Protein AF-A0A6C0JED0-F1 (afdb_monomer)

Mean predicted aligned error: 13.19 Å

pLDDT: mean 86.36, std 7.41, range [50.91, 97.12]

Structure (mmCIF, N/CA/C/O backbone):
data_AF-A0A6C0JED0-F1
#
_entry.id   AF-A0A6C0JED0-F1
#
loop_
_atom_site.group_PDB
_atom_site.id
_atom_site.type_symbol
_atom_site.label_atom_id
_atom_site.label_alt_id
_atom_site.label_comp_id
_atom_site.label_asym_id
_atom_site.label_entity_id
_atom_site.label_seq_id
_atom_site.pdbx_PDB_ins_code
_atom_site.Cartn_x
_atom_site.Cartn_y
_atom_site.Cartn_z
_atom_site.occupancy
_atom_site.B_iso_or_equiv
_atom_site.auth_seq_id
_atom_site.auth_comp_id
_atom_site.auth_asym_id
_atom_site.auth_atom_id
_atom_site.pdbx_PDB_model_num
ATOM 1 N N . MET A 1 1 ? 23.491 8.840 -71.871 1.00 51.16 1 MET A N 1
ATOM 2 C CA . MET A 1 1 ? 24.386 8.279 -72.908 1.00 51.16 1 MET A CA 1
ATOM 3 C C . MET A 1 1 ? 24.612 9.261 -74.051 1.00 51.16 1 MET A C 1
ATOM 5 O O . MET A 1 1 ? 25.767 9.552 -74.330 1.00 51.16 1 MET A O 1
ATOM 9 N N . GLU A 1 2 ? 23.557 9.851 -74.621 1.00 59.94 2 GLU A N 1
ATOM 10 C CA . GLU A 1 2 ? 23.656 10.811 -75.741 1.00 59.94 2 GLU A CA 1
ATOM 11 C C . GLU A 1 2 ? 24.582 12.010 -75.469 1.00 59.94 2 GLU A C 1
ATOM 13 O O . GLU A 1 2 ? 25.402 12.364 -76.308 1.00 59.94 2 GLU A O 1
ATOM 18 N N . GLN A 1 3 ? 24.538 12.591 -74.264 1.00 67.81 3 GLN A N 1
ATOM 19 C CA . GLN A 1 3 ? 25.403 13.718 -73.877 1.00 67.81 3 GLN A CA 1
ATOM 20 C C . GLN A 1 3 ? 26.906 13.386 -73.960 1.00 67.81 3 GLN A C 1
ATOM 22 O O . GLN A 1 3 ? 27.726 14.227 -74.319 1.00 67.81 3 GLN A O 1
ATOM 27 N N . MET A 1 4 ? 27.275 12.157 -73.595 1.00 68.81 4 MET A N 1
ATOM 28 C CA . MET A 1 4 ? 28.669 11.730 -73.473 1.00 68.81 4 MET A CA 1
ATOM 29 C C . MET A 1 4 ? 29.257 11.403 -74.849 1.00 68.81 4 MET A C 1
ATOM 31 O O . MET A 1 4 ? 30.369 11.825 -75.150 1.00 68.81 4 MET A O 1
ATOM 35 N N . GLN A 1 5 ? 28.470 10.747 -75.707 1.00 73.12 5 GLN A N 1
ATOM 36 C CA . GLN A 1 5 ? 28.817 10.512 -77.112 1.00 73.12 5 GLN A CA 1
ATOM 37 C C . GLN A 1 5 ? 28.963 11.832 -77.875 1.00 73.12 5 GLN A C 1
ATOM 39 O O . GLN A 1 5 ? 29.988 12.058 -78.511 1.00 73.12 5 GLN A O 1
ATOM 44 N N . LYS A 1 6 ? 28.014 12.760 -77.697 1.00 76.75 6 LYS A N 1
ATOM 45 C CA . LYS A 1 6 ? 28.062 14.092 -78.313 1.00 76.75 6 LYS A CA 1
ATOM 46 C C . LYS A 1 6 ? 29.292 14.898 -77.881 1.00 76.75 6 LYS A C 1
ATOM 48 O O . LYS A 1 6 ? 29.875 15.618 -78.682 1.00 76.75 6 LYS A O 1
ATOM 53 N N . ASN A 1 7 ? 29.733 14.762 -76.629 1.00 75.12 7 ASN A N 1
ATOM 54 C CA . ASN A 1 7 ? 30.956 15.410 -76.145 1.00 75.12 7 ASN A CA 1
ATOM 55 C C . ASN A 1 7 ? 32.233 14.803 -76.744 1.00 75.12 7 ASN A C 1
ATOM 57 O O . ASN A 1 7 ? 33.163 15.548 -77.043 1.00 75.12 7 ASN A O 1
ATOM 61 N N . ILE A 1 8 ? 32.278 13.483 -76.946 1.00 77.38 8 ILE A N 1
ATOM 62 C CA . ILE A 1 8 ? 33.402 12.814 -77.618 1.00 77.38 8 ILE A CA 1
ATOM 63 C C . ILE A 1 8 ? 33.461 13.231 -79.094 1.00 77.38 8 ILE A C 1
ATOM 65 O O . ILE A 1 8 ? 34.533 13.588 -79.578 1.00 77.38 8 ILE A O 1
ATOM 69 N N . GLU A 1 9 ? 32.319 13.284 -79.783 1.00 78.44 9 GLU A N 1
ATOM 70 C CA . GLU A 1 9 ? 32.221 13.783 -81.163 1.00 78.44 9 GLU A CA 1
ATOM 71 C C . GLU A 1 9 ? 32.636 15.255 -81.277 1.00 78.44 9 GLU A C 1
ATOM 73 O O . GLU A 1 9 ? 33.379 15.625 -82.183 1.00 78.44 9 GLU A O 1
ATOM 78 N N . ASN A 1 10 ? 32.225 16.100 -80.328 1.00 80.38 10 ASN A N 1
ATOM 79 C CA . ASN A 1 10 ? 32.641 17.501 -80.284 1.00 80.38 10 ASN A CA 1
ATOM 80 C C . ASN A 1 10 ? 34.157 17.653 -80.071 1.00 80.38 10 ASN A C 1
ATOM 82 O O . ASN A 1 10 ? 34.773 18.519 -80.691 1.00 80.38 10 ASN A O 1
ATOM 86 N N . LEU A 1 11 ? 34.771 16.825 -79.218 1.00 77.81 11 LEU A N 1
ATOM 87 C CA . LEU A 1 11 ? 36.223 16.821 -79.001 1.00 77.81 11 LEU A CA 1
ATOM 88 C C . LEU A 1 11 ? 36.979 16.320 -80.237 1.00 77.81 11 LEU A C 1
ATOM 90 O O . LEU A 1 11 ? 37.997 16.903 -80.597 1.00 77.81 11 LEU A O 1
ATOM 94 N N . TYR A 1 12 ? 36.454 15.301 -80.916 1.00 78.94 12 TYR A N 1
ATOM 95 C CA . TYR A 1 12 ? 37.003 14.804 -82.175 1.00 78.94 12 TYR A CA 1
ATOM 96 C C . TYR A 1 12 ? 36.945 15.871 -83.279 1.00 78.94 12 TYR A C 1
ATOM 98 O O . TYR A 1 12 ? 37.951 16.155 -83.923 1.00 78.94 12 TYR A O 1
ATOM 106 N N . ASN A 1 13 ? 35.796 16.535 -83.441 1.00 79.25 13 ASN A N 1
ATOM 107 C CA . ASN A 1 13 ? 35.613 17.594 -84.435 1.00 79.25 13 ASN A CA 1
ATOM 108 C C . ASN A 1 13 ? 36.486 18.830 -84.158 1.00 79.25 13 ASN A C 1
ATOM 110 O O . ASN A 1 13 ? 36.928 19.482 -85.098 1.00 79.25 13 ASN A O 1
ATOM 114 N N . LYS A 1 14 ? 36.759 19.149 -82.885 1.00 80.12 14 LYS A N 1
ATOM 115 C CA . LYS A 1 14 ? 37.563 20.315 -82.479 1.00 80.12 14 LYS A CA 1
ATOM 116 C C . LYS A 1 14 ? 39.058 20.175 -82.786 1.00 80.12 14 LYS A C 1
ATOM 118 O O . LYS A 1 14 ? 39.714 21.185 -83.012 1.00 80.12 14 LYS A O 1
ATOM 123 N N . TYR A 1 15 ? 39.591 18.955 -82.772 1.00 77.25 15 TYR A N 1
ATOM 124 C CA . TYR A 1 15 ? 41.020 18.683 -82.976 1.00 77.25 15 TYR A CA 1
ATOM 125 C C . TYR A 1 15 ? 41.294 17.901 -84.269 1.00 77.25 15 TYR A C 1
ATOM 127 O O . TYR A 1 15 ? 42.343 17.281 -84.400 1.00 77.25 15 TYR A O 1
ATOM 135 N N . LYS A 1 16 ? 40.356 17.935 -85.227 1.00 75.50 16 LYS A N 1
ATOM 136 C CA . LYS A 1 16 ? 40.383 17.128 -86.456 1.00 75.50 16 LYS A CA 1
ATOM 137 C C . LYS A 1 16 ? 41.624 17.358 -87.334 1.00 75.50 16 LYS A C 1
ATOM 139 O O . LYS A 1 16 ? 42.055 16.433 -88.013 1.00 75.50 16 LYS A O 1
ATOM 144 N N . ASP A 1 17 ? 42.190 18.562 -87.283 1.00 76.19 17 ASP A N 1
ATOM 145 C CA . ASP A 1 17 ? 43.333 18.975 -88.106 1.00 76.19 17 ASP A CA 1
ATOM 146 C C . ASP A 1 17 ? 44.691 18.856 -87.373 1.00 76.19 17 ASP A C 1
ATOM 148 O O . ASP A 1 17 ? 45.733 19.127 -87.964 1.00 76.19 17 ASP A O 1
ATOM 152 N N . ASP A 1 18 ? 44.701 18.448 -86.094 1.00 79.88 18 ASP A N 1
ATOM 153 C CA . ASP A 1 18 ? 45.911 18.268 -85.277 1.00 79.88 18 ASP A CA 1
ATOM 154 C C . ASP A 1 18 ? 46.133 16.776 -84.986 1.00 79.88 18 ASP A C 1
ATOM 156 O O . ASP A 1 18 ? 45.597 16.202 -84.031 1.00 79.88 18 ASP A O 1
ATOM 160 N N . GLU A 1 19 ? 46.932 16.136 -85.842 1.00 75.06 19 GLU A N 1
ATOM 161 C CA . GLU A 1 19 ? 47.210 14.696 -85.805 1.00 75.06 19 GLU A CA 1
ATOM 162 C C . GLU A 1 19 ? 47.844 14.251 -84.470 1.00 75.06 19 GLU A C 1
ATOM 164 O O . GLU A 1 19 ? 47.530 13.177 -83.949 1.00 75.06 19 GLU A O 1
ATOM 169 N N . TYR A 1 20 ? 48.660 15.114 -83.849 1.00 78.88 20 TYR A N 1
ATOM 170 C CA . TYR A 1 20 ? 49.289 14.850 -82.553 1.00 78.88 20 TYR A CA 1
ATOM 171 C C . TYR A 1 20 ? 48.258 14.818 -81.416 1.00 78.88 20 TYR A C 1
ATOM 173 O O . TYR A 1 20 ? 48.273 13.920 -80.562 1.00 78.88 20 TYR A O 1
ATOM 181 N N . VAL A 1 21 ? 47.329 15.780 -81.397 1.00 78.38 21 VAL A N 1
ATOM 182 C CA . VAL A 1 21 ? 46.273 15.846 -80.376 1.00 78.38 21 VAL A CA 1
ATOM 183 C C . VAL A 1 21 ? 45.229 14.749 -80.582 1.00 78.38 21 VAL A C 1
ATOM 185 O O . VAL A 1 21 ? 44.789 14.152 -79.598 1.00 78.38 21 VAL A O 1
ATOM 188 N N . LEU A 1 22 ? 44.888 14.411 -81.828 1.00 77.31 22 LEU A N 1
ATOM 189 C CA . LEU A 1 22 ? 44.016 13.281 -82.168 1.00 77.31 22 LEU A CA 1
ATOM 190 C C . LEU A 1 22 ? 44.581 11.943 -81.683 1.00 77.31 22 LEU A C 1
ATOM 192 O O . LEU A 1 22 ? 43.850 11.136 -81.103 1.00 77.31 22 LEU A O 1
ATOM 196 N N . GLN A 1 23 ? 45.885 11.715 -81.859 1.00 76.38 23 GLN A N 1
ATOM 197 C CA . GLN A 1 23 ? 46.540 10.504 -81.371 1.00 76.38 23 GLN A CA 1
ATOM 198 C C . GLN A 1 23 ? 46.496 10.424 -79.839 1.00 76.38 23 GLN A C 1
ATOM 200 O O . GLN A 1 23 ? 46.167 9.373 -79.286 1.00 76.38 23 GLN A O 1
ATOM 205 N N . ARG A 1 24 ? 46.748 11.535 -79.132 1.00 77.62 24 ARG A N 1
ATOM 206 C CA . ARG A 1 24 ? 46.595 11.583 -77.668 1.00 77.62 24 ARG A CA 1
ATOM 207 C C . ARG A 1 24 ? 45.151 11.367 -77.232 1.00 77.62 24 ARG A C 1
ATOM 209 O O . ARG A 1 24 ? 44.932 10.612 -76.291 1.00 77.62 24 ARG A O 1
ATOM 216 N N . LEU A 1 25 ? 44.180 11.985 -77.904 1.00 80.25 25 LEU A N 1
ATOM 217 C CA . LEU A 1 25 ? 42.754 11.801 -77.626 1.00 80.25 25 LEU A CA 1
ATOM 218 C C . LEU A 1 25 ? 42.362 10.326 -77.763 1.00 80.25 25 LEU A C 1
ATOM 220 O O . LEU A 1 25 ? 41.690 9.794 -76.883 1.00 80.25 25 LEU A O 1
ATOM 224 N N . ASN A 1 26 ? 42.849 9.653 -78.809 1.00 78.62 26 ASN A N 1
ATOM 225 C CA . ASN A 1 26 ? 42.647 8.223 -78.987 1.00 78.62 26 ASN A CA 1
ATOM 226 C C . ASN A 1 26 ? 43.243 7.434 -77.812 1.00 78.62 26 ASN A C 1
ATOM 228 O O . ASN A 1 26 ? 42.501 6.715 -77.156 1.00 78.62 26 ASN A O 1
ATOM 232 N N . VAL A 1 27 ? 44.516 7.648 -77.453 1.00 80.06 27 VAL A N 1
ATOM 233 C CA . VAL A 1 27 ? 45.163 6.977 -76.301 1.00 80.06 27 VAL A CA 1
ATOM 234 C C . VAL A 1 27 ? 44.415 7.226 -74.980 1.00 80.06 27 VAL A C 1
ATOM 236 O O . VAL A 1 27 ? 44.263 6.313 -74.164 1.00 80.06 27 VAL A O 1
ATOM 239 N N . TYR A 1 28 ? 43.896 8.437 -74.759 1.00 80.75 28 TYR A N 1
ATOM 240 C CA . TYR A 1 28 ? 43.092 8.747 -73.575 1.00 80.75 28 TYR A CA 1
ATOM 241 C C . TYR A 1 28 ? 41.762 7.984 -73.552 1.00 80.75 28 TYR A C 1
ATOM 243 O O . TYR A 1 28 ? 41.359 7.525 -72.487 1.00 80.75 28 TYR A O 1
ATOM 251 N N . ILE A 1 29 ? 41.096 7.820 -74.698 1.00 80.56 29 ILE A N 1
ATOM 252 C CA . ILE A 1 29 ? 39.799 7.135 -74.802 1.00 80.56 29 ILE A CA 1
ATOM 253 C C . ILE A 1 29 ? 39.954 5.609 -74.803 1.00 80.56 29 ILE A C 1
ATOM 255 O O . ILE A 1 29 ? 39.162 4.930 -74.155 1.00 80.56 29 ILE A O 1
ATOM 259 N N . THR A 1 30 ? 40.947 5.059 -75.506 1.00 76.75 30 THR A N 1
ATOM 260 C CA . THR A 1 30 ? 41.122 3.602 -75.648 1.00 76.75 30 THR A CA 1
ATOM 261 C C . THR A 1 30 ? 41.976 2.972 -74.557 1.00 76.75 30 THR A C 1
ATOM 263 O O . THR A 1 30 ? 41.777 1.798 -74.266 1.00 76.75 30 THR A O 1
ATOM 266 N N . SER A 1 31 ? 42.907 3.700 -73.932 1.00 78.38 31 SER A N 1
ATOM 267 C CA . SER A 1 31 ? 43.817 3.115 -72.931 1.00 78.38 31 SER A CA 1
ATOM 268 C C . SER A 1 31 ? 43.638 3.703 -71.531 1.00 78.38 31 SER A C 1
ATOM 270 O O . SER A 1 31 ? 43.491 2.954 -70.567 1.00 78.38 31 SER A O 1
ATOM 272 N N . TYR A 1 32 ? 43.623 5.032 -71.388 1.00 79.69 32 TYR A N 1
ATOM 273 C CA . TYR A 1 32 ? 43.577 5.658 -70.058 1.00 79.69 32 TYR A CA 1
ATOM 274 C C . TYR A 1 32 ? 42.186 5.596 -69.415 1.00 79.69 32 TYR A C 1
ATOM 276 O O . TYR A 1 32 ? 42.068 5.272 -68.236 1.00 79.69 32 TYR A O 1
ATOM 284 N N . LEU A 1 33 ? 41.129 5.887 -70.179 1.00 83.12 33 LEU A N 1
ATOM 285 C CA . LEU A 1 33 ? 39.757 5.927 -69.677 1.00 83.12 33 LEU A CA 1
ATOM 286 C C . LEU A 1 33 ? 39.260 4.549 -69.198 1.00 83.12 33 LEU A C 1
ATOM 288 O O . LEU A 1 33 ? 38.749 4.500 -68.080 1.00 83.12 33 LEU A O 1
ATOM 292 N N . PRO A 1 34 ? 39.445 3.434 -69.937 1.00 84.50 34 PRO A N 1
ATOM 293 C CA . PRO A 1 34 ? 39.059 2.112 -69.447 1.00 84.50 34 PRO A CA 1
ATOM 294 C C . PRO A 1 34 ? 39.817 1.734 -68.173 1.00 84.50 34 PRO A C 1
ATOM 296 O O . PRO A 1 34 ? 39.187 1.381 -67.184 1.00 84.50 34 PRO A O 1
ATOM 299 N N . SER A 1 35 ? 41.141 1.939 -68.136 1.00 82.62 35 SER A N 1
ATOM 300 C CA . SER A 1 35 ? 41.952 1.647 -66.944 1.00 82.62 35 SER A CA 1
ATOM 301 C C . SER A 1 35 ? 41.563 2.507 -65.731 1.00 82.62 35 SER A C 1
ATOM 303 O O . SER A 1 35 ? 41.566 2.034 -64.595 1.00 82.62 35 SER A O 1
ATOM 305 N N . ALA A 1 36 ? 41.204 3.776 -65.946 1.00 81.88 36 ALA A N 1
ATOM 306 C CA . ALA A 1 36 ? 40.723 4.655 -64.883 1.00 81.88 36 ALA A CA 1
ATOM 307 C C . ALA A 1 36 ? 39.335 4.238 -64.367 1.00 81.88 36 ALA A C 1
ATOM 309 O O . ALA A 1 36 ? 39.089 4.317 -63.164 1.00 81.88 36 ALA A O 1
ATOM 310 N N . LEU A 1 37 ? 38.443 3.785 -65.254 1.00 85.25 37 LEU A N 1
ATOM 311 C CA . LEU A 1 37 ? 37.111 3.297 -64.892 1.00 85.25 37 LEU A CA 1
ATOM 312 C C . LEU A 1 37 ? 37.164 1.935 -64.191 1.00 85.25 37 LEU A C 1
ATOM 314 O O . LEU A 1 37 ? 36.447 1.753 -63.212 1.00 85.25 37 LEU A O 1
ATOM 318 N N . GLU A 1 38 ? 38.039 1.025 -64.621 1.00 86.25 38 GLU A N 1
ATOM 319 C CA . GLU A 1 38 ? 38.304 -0.248 -63.935 1.00 86.25 38 GLU A CA 1
ATOM 320 C C . GLU A 1 38 ? 38.811 -0.000 -62.513 1.00 86.25 38 GLU A C 1
ATOM 322 O O . GLU A 1 38 ? 38.201 -0.470 -61.557 1.00 86.25 38 GLU A O 1
ATOM 327 N N . LYS A 1 39 ? 39.825 0.859 -62.341 1.00 85.62 39 LYS A N 1
ATOM 328 C CA . LYS A 1 39 ? 40.297 1.262 -61.005 1.00 85.62 39 LYS A CA 1
ATOM 329 C C . LYS A 1 39 ? 39.208 1.938 -60.173 1.00 85.62 39 LYS A C 1
ATOM 331 O O . LYS A 1 39 ? 39.146 1.747 -58.962 1.00 85.62 39 LYS A O 1
ATOM 336 N N . ALA A 1 40 ? 38.351 2.755 -60.786 1.00 81.00 40 ALA A N 1
ATOM 337 C CA . ALA A 1 40 ? 37.236 3.383 -60.081 1.00 81.00 40 ALA A CA 1
ATOM 338 C C . ALA A 1 40 ? 36.184 2.353 -59.634 1.00 81.00 40 ALA A C 1
ATOM 340 O O . ALA A 1 40 ? 35.638 2.493 -58.539 1.00 81.00 40 ALA A O 1
ATOM 341 N N . ALA A 1 41 ? 35.926 1.324 -60.447 1.00 84.75 41 ALA A N 1
ATOM 342 C CA . ALA A 1 41 ? 35.034 0.219 -60.118 1.00 84.75 41 ALA A CA 1
ATOM 343 C C . ALA A 1 41 ? 35.611 -0.656 -58.994 1.00 84.75 41 ALA A C 1
ATOM 345 O O . ALA A 1 41 ? 34.907 -0.910 -58.018 1.00 84.75 41 ALA A O 1
ATOM 346 N N . GLU A 1 42 ? 36.896 -1.016 -59.065 1.00 85.62 42 GLU A N 1
ATOM 347 C CA . GLU A 1 42 ? 37.614 -1.733 -58.000 1.00 85.62 42 GLU A CA 1
ATOM 348 C C . GLU A 1 42 ? 37.564 -0.953 -56.680 1.00 85.62 42 GLU A C 1
ATOM 350 O O . GLU A 1 42 ? 37.117 -1.473 -55.659 1.00 85.62 42 GLU A O 1
ATOM 355 N N . LEU A 1 43 ? 37.903 0.342 -56.699 1.00 84.44 43 LEU A N 1
ATOM 356 C CA . LEU A 1 43 ? 37.829 1.201 -55.512 1.00 84.44 43 LEU A CA 1
ATOM 357 C C . LEU A 1 43 ? 36.401 1.333 -54.968 1.00 84.44 43 LEU A C 1
ATOM 359 O O . LEU A 1 43 ? 36.208 1.460 -53.756 1.00 84.44 43 LEU A O 1
ATOM 363 N N . PHE A 1 44 ? 35.389 1.360 -55.836 1.00 84.19 44 PHE A N 1
ATOM 364 C CA . PHE A 1 44 ? 33.992 1.392 -55.413 1.00 84.19 44 PHE A CA 1
ATOM 365 C C . PHE A 1 44 ? 33.582 0.077 -54.739 1.00 84.19 44 PHE A C 1
ATOM 367 O O . PHE A 1 44 ? 32.944 0.108 -53.681 1.00 84.19 44 PHE A O 1
ATOM 374 N N . GLN A 1 45 ? 33.990 -1.061 -55.301 1.00 83.69 45 GLN A N 1
ATOM 375 C CA . GLN A 1 45 ? 33.744 -2.379 -54.730 1.00 83.69 45 GLN A CA 1
ATOM 376 C C . GLN A 1 45 ? 34.444 -2.531 -53.373 1.00 83.69 45 GLN A C 1
ATOM 378 O O . GLN A 1 45 ? 33.779 -2.813 -52.377 1.00 83.69 45 GLN A O 1
ATOM 383 N N . GLU A 1 46 ? 35.735 -2.202 -53.277 1.00 82.62 46 GLU A N 1
ATOM 384 C CA . GLU A 1 46 ? 36.490 -2.227 -52.018 1.00 82.62 46 GLU A CA 1
ATOM 385 C C . GLU A 1 46 ? 35.861 -1.330 -50.941 1.00 82.62 46 GLU A C 1
ATOM 387 O O . GLU A 1 46 ? 35.781 -1.704 -49.765 1.00 82.62 46 GLU A O 1
ATOM 392 N N . ARG A 1 47 ? 35.380 -0.135 -51.318 1.00 79.81 47 ARG A N 1
ATOM 393 C CA . ARG A 1 47 ? 34.668 0.771 -50.399 1.00 79.81 47 ARG A CA 1
ATOM 394 C C . ARG A 1 47 ? 33.355 0.171 -49.914 1.00 79.81 47 ARG A C 1
ATOM 396 O O . ARG A 1 47 ? 33.024 0.340 -48.738 1.00 79.81 47 ARG A O 1
ATOM 403 N N . THR A 1 48 ? 32.622 -0.502 -50.793 1.00 80.00 48 THR A N 1
ATOM 404 C CA . THR A 1 48 ? 31.341 -1.139 -50.467 1.00 80.00 48 THR A CA 1
ATOM 405 C C . THR A 1 48 ? 31.560 -2.318 -49.522 1.00 80.00 48 THR A C 1
ATOM 407 O O . THR A 1 48 ? 31.011 -2.316 -48.421 1.00 80.00 48 THR A O 1
ATOM 410 N N . GLU A 1 49 ? 32.485 -3.221 -49.847 1.00 83.75 49 GLU A N 1
ATOM 411 C CA . GLU A 1 49 ? 32.860 -4.359 -48.998 1.00 83.75 49 GLU A CA 1
ATOM 412 C C . GLU A 1 49 ? 33.433 -3.912 -47.643 1.00 83.75 49 GLU A C 1
ATOM 414 O O . GLU A 1 49 ? 33.188 -4.516 -46.596 1.00 83.75 49 GLU A O 1
ATOM 419 N N . ARG A 1 50 ? 34.217 -2.825 -47.616 1.00 78.81 50 ARG A N 1
ATOM 420 C CA . ARG A 1 50 ? 34.705 -2.232 -46.363 1.00 78.81 50 ARG A CA 1
ATOM 421 C C . ARG A 1 50 ? 33.558 -1.670 -45.526 1.00 78.81 50 ARG A C 1
ATOM 423 O O . ARG A 1 50 ? 33.568 -1.838 -44.308 1.00 78.81 50 ARG A O 1
ATOM 430 N N . LYS A 1 51 ? 32.588 -0.995 -46.146 1.00 81.75 51 LYS A N 1
ATOM 431 C CA . LYS A 1 51 ? 31.419 -0.438 -45.454 1.00 81.75 51 LYS A CA 1
ATOM 432 C C . LYS A 1 51 ? 30.540 -1.544 -44.869 1.00 81.75 51 LYS A C 1
ATOM 434 O O . LYS A 1 51 ? 30.119 -1.408 -43.725 1.00 81.75 51 LYS A O 1
ATOM 439 N N . GLU A 1 52 ? 30.307 -2.620 -45.613 1.00 82.56 52 GLU A N 1
ATOM 440 C CA . GLU A 1 52 ? 29.546 -3.787 -45.152 1.00 82.56 52 GLU A CA 1
ATOM 441 C C . GLU A 1 52 ? 30.233 -4.479 -43.973 1.00 82.56 52 GLU A C 1
ATOM 443 O O . GLU A 1 52 ? 29.613 -4.651 -42.923 1.00 82.56 52 GLU A O 1
ATOM 448 N N . ARG A 1 53 ? 31.541 -4.763 -44.082 1.00 81.50 53 ARG A N 1
ATOM 449 C CA . ARG A 1 53 ? 32.331 -5.332 -42.975 1.00 81.50 53 ARG A CA 1
ATOM 450 C C . ARG A 1 53 ? 32.280 -4.457 -41.725 1.00 81.50 53 ARG A C 1
ATOM 452 O O . ARG A 1 53 ? 32.000 -4.956 -40.640 1.00 81.50 53 ARG A O 1
ATOM 459 N N . LEU A 1 54 ? 32.516 -3.150 -41.863 1.00 80.19 54 LEU A N 1
ATOM 460 C CA . LEU A 1 54 ? 32.466 -2.213 -40.734 1.00 80.19 54 LEU A CA 1
ATOM 461 C C . LEU A 1 54 ? 31.067 -2.111 -40.112 1.00 80.19 54 LEU A C 1
ATOM 463 O O . LEU A 1 54 ? 30.964 -1.935 -38.901 1.00 80.19 54 LEU A O 1
ATOM 467 N N . SER A 1 55 ? 30.003 -2.241 -40.910 1.00 80.94 55 SER A N 1
ATOM 468 C CA . SER A 1 55 ? 28.631 -2.287 -40.394 1.00 80.94 55 SER A CA 1
ATOM 469 C C . SER A 1 55 ? 28.394 -3.542 -39.562 1.00 80.94 55 SER A C 1
ATOM 471 O O . SER A 1 55 ? 27.963 -3.427 -38.418 1.00 80.94 55 SER A O 1
ATOM 473 N N . ALA A 1 56 ? 28.766 -4.714 -40.085 1.00 81.75 56 ALA A N 1
ATOM 474 C CA . ALA A 1 56 ? 28.619 -5.985 -39.381 1.00 81.75 56 ALA A CA 1
ATOM 475 C C . ALA A 1 56 ? 29.420 -6.016 -38.065 1.00 81.75 56 ALA A C 1
ATOM 477 O O . ALA A 1 56 ? 28.876 -6.349 -37.012 1.00 81.75 56 ALA A O 1
ATOM 478 N N . TYR A 1 57 ? 30.691 -5.593 -38.088 1.00 82.50 57 TYR A N 1
ATOM 479 C CA . TYR A 1 57 ? 31.503 -5.483 -36.869 1.00 82.50 57 TYR A CA 1
ATOM 480 C C . TYR A 1 57 ? 30.952 -4.439 -35.893 1.00 82.50 57 TYR A C 1
ATOM 482 O O . TYR A 1 57 ? 31.010 -4.634 -34.678 1.00 82.50 57 TYR A O 1
ATOM 490 N N . GLY A 1 58 ? 30.409 -3.333 -36.405 1.00 80.81 58 GLY A N 1
ATOM 491 C CA . GLY A 1 58 ? 29.802 -2.296 -35.581 1.00 80.81 58 GLY A CA 1
ATOM 492 C C . GLY A 1 58 ? 28.562 -2.792 -34.831 1.00 80.81 58 GLY A C 1
ATOM 493 O O . GLY A 1 58 ? 28.417 -2.521 -33.636 1.00 80.81 58 GLY A O 1
ATOM 494 N N . GLU A 1 59 ? 27.686 -3.533 -35.508 1.00 82.94 59 GLU A N 1
ATOM 495 C CA . GLU A 1 59 ? 26.478 -4.133 -34.925 1.00 82.94 59 GLU A CA 1
ATOM 496 C C . GLU A 1 59 ? 26.809 -5.215 -33.891 1.00 82.94 59 GLU A C 1
ATOM 498 O O . GLU A 1 59 ? 26.264 -5.198 -32.781 1.00 82.94 59 GLU A O 1
ATOM 503 N N . ASP A 1 60 ? 27.756 -6.104 -34.202 1.00 85.69 60 ASP A N 1
ATOM 504 C CA . ASP A 1 60 ? 28.235 -7.128 -33.269 1.00 85.69 60 ASP A CA 1
ATOM 505 C C . ASP A 1 60 ? 28.856 -6.495 -32.012 1.00 85.69 60 ASP A C 1
ATOM 507 O O . ASP A 1 60 ? 28.493 -6.853 -30.887 1.00 85.69 60 ASP A O 1
ATOM 511 N N . PHE A 1 61 ? 29.712 -5.478 -32.170 1.00 86.44 61 PHE A N 1
ATOM 512 C CA . PHE A 1 61 ? 30.256 -4.733 -31.033 1.00 86.44 61 PHE A CA 1
ATOM 513 C C . PHE A 1 61 ? 29.158 -4.071 -30.202 1.00 86.44 61 PHE A C 1
ATOM 515 O O . PHE A 1 61 ? 29.181 -4.159 -28.976 1.00 86.44 61 PHE A O 1
ATOM 522 N N . THR A 1 62 ? 28.191 -3.422 -30.853 1.00 84.06 62 THR A N 1
ATOM 523 C CA . THR A 1 62 ? 27.085 -2.731 -30.176 1.00 84.06 62 THR A CA 1
ATOM 524 C C . THR A 1 62 ? 26.282 -3.713 -29.331 1.00 84.06 62 THR A C 1
ATOM 526 O O . THR A 1 62 ? 26.032 -3.462 -28.152 1.00 84.06 62 THR A O 1
ATOM 529 N N . THR A 1 63 ? 25.966 -4.875 -29.896 1.00 85.00 63 THR A N 1
ATOM 530 C CA . THR A 1 63 ? 25.231 -5.941 -29.214 1.00 85.00 63 THR A CA 1
ATOM 531 C C . THR A 1 63 ? 26.016 -6.479 -28.018 1.00 85.00 63 THR A C 1
ATOM 533 O O . THR A 1 63 ? 25.482 -6.549 -26.911 1.00 85.00 63 THR A O 1
ATOM 536 N N . ARG A 1 64 ? 27.311 -6.775 -28.192 1.00 87.38 64 ARG A N 1
ATOM 537 C CA . ARG A 1 64 ? 28.185 -7.251 -27.104 1.00 87.38 64 ARG A CA 1
ATOM 538 C C . ARG A 1 64 ? 28.397 -6.207 -26.013 1.00 87.38 64 ARG A C 1
ATOM 540 O O . ARG A 1 64 ? 28.485 -6.551 -24.837 1.00 87.38 64 ARG A O 1
ATOM 547 N N . PHE A 1 65 ? 28.515 -4.933 -26.377 1.00 87.94 65 PHE A N 1
ATOM 548 C CA . PHE A 1 65 ? 28.700 -3.853 -25.414 1.00 87.94 65 PHE A CA 1
ATOM 549 C C . PHE A 1 65 ? 27.447 -3.666 -24.554 1.00 87.94 65 PHE A C 1
ATOM 551 O O . PHE A 1 65 ? 27.552 -3.573 -23.330 1.00 87.94 65 PHE A O 1
ATOM 558 N N . LEU A 1 66 ? 26.272 -3.663 -25.190 1.00 86.12 66 LEU A N 1
ATOM 559 C CA . LEU A 1 66 ? 24.975 -3.513 -24.533 1.00 86.12 66 LEU A CA 1
ATOM 560 C C . LEU A 1 66 ? 24.543 -4.750 -23.735 1.00 86.12 66 LEU A C 1
ATOM 562 O O . LEU A 1 66 ? 23.723 -4.609 -22.834 1.00 86.12 66 LEU A O 1
ATOM 566 N N . SER A 1 67 ? 25.052 -5.944 -24.055 1.00 84.19 67 SER A N 1
ATOM 567 C CA . SER A 1 67 ? 24.800 -7.158 -23.265 1.00 84.19 67 SER A CA 1
ATOM 568 C C . SER A 1 67 ? 25.702 -7.260 -22.033 1.00 84.19 67 SER A C 1
ATOM 570 O O . SER A 1 67 ? 25.316 -7.836 -21.020 1.00 84.19 67 SER A O 1
ATOM 572 N N . ARG A 1 68 ? 26.918 -6.705 -22.108 1.00 86.38 68 ARG A N 1
ATOM 573 C CA . ARG A 1 68 ? 27.858 -6.654 -20.978 1.00 86.38 68 ARG A CA 1
ATOM 574 C C . ARG A 1 68 ? 27.516 -5.549 -19.990 1.00 86.38 68 ARG A C 1
ATOM 576 O O . ARG A 1 68 ? 27.774 -5.705 -18.799 1.00 86.38 68 ARG A O 1
ATOM 583 N N . ASN A 1 69 ? 26.976 -4.435 -20.480 1.00 87.62 69 ASN A N 1
ATOM 584 C CA . ASN A 1 69 ? 26.675 -3.272 -19.661 1.00 87.62 69 ASN A CA 1
ATOM 585 C C . ASN A 1 69 ? 25.178 -2.968 -19.663 1.00 87.62 69 ASN A C 1
ATOM 587 O O . ASN A 1 69 ? 24.613 -2.537 -20.667 1.00 87.62 69 ASN A O 1
ATOM 591 N N . ASN A 1 70 ? 24.563 -3.124 -18.496 1.00 90.38 70 ASN A N 1
ATOM 592 C CA . ASN A 1 70 ? 23.144 -2.877 -18.287 1.00 90.38 70 ASN A CA 1
ATOM 593 C C . ASN A 1 70 ? 22.894 -1.392 -17.988 1.00 90.38 70 ASN A C 1
ATOM 595 O O . ASN A 1 70 ? 22.643 -1.016 -16.839 1.00 90.38 70 ASN A O 1
ATOM 599 N N . TY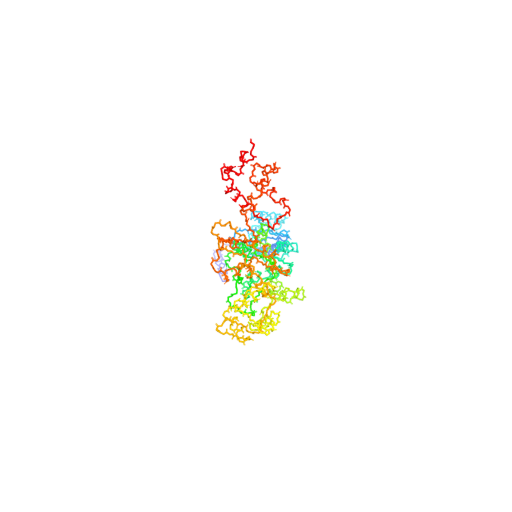R A 1 71 ? 23.028 -0.552 -19.015 1.00 93.50 71 TYR A N 1
ATOM 600 C CA . TYR A 1 71 ? 22.694 0.870 -18.939 1.00 93.50 71 TYR A CA 1
ATOM 601 C C . TYR A 1 71 ? 21.244 1.133 -19.326 1.00 93.50 71 TYR A C 1
ATOM 603 O O . TYR A 1 71 ? 20.734 0.563 -20.293 1.00 93.50 71 TYR A O 1
ATOM 611 N N . TYR A 1 72 ? 20.631 2.056 -18.596 1.00 93.88 72 TYR A N 1
ATOM 612 C CA . TYR A 1 72 ? 19.260 2.511 -18.782 1.00 93.88 72 TYR A CA 1
ATOM 613 C C . TYR A 1 72 ? 19.185 4.025 -18.616 1.00 93.88 72 TYR A C 1
ATOM 615 O O . TYR A 1 72 ? 20.098 4.646 -18.068 1.00 93.88 72 TYR A O 1
ATOM 623 N N . TYR A 1 73 ? 18.084 4.616 -19.063 1.00 93.50 73 TYR A N 1
ATOM 624 C CA . TYR A 1 73 ? 17.892 6.056 -19.050 1.00 93.50 73 TYR A CA 1
ATOM 625 C C . TYR A 1 73 ? 16.469 6.432 -18.636 1.00 93.50 73 TYR A C 1
ATOM 627 O O . TYR A 1 73 ? 15.494 5.850 -19.111 1.00 93.50 73 TYR A O 1
ATOM 635 N N . CYS A 1 74 ? 16.359 7.432 -17.761 1.00 91.44 74 CYS A N 1
ATOM 636 C CA . CYS A 1 74 ? 15.092 8.065 -17.409 1.00 91.44 74 CYS A CA 1
ATOM 637 C C . CYS A 1 74 ? 15.011 9.447 -18.071 1.00 91.44 74 CYS A C 1
ATOM 639 O O . CYS A 1 74 ? 15.716 10.357 -17.630 1.00 91.44 74 CYS A O 1
ATOM 641 N N . PRO A 1 75 ? 14.121 9.644 -19.063 1.00 87.00 75 PRO A N 1
ATOM 642 C CA . PRO A 1 75 ? 14.020 10.910 -19.788 1.00 87.00 75 PRO A CA 1
ATOM 643 C C . PRO A 1 75 ? 13.682 12.114 -18.910 1.00 87.00 75 PRO A C 1
ATOM 645 O O . PRO A 1 75 ? 14.209 13.193 -19.137 1.00 87.00 75 PRO A O 1
ATOM 648 N N . ARG A 1 76 ? 12.825 11.949 -17.893 1.00 87.75 76 ARG A N 1
ATOM 649 C CA . ARG A 1 76 ? 12.326 13.083 -17.099 1.00 87.75 76 ARG A CA 1
ATOM 650 C C . ARG A 1 76 ? 13.398 13.746 -16.238 1.00 87.75 76 ARG A C 1
ATOM 652 O O . ARG A 1 76 ? 13.424 14.965 -16.139 1.00 87.75 76 ARG A O 1
ATOM 659 N N . ILE A 1 77 ? 14.221 12.939 -15.579 1.00 89.44 77 ILE A N 1
ATOM 660 C CA . ILE A 1 77 ? 15.306 13.424 -14.714 1.00 89.44 77 ILE A CA 1
ATOM 661 C C . ILE A 1 77 ? 16.637 13.519 -15.461 1.00 89.44 77 ILE A C 1
ATOM 663 O O . ILE A 1 77 ? 17.655 13.791 -14.839 1.00 89.44 77 ILE A O 1
ATOM 667 N N . GLU A 1 78 ? 16.631 13.229 -16.766 1.00 90.31 78 GLU A N 1
ATOM 668 C CA . GLU A 1 78 ? 17.811 13.200 -17.634 1.00 90.31 78 GLU A CA 1
ATOM 669 C C . GLU A 1 78 ? 18.983 12.388 -17.048 1.00 90.31 78 GLU A C 1
ATOM 671 O O . GLU A 1 78 ? 20.153 12.685 -17.268 1.00 90.31 78 GLU A O 1
ATOM 676 N N . GLN A 1 79 ? 18.665 11.319 -16.312 1.00 92.31 79 GLN A N 1
ATOM 677 C CA . GLN A 1 79 ? 19.632 10.538 -15.540 1.00 92.31 79 GLN A CA 1
ATOM 678 C C . GLN A 1 79 ? 19.834 9.154 -16.158 1.00 92.31 79 GLN A C 1
ATOM 680 O O . GLN A 1 79 ? 18.872 8.446 -16.481 1.00 92.31 79 GLN A O 1
ATOM 685 N N . PHE A 1 80 ? 21.095 8.733 -16.248 1.00 93.38 80 PHE A N 1
ATOM 686 C CA . PHE A 1 80 ? 21.453 7.358 -16.583 1.00 93.38 80 PHE A CA 1
ATOM 687 C C . PHE A 1 80 ? 21.525 6.483 -15.334 1.00 93.38 80 PHE A C 1
ATOM 689 O O . PHE A 1 80 ? 21.963 6.917 -14.266 1.00 93.38 80 PHE A O 1
ATOM 696 N N . PHE A 1 81 ? 21.143 5.221 -15.496 1.00 93.38 81 PHE A N 1
ATOM 697 C CA . PHE A 1 81 ? 21.239 4.194 -14.470 1.00 93.38 81 PHE A CA 1
ATOM 698 C C . PHE A 1 81 ? 22.080 3.024 -14.963 1.00 93.38 81 PHE A C 1
ATOM 700 O O . PHE A 1 81 ? 21.984 2.613 -16.121 1.00 93.38 81 PHE A O 1
ATOM 707 N N . LYS A 1 82 ? 22.872 2.451 -14.060 1.00 93.50 82 LYS A N 1
ATOM 708 C CA . LYS A 1 82 ? 23.566 1.182 -14.262 1.00 93.50 82 LYS A CA 1
ATOM 709 C C . LYS A 1 82 ? 22.970 0.147 -13.322 1.00 93.50 82 LYS A C 1
ATOM 711 O O . LYS A 1 82 ? 22.918 0.366 -12.113 1.00 93.50 82 LYS A O 1
ATOM 716 N N . TYR A 1 83 ? 22.541 -0.977 -13.883 1.00 93.69 83 TYR A N 1
ATOM 717 C CA . TYR A 1 83 ? 22.087 -2.119 -13.101 1.00 93.69 83 TYR A CA 1
ATOM 718 C C . TYR A 1 83 ? 23.263 -3.054 -12.826 1.00 93.69 83 TYR A C 1
ATOM 720 O O . TYR A 1 83 ? 23.821 -3.652 -13.749 1.00 93.69 83 TYR A O 1
ATOM 728 N N . ASP A 1 84 ? 23.649 -3.178 -11.558 1.00 90.06 84 ASP A N 1
ATOM 729 C CA . ASP A 1 84 ? 24.764 -4.029 -11.122 1.00 90.06 84 ASP A CA 1
ATOM 730 C C . ASP A 1 84 ? 24.351 -5.482 -10.841 1.00 90.06 84 ASP A C 1
ATOM 732 O O . ASP A 1 84 ? 25.136 -6.229 -10.262 1.00 90.06 84 ASP A O 1
ATOM 736 N N . LYS A 1 85 ? 23.149 -5.879 -11.289 1.00 88.75 85 LYS A N 1
ATOM 737 C CA . LYS A 1 85 ? 22.478 -7.160 -10.999 1.00 88.75 85 LYS A CA 1
ATOM 738 C C . LYS A 1 85 ? 21.906 -7.285 -9.587 1.00 88.75 85 LYS A C 1
ATOM 740 O O . LYS A 1 85 ? 21.289 -8.296 -9.279 1.00 88.75 85 LYS A O 1
ATOM 745 N N . ILE A 1 86 ? 22.053 -6.260 -8.750 1.00 90.19 86 ILE A N 1
ATOM 746 C CA . ILE A 1 86 ? 21.488 -6.226 -7.398 1.00 90.19 86 ILE A CA 1
ATOM 747 C C . ILE A 1 86 ? 20.540 -5.033 -7.253 1.00 90.19 86 ILE A C 1
ATOM 749 O O . ILE A 1 86 ? 19.429 -5.209 -6.751 1.00 90.19 86 ILE A O 1
ATOM 753 N N . THR A 1 87 ? 20.934 -3.848 -7.720 1.00 92.94 87 THR A N 1
ATOM 754 C CA . THR A 1 87 ? 20.172 -2.597 -7.606 1.00 92.94 87 THR A CA 1
ATOM 755 C C . THR A 1 87 ? 20.510 -1.609 -8.732 1.00 92.94 87 THR A C 1
ATOM 757 O O . THR A 1 87 ? 21.584 -1.662 -9.344 1.00 92.94 87 THR A O 1
ATOM 760 N N . PHE A 1 88 ? 19.596 -0.689 -9.034 1.00 93.31 88 PHE A N 1
ATOM 761 C CA . PHE A 1 88 ? 19.851 0.420 -9.955 1.00 93.31 88 PHE A CA 1
ATOM 762 C C . PHE A 1 88 ? 20.601 1.559 -9.262 1.00 93.31 88 PHE A C 1
ATOM 764 O O . PHE A 1 88 ? 20.138 2.131 -8.277 1.00 93.31 88 PHE A O 1
ATOM 771 N N . LYS A 1 89 ? 21.744 1.955 -9.832 1.00 92.44 89 LYS A N 1
ATOM 772 C CA . LYS A 1 89 ? 22.535 3.101 -9.360 1.00 92.44 89 LYS A CA 1
ATOM 773 C C . LYS A 1 89 ? 22.580 4.192 -10.414 1.00 92.44 89 LYS A C 1
ATOM 775 O O . LYS A 1 89 ? 22.760 3.897 -11.595 1.00 92.44 89 LYS A O 1
ATOM 780 N N . ALA A 1 90 ? 22.447 5.443 -9.978 1.00 91.62 90 ALA A N 1
ATOM 781 C CA . ALA A 1 90 ? 22.690 6.598 -10.832 1.00 91.62 90 ALA A CA 1
ATOM 782 C C . ALA A 1 90 ? 24.128 6.547 -11.375 1.00 91.62 90 ALA A C 1
ATOM 784 O O . ALA A 1 90 ? 25.061 6.183 -10.655 1.00 91.62 90 ALA A O 1
ATOM 785 N N . TYR A 1 91 ? 24.293 6.870 -12.653 1.00 92.06 91 TYR A N 1
ATOM 786 C CA . TYR A 1 91 ? 25.565 6.779 -13.358 1.00 92.06 91 TYR A CA 1
ATOM 787 C C . TYR A 1 91 ? 25.765 8.007 -14.253 1.00 92.06 91 TYR A C 1
ATOM 789 O O . TYR A 1 91 ? 24.791 8.557 -14.769 1.00 92.06 91 TYR A O 1
ATOM 797 N N . SER A 1 92 ? 27.012 8.460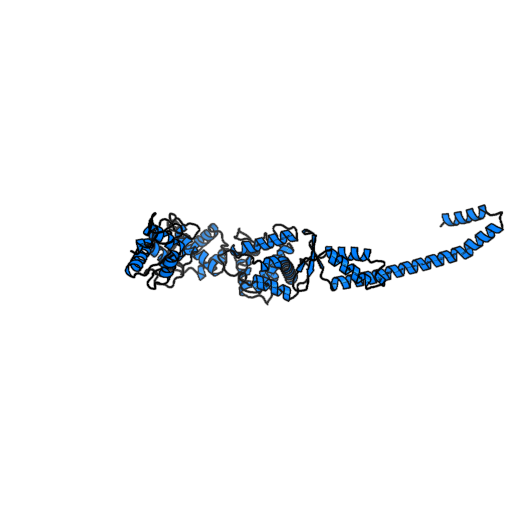 -14.401 1.00 92.38 92 SER A N 1
ATOM 798 C CA . SER A 1 92 ? 27.341 9.662 -15.176 1.00 92.38 92 SER A CA 1
ATOM 799 C C . SER A 1 92 ? 27.318 9.382 -16.679 1.00 92.38 92 SER A C 1
ATOM 801 O O . SER A 1 92 ? 27.795 8.337 -17.126 1.00 92.38 92 SER A O 1
ATOM 803 N N . GLU A 1 93 ? 26.807 10.327 -17.473 1.00 90.94 93 GLU A N 1
ATOM 804 C CA . GLU A 1 93 ? 26.865 10.245 -18.936 1.00 90.94 93 GLU A CA 1
ATOM 805 C C . GLU A 1 93 ? 28.316 10.229 -19.443 1.00 90.94 93 GLU A C 1
ATOM 807 O O . GLU A 1 93 ? 28.644 9.455 -20.346 1.00 90.94 93 GLU A O 1
ATOM 812 N N . ASP A 1 94 ? 29.199 11.024 -18.833 1.00 89.75 94 ASP A N 1
ATOM 813 C CA . ASP A 1 94 ? 30.606 11.123 -19.232 1.00 89.75 94 ASP A CA 1
ATOM 814 C C . ASP A 1 94 ? 31.347 9.797 -19.039 1.00 89.75 94 ASP A C 1
ATOM 816 O O . ASP A 1 94 ? 32.103 9.375 -19.917 1.00 89.75 94 ASP A O 1
ATOM 820 N N . ASP A 1 95 ? 31.060 9.084 -17.947 1.00 90.50 95 ASP A N 1
ATOM 821 C CA . ASP A 1 95 ? 31.643 7.769 -17.674 1.00 90.50 95 ASP A CA 1
ATOM 822 C C . ASP A 1 95 ? 31.196 6.733 -18.714 1.00 90.50 95 ASP A C 1
ATOM 824 O O . ASP A 1 95 ? 32.005 5.930 -19.189 1.00 90.50 95 ASP A O 1
ATOM 828 N N . ILE A 1 96 ? 29.922 6.775 -19.130 1.00 89.75 96 ILE A N 1
ATOM 829 C CA . ILE A 1 96 ? 29.398 5.908 -20.198 1.00 89.75 96 ILE A CA 1
ATOM 830 C C . ILE A 1 96 ? 30.119 6.218 -21.508 1.00 89.75 96 ILE A C 1
ATOM 832 O O . ILE A 1 96 ? 30.602 5.304 -22.183 1.00 89.75 96 ILE A O 1
ATOM 836 N N . GLN A 1 97 ? 30.230 7.498 -21.868 1.00 88.81 97 GLN A N 1
ATOM 837 C CA . GLN A 1 97 ? 30.917 7.908 -23.089 1.00 88.81 97 GLN A CA 1
ATOM 838 C C . GLN A 1 97 ? 32.394 7.496 -23.066 1.00 88.81 97 GLN A C 1
ATOM 840 O O . GLN A 1 97 ? 32.887 6.947 -24.055 1.00 88.81 97 GLN A O 1
ATOM 845 N N . HIS A 1 98 ? 33.089 7.693 -21.944 1.00 90.00 98 HIS A N 1
ATOM 846 C CA . HIS A 1 98 ? 34.476 7.277 -21.768 1.00 90.00 98 HIS A CA 1
ATOM 847 C C . HIS A 1 98 ? 34.632 5.757 -21.905 1.00 90.00 98 HIS A C 1
ATOM 849 O O . HIS A 1 98 ? 35.532 5.286 -22.609 1.00 90.00 98 HIS A O 1
ATOM 855 N N . GLN A 1 99 ? 33.727 4.973 -21.310 1.00 88.25 99 GLN A N 1
ATOM 856 C CA . GLN A 1 99 ? 33.757 3.515 -21.395 1.00 88.25 99 GLN A CA 1
ATOM 857 C C . GLN A 1 99 ? 33.481 3.010 -22.820 1.00 88.25 99 GLN A C 1
ATOM 859 O O . GLN A 1 99 ? 34.168 2.093 -23.282 1.00 88.25 99 GLN A O 1
ATOM 864 N N . ILE A 1 100 ? 32.541 3.626 -23.549 1.00 86.94 100 ILE A N 1
ATOM 865 C CA . ILE A 1 100 ? 32.287 3.326 -24.968 1.00 86.94 100 ILE A CA 1
ATOM 866 C C . ILE A 1 100 ? 33.543 3.619 -25.796 1.00 86.94 100 ILE A C 1
ATOM 868 O O . ILE A 1 100 ? 34.023 2.757 -26.533 1.00 86.94 100 ILE A O 1
ATOM 872 N N . LEU A 1 101 ? 34.109 4.822 -25.662 1.00 86.38 101 LEU A N 1
ATOM 873 C CA . LEU A 1 101 ? 35.256 5.259 -26.460 1.00 86.38 101 LEU A CA 1
ATOM 874 C C . LEU A 1 101 ? 36.512 4.433 -26.171 1.00 86.38 101 LEU A C 1
ATOM 876 O O . LEU A 1 101 ? 37.239 4.100 -27.111 1.00 86.38 101 LEU A O 1
ATOM 880 N N . SER A 1 102 ? 36.751 4.080 -24.909 1.00 85.50 102 SER A N 1
ATOM 881 C CA . SER A 1 102 ? 37.856 3.206 -24.504 1.00 85.50 102 SER A CA 1
ATOM 882 C C . SER A 1 102 ? 37.688 1.806 -25.094 1.00 85.50 102 SER A C 1
ATOM 884 O O . SER A 1 102 ? 38.607 1.296 -25.730 1.00 85.50 102 SER A O 1
ATOM 886 N N . SER A 1 103 ? 36.481 1.236 -25.001 1.00 82.94 103 SER A N 1
ATOM 887 C CA . SER A 1 103 ? 36.173 -0.098 -25.540 1.00 82.94 103 SER A CA 1
ATOM 888 C C . SER A 1 103 ? 36.330 -0.170 -27.064 1.00 82.94 103 SER A C 1
ATOM 890 O O . SER A 1 103 ? 36.862 -1.154 -27.572 1.00 82.94 103 SER A O 1
ATOM 892 N N . ILE A 1 104 ? 35.929 0.882 -27.793 1.00 82.06 104 ILE A N 1
ATOM 893 C CA . ILE A 1 104 ? 36.135 0.974 -29.250 1.00 82.06 104 ILE A CA 1
ATOM 894 C C . ILE A 1 104 ? 37.626 1.101 -29.581 1.00 82.06 104 ILE A C 1
ATOM 896 O O . ILE A 1 104 ? 38.098 0.496 -30.534 1.00 82.06 104 ILE A O 1
ATOM 900 N N . THR A 1 105 ? 38.391 1.863 -28.795 1.00 81.44 105 THR A N 1
ATOM 901 C CA . THR A 1 105 ? 39.829 2.075 -29.054 1.00 81.44 105 THR A CA 1
ATOM 902 C C . THR A 1 105 ? 40.638 0.784 -28.874 1.00 81.44 105 THR A C 1
ATOM 904 O O . THR A 1 105 ? 41.639 0.588 -29.560 1.00 81.44 105 THR A O 1
ATOM 907 N N . CYS A 1 106 ? 40.176 -0.138 -28.023 1.00 74.81 106 CYS A N 1
ATOM 908 C CA . CYS A 1 106 ? 40.753 -1.478 -27.902 1.00 74.81 106 CYS A CA 1
ATOM 909 C C . CYS A 1 106 ? 40.540 -2.355 -29.154 1.00 74.81 106 CYS A C 1
ATOM 911 O O . CYS A 1 106 ? 41.289 -3.310 -29.350 1.00 74.81 106 CYS A O 1
ATOM 913 N N . GLN A 1 107 ? 39.566 -2.040 -30.015 1.00 75.62 107 GLN A N 1
ATOM 914 C CA . GLN A 1 107 ? 39.320 -2.730 -31.284 1.00 75.62 107 GLN A CA 1
ATOM 915 C C . GLN A 1 107 ? 39.763 -1.854 -32.461 1.00 75.62 107 GLN A C 1
ATOM 917 O O . GLN A 1 107 ? 39.018 -1.002 -32.948 1.00 75.62 107 GLN A O 1
ATOM 922 N N . LYS A 1 108 ? 40.997 -2.077 -32.934 1.00 70.50 108 LYS A N 1
ATOM 923 C CA . LYS A 1 108 ? 41.651 -1.264 -33.980 1.00 70.50 108 LYS A CA 1
ATOM 924 C C . LYS A 1 108 ? 40.799 -1.090 -35.249 1.00 70.50 108 LYS A C 1
ATOM 926 O O . LYS A 1 108 ? 40.854 -0.028 -35.866 1.00 70.50 108 LYS A O 1
ATOM 931 N N . ASP A 1 109 ? 39.971 -2.075 -35.586 1.00 71.94 109 ASP A N 1
ATOM 932 C CA . ASP A 1 109 ? 39.163 -2.095 -36.812 1.00 71.94 109 ASP A CA 1
ATOM 933 C C . ASP A 1 109 ? 37.984 -1.100 -36.802 1.00 71.94 109 ASP A C 1
ATOM 935 O O . ASP A 1 109 ? 37.567 -0.623 -37.857 1.00 71.94 109 ASP A O 1
ATOM 939 N N . LEU A 1 110 ? 37.471 -0.725 -35.622 1.00 74.25 110 LEU A N 1
ATOM 940 C CA . LEU A 1 110 ? 36.286 0.139 -35.469 1.00 74.25 110 LEU A CA 1
ATOM 941 C C . LEU A 1 110 ? 36.615 1.613 -35.191 1.00 74.25 110 LEU A C 1
ATOM 943 O O . LEU A 1 110 ? 35.721 2.465 -35.179 1.00 74.25 110 LEU A O 1
ATOM 947 N N . VAL A 1 111 ? 37.898 1.950 -35.024 1.00 74.88 111 VAL A N 1
ATOM 948 C CA . VAL A 1 111 ? 38.375 3.321 -34.768 1.00 74.88 111 VAL A CA 1
ATOM 949 C C . VAL A 1 111 ? 37.851 4.350 -35.788 1.00 74.88 111 VAL A C 1
ATOM 951 O O . VAL A 1 111 ? 37.422 5.423 -35.352 1.00 74.88 111 VAL A O 1
ATOM 954 N N . PRO A 1 112 ? 37.772 4.066 -37.109 1.00 76.25 112 PRO A N 1
ATOM 955 C CA . PRO A 1 112 ? 37.246 5.024 -38.086 1.00 76.25 112 PRO A CA 1
ATOM 956 C C . PRO A 1 112 ? 35.779 5.419 -37.856 1.00 76.25 112 PRO A C 1
ATOM 958 O O . PRO A 1 112 ? 35.358 6.493 -38.279 1.00 76.25 112 PRO A O 1
ATOM 961 N N . TRP A 1 113 ? 34.982 4.566 -37.201 1.00 79.81 113 TRP A N 1
ATOM 962 C CA . TRP A 1 113 ? 33.562 4.808 -36.909 1.00 79.81 113 TRP A CA 1
ATOM 963 C C . TRP A 1 113 ? 33.301 5.164 -35.439 1.00 79.81 113 TRP A C 1
ATOM 965 O O . TRP A 1 113 ? 32.144 5.280 -35.033 1.00 79.81 113 TRP A O 1
ATOM 975 N N . LYS A 1 114 ? 34.351 5.431 -34.653 1.00 79.94 114 LYS A N 1
ATOM 976 C CA . LYS A 1 114 ? 34.287 5.686 -33.204 1.00 79.94 114 LYS A CA 1
ATOM 977 C C . LYS A 1 114 ? 33.215 6.700 -32.792 1.00 79.94 114 LYS A C 1
ATOM 979 O O . LYS A 1 114 ? 32.410 6.418 -31.908 1.00 79.94 114 LYS A O 1
ATOM 984 N N . HIS A 1 115 ? 33.151 7.856 -33.454 1.00 81.38 115 HIS A N 1
ATOM 985 C CA . HIS A 1 115 ? 32.156 8.890 -33.135 1.00 81.38 115 HIS A CA 1
ATOM 986 C C . HIS A 1 115 ? 30.731 8.493 -33.538 1.00 81.38 115 HIS A C 1
ATOM 988 O O . HIS A 1 115 ? 29.796 8.699 -32.765 1.00 81.38 115 HIS A O 1
ATOM 994 N N . LYS A 1 116 ? 30.567 7.878 -34.715 1.00 82.00 116 LYS A N 1
ATOM 995 C CA . LYS A 1 116 ? 29.269 7.397 -35.208 1.00 82.00 116 LYS A CA 1
ATOM 996 C C . LYS A 1 116 ? 28.699 6.317 -34.284 1.00 82.00 116 LYS A C 1
ATOM 998 O O . LYS A 1 116 ? 27.531 6.379 -33.913 1.00 82.00 116 LYS A O 1
ATOM 1003 N N . MET A 1 117 ? 29.540 5.373 -33.864 1.00 81.81 117 MET A N 1
ATOM 1004 C CA . MET A 1 117 ? 29.168 4.310 -32.932 1.00 81.81 117 MET A CA 1
ATOM 1005 C C . MET A 1 117 ? 28.830 4.853 -31.548 1.00 81.81 117 MET A C 1
ATOM 1007 O O . MET A 1 117 ? 27.817 4.447 -30.992 1.00 81.81 117 MET A O 1
ATOM 1011 N N . LYS A 1 118 ? 29.602 5.818 -31.022 1.00 87.50 118 LYS A N 1
ATOM 1012 C CA . LYS A 1 118 ? 29.267 6.494 -29.757 1.00 87.50 118 LYS A CA 1
ATOM 1013 C C . LYS A 1 118 ? 27.845 7.054 -29.793 1.00 87.50 118 LYS A C 1
ATOM 1015 O O . LYS A 1 118 ? 27.055 6.758 -28.906 1.00 87.50 118 LYS A O 1
ATOM 1020 N N . ILE A 1 119 ? 27.520 7.836 -30.824 1.00 86.75 119 ILE A N 1
ATOM 1021 C CA . ILE A 1 119 ? 26.194 8.454 -30.973 1.00 86.75 119 ILE A CA 1
ATOM 1022 C C . ILE A 1 119 ? 25.111 7.375 -31.068 1.00 86.75 119 ILE A C 1
ATOM 1024 O O . ILE A 1 119 ? 24.089 7.476 -30.395 1.00 86.75 119 ILE A O 1
ATOM 1028 N N . SER A 1 120 ? 25.352 6.323 -31.855 1.00 87.62 120 SER A N 1
ATOM 1029 C CA . SER A 1 120 ? 24.383 5.238 -32.019 1.00 87.62 120 SER A CA 1
ATOM 1030 C C . SER A 1 120 ? 24.140 4.458 -30.725 1.00 87.62 120 SER A C 1
ATOM 1032 O O . SER A 1 120 ? 22.990 4.212 -30.375 1.00 87.62 120 SER A O 1
ATOM 1034 N N . ILE A 1 121 ? 25.196 4.090 -29.992 1.00 87.88 121 ILE A N 1
ATOM 1035 C CA . ILE A 1 121 ? 25.085 3.364 -28.719 1.00 87.88 121 ILE A CA 1
ATOM 1036 C C . ILE A 1 121 ? 24.383 4.240 -27.679 1.00 87.88 121 ILE A C 1
ATOM 1038 O O . ILE A 1 121 ? 23.478 3.766 -27.002 1.00 87.88 121 ILE A O 1
ATOM 1042 N N . MET A 1 122 ? 24.739 5.525 -27.585 1.00 89.69 122 MET A N 1
ATOM 1043 C CA . MET A 1 122 ? 24.075 6.454 -26.666 1.00 89.69 122 MET A CA 1
ATOM 1044 C C . MET A 1 122 ? 22.586 6.608 -26.981 1.00 89.69 122 MET A C 1
ATOM 1046 O O . MET A 1 122 ? 21.774 6.627 -26.060 1.00 89.69 122 MET A O 1
ATOM 1050 N N . LYS A 1 123 ? 22.210 6.659 -28.266 1.00 90.62 123 LYS A N 1
ATOM 1051 C CA . LYS A 1 123 ? 20.802 6.674 -28.676 1.00 90.62 123 LYS A CA 1
ATOM 1052 C C . LYS A 1 123 ? 20.072 5.407 -28.213 1.00 90.62 123 LYS A C 1
ATOM 1054 O O . LYS A 1 123 ? 19.027 5.519 -27.586 1.00 90.62 123 LYS A O 1
ATOM 1059 N N . LEU A 1 124 ? 20.664 4.229 -28.429 1.00 89.25 124 LEU A N 1
ATOM 1060 C CA . LEU A 1 124 ? 20.090 2.952 -27.985 1.00 89.25 124 LEU A CA 1
ATOM 1061 C C . LEU A 1 124 ? 19.962 2.855 -26.457 1.00 89.25 124 LEU A C 1
ATOM 1063 O O . LEU A 1 124 ? 18.997 2.283 -25.964 1.00 89.25 124 LEU A O 1
ATOM 1067 N N . ILE A 1 125 ? 20.909 3.412 -25.693 1.00 90.75 125 ILE A N 1
ATOM 1068 C CA . ILE A 1 125 ? 20.813 3.462 -24.224 1.00 90.75 125 ILE A CA 1
ATOM 1069 C C . ILE A 1 125 ? 19.669 4.386 -23.790 1.00 90.75 125 ILE A C 1
ATOM 1071 O O . ILE A 1 125 ? 18.916 4.030 -22.889 1.00 90.75 125 ILE A O 1
ATOM 1075 N N . ARG A 1 126 ? 19.503 5.546 -24.442 1.00 90.56 126 ARG A N 1
ATOM 1076 C CA . ARG A 1 126 ? 18.421 6.499 -24.134 1.00 90.56 126 ARG A CA 1
ATOM 1077 C C . ARG A 1 126 ? 17.022 5.942 -24.419 1.00 90.56 126 ARG A C 1
ATOM 1079 O O . ARG A 1 126 ? 16.063 6.373 -23.791 1.00 90.56 126 ARG A O 1
ATOM 1086 N N . GLU A 1 127 ? 16.904 4.976 -25.325 1.00 89.88 127 GLU A N 1
ATOM 1087 C CA . GLU A 1 127 ? 15.643 4.279 -25.619 1.00 89.88 127 GLU A CA 1
ATOM 1088 C C . GLU A 1 127 ? 15.292 3.198 -24.572 1.00 89.88 127 GLU A C 1
ATOM 1090 O O . GLU A 1 127 ? 14.144 2.760 -24.496 1.00 89.88 127 GLU A O 1
ATOM 1095 N N . ARG A 1 128 ? 16.247 2.770 -23.730 1.00 90.75 128 ARG A N 1
ATOM 1096 C CA . ARG A 1 128 ? 16.042 1.719 -22.719 1.00 90.75 128 ARG A CA 1
ATOM 1097 C C . ARG A 1 128 ? 15.614 2.301 -21.377 1.00 90.75 128 ARG A C 1
ATOM 1099 O O . ARG A 1 128 ? 16.416 2.899 -20.661 1.00 90.75 128 ARG A O 1
ATOM 1106 N N . SER A 1 129 ? 14.374 2.029 -20.984 1.00 91.31 129 SER A N 1
ATOM 1107 C CA . SER A 1 129 ? 13.857 2.428 -19.672 1.00 91.31 129 SER A CA 1
ATOM 1108 C C . SER A 1 129 ? 14.229 1.419 -18.572 1.00 91.31 129 SER A C 1
ATOM 1110 O O . SER A 1 129 ? 14.130 0.212 -18.817 1.00 91.31 129 SER A O 1
ATOM 1112 N N . PRO A 1 130 ? 14.584 1.851 -17.343 1.00 91.88 130 PRO A N 1
ATOM 1113 C CA . PRO A 1 130 ? 14.933 0.937 -16.250 1.00 91.88 130 PRO A CA 1
ATOM 1114 C C . PRO A 1 130 ? 13.833 -0.072 -15.894 1.00 91.88 130 PRO A C 1
ATOM 1116 O O . PRO A 1 130 ? 14.136 -1.204 -15.533 1.00 91.88 130 PRO A O 1
ATOM 1119 N N . ILE A 1 131 ? 12.556 0.300 -16.047 1.00 91.50 131 ILE A N 1
ATOM 1120 C CA . ILE A 1 131 ? 11.414 -0.583 -15.735 1.00 91.50 131 ILE A CA 1
ATOM 1121 C C . ILE A 1 131 ? 11.269 -1.753 -16.714 1.00 91.50 131 ILE A C 1
ATOM 1123 O O . ILE A 1 131 ? 10.551 -2.700 -16.426 1.00 91.50 131 ILE A O 1
ATOM 1127 N N . THR A 1 132 ? 11.914 -1.677 -17.883 1.00 90.62 132 THR A N 1
ATOM 1128 C CA . THR A 1 132 ? 11.897 -2.749 -18.897 1.00 90.62 132 THR A CA 1
ATOM 1129 C C . THR A 1 132 ? 13.000 -3.784 -18.685 1.00 90.62 132 THR A C 1
ATOM 1131 O O . THR A 1 132 ? 13.085 -4.760 -19.427 1.00 90.62 132 THR A O 1
ATOM 1134 N N . ALA A 1 133 ? 13.859 -3.572 -17.687 1.00 92.00 133 ALA A N 1
ATOM 1135 C CA . ALA A 1 133 ? 14.888 -4.526 -17.321 1.00 92.00 133 ALA A CA 1
ATOM 1136 C C . ALA A 1 133 ? 14.275 -5.813 -16.750 1.00 92.00 133 ALA A C 1
ATOM 1138 O O . ALA A 1 133 ? 13.201 -5.802 -16.152 1.00 92.00 133 ALA A O 1
ATOM 1139 N N . ILE A 1 134 ? 15.003 -6.921 -16.884 1.00 92.38 134 ILE A N 1
ATOM 1140 C CA . ILE A 1 134 ? 14.674 -8.168 -16.193 1.00 92.38 134 ILE A CA 1
ATOM 1141 C C . ILE A 1 134 ? 15.454 -8.173 -14.871 1.00 92.38 134 ILE A C 1
ATOM 1143 O O . ILE A 1 134 ? 16.688 -8.207 -14.912 1.00 92.38 134 ILE A O 1
ATOM 1147 N N . PRO A 1 135 ? 14.778 -8.103 -13.711 1.00 93.81 135 PRO A N 1
ATOM 1148 C CA . PRO A 1 135 ? 15.445 -8.121 -12.420 1.00 93.81 135 PRO A CA 1
ATOM 1149 C C . PRO A 1 135 ? 15.940 -9.530 -12.074 1.00 93.81 135 PRO A C 1
ATOM 1151 O O . PRO A 1 135 ? 15.264 -10.532 -12.312 1.00 93.81 135 PRO A O 1
ATOM 1154 N N . GLU A 1 136 ? 17.113 -9.592 -11.458 1.00 94.19 136 GLU A N 1
ATOM 1155 C CA . GLU A 1 136 ? 17.700 -10.809 -10.904 1.00 94.19 136 GLU A CA 1
ATOM 1156 C C . GLU A 1 136 ? 17.018 -11.213 -9.592 1.00 94.19 136 GLU A C 1
ATOM 1158 O O . GLU A 1 136 ? 16.340 -10.421 -8.925 1.00 94.19 136 GLU A O 1
ATOM 1163 N N . SER A 1 137 ? 17.235 -12.465 -9.186 1.00 93.75 137 SER A N 1
ATOM 1164 C CA . SER A 1 137 ? 16.616 -13.025 -7.977 1.00 93.75 137 SER A CA 1
ATOM 1165 C C . SER A 1 137 ? 16.953 -12.224 -6.716 1.00 93.75 137 SER A C 1
ATOM 1167 O O . SER A 1 137 ? 16.072 -12.026 -5.878 1.00 93.75 137 SER A O 1
ATOM 1169 N N . ASP A 1 138 ? 18.180 -11.710 -6.604 1.00 94.12 138 ASP A N 1
ATOM 1170 C CA . ASP A 1 138 ? 18.614 -10.894 -5.465 1.00 94.12 138 ASP A CA 1
ATOM 1171 C C . ASP A 1 138 ? 17.859 -9.563 -5.396 1.00 94.12 138 ASP A C 1
ATOM 1173 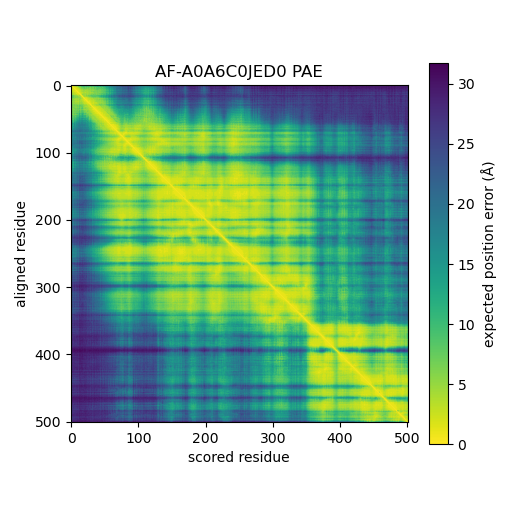O O . ASP A 1 138 ? 17.386 -9.173 -4.329 1.00 94.12 138 ASP A O 1
ATOM 1177 N N . THR A 1 139 ? 17.660 -8.891 -6.536 1.00 94.12 139 THR A N 1
ATOM 1178 C CA . THR A 1 139 ? 16.853 -7.662 -6.614 1.00 94.12 139 THR A CA 1
ATOM 1179 C C . THR A 1 139 ? 15.416 -7.925 -6.177 1.00 94.12 139 THR A C 1
ATOM 1181 O O . THR A 1 139 ? 14.866 -7.181 -5.365 1.00 94.12 139 THR A O 1
ATOM 1184 N N . ILE A 1 140 ? 14.824 -9.025 -6.651 1.00 95.12 140 ILE A N 1
ATOM 1185 C CA . ILE A 1 140 ? 13.469 -9.430 -6.271 1.00 95.12 140 ILE A CA 1
ATOM 1186 C C . ILE A 1 140 ? 13.378 -9.674 -4.759 1.00 95.12 140 ILE A C 1
ATOM 1188 O O . ILE A 1 140 ? 12.477 -9.143 -4.109 1.00 95.12 140 ILE A O 1
ATOM 1192 N N . GLN A 1 141 ? 14.296 -10.454 -4.176 1.00 94.19 141 GLN A N 1
ATOM 1193 C CA . GLN A 1 141 ? 14.273 -10.722 -2.733 1.00 94.19 141 GLN A CA 1
ATOM 1194 C C . GLN A 1 141 ? 14.504 -9.449 -1.913 1.00 94.19 141 GLN A C 1
ATOM 1196 O O . GLN A 1 141 ? 13.826 -9.256 -0.908 1.00 94.19 141 GLN A O 1
ATOM 1201 N N . ASN A 1 142 ? 15.392 -8.555 -2.355 1.00 92.81 142 ASN A N 1
ATOM 1202 C CA . ASN A 1 142 ? 15.637 -7.280 -1.686 1.00 92.81 142 ASN A CA 1
ATOM 1203 C C . ASN A 1 142 ? 14.374 -6.418 -1.607 1.00 92.81 142 ASN A C 1
ATOM 1205 O O . ASN A 1 142 ? 14.098 -5.865 -0.548 1.00 92.81 142 ASN A O 1
ATOM 1209 N N . VAL A 1 143 ? 13.596 -6.324 -2.690 1.00 94.25 143 VAL A N 1
ATOM 1210 C CA . VAL A 1 143 ? 12.321 -5.586 -2.691 1.00 94.25 143 VAL A CA 1
ATOM 1211 C C . VAL A 1 143 ? 11.281 -6.288 -1.812 1.00 94.25 143 VAL A C 1
ATOM 1213 O O . VAL A 1 143 ? 10.611 -5.637 -1.012 1.00 94.25 143 VAL A O 1
ATOM 1216 N N . LEU A 1 144 ? 11.160 -7.616 -1.911 1.00 93.88 144 LEU A N 1
ATOM 1217 C CA . LEU A 1 144 ? 10.188 -8.378 -1.120 1.00 93.88 144 LEU A CA 1
ATOM 1218 C C . LEU A 1 144 ? 10.454 -8.292 0.385 1.00 93.88 144 LEU A C 1
ATOM 1220 O O . LEU A 1 144 ? 9.505 -8.161 1.150 1.00 93.88 144 LEU A O 1
ATOM 1224 N N . ASN A 1 145 ? 11.717 -8.339 0.812 1.00 92.00 145 ASN A N 1
ATOM 1225 C CA . ASN A 1 145 ? 12.077 -8.265 2.228 1.00 92.00 145 ASN A CA 1
ATOM 1226 C C . ASN A 1 145 ? 11.714 -6.898 2.833 1.00 92.00 145 ASN A C 1
ATOM 1228 O O . ASN A 1 145 ? 11.184 -6.846 3.938 1.00 92.00 145 ASN A O 1
ATOM 1232 N N . GLU A 1 146 ? 11.926 -5.804 2.094 1.00 90.38 146 GLU A N 1
ATOM 1233 C CA . GLU A 1 146 ? 11.543 -4.450 2.535 1.00 90.38 146 GLU A CA 1
ATOM 1234 C C . GLU A 1 146 ? 10.019 -4.292 2.645 1.00 90.38 146 GLU A C 1
ATOM 1236 O O . GLU A 1 146 ? 9.529 -3.598 3.531 1.00 90.38 146 GLU A O 1
ATOM 1241 N N . LEU A 1 147 ? 9.262 -4.946 1.757 1.00 89.44 147 LEU A N 1
ATOM 1242 C CA . LEU A 1 147 ? 7.797 -4.939 1.786 1.00 89.44 147 LEU A CA 1
ATOM 1243 C C . LEU A 1 147 ? 7.213 -5.903 2.827 1.00 89.44 147 LEU A C 1
ATOM 1245 O O . LEU A 1 147 ? 6.104 -5.695 3.305 1.00 89.44 147 LEU A O 1
ATOM 1249 N N . GLN A 1 148 ? 7.918 -6.966 3.197 1.00 88.00 148 GLN A N 1
ATOM 1250 C CA . GLN A 1 148 ? 7.440 -7.891 4.224 1.00 88.00 148 GLN A CA 1
ATOM 1251 C C . GLN A 1 148 ? 7.605 -7.312 5.636 1.00 88.00 148 GLN A C 1
ATOM 1253 O O . GLN A 1 148 ? 6.818 -7.618 6.529 1.00 88.00 148 GLN A O 1
ATOM 1258 N N . ASP A 1 149 ? 8.608 -6.463 5.844 1.00 82.19 149 ASP A N 1
ATOM 1259 C CA . ASP A 1 149 ? 8.960 -5.902 7.147 1.00 82.19 149 ASP A CA 1
ATOM 1260 C C . ASP A 1 149 ? 7.897 -4.907 7.666 1.00 82.19 149 ASP A C 1
ATOM 1262 O O . ASP A 1 149 ? 7.994 -3.686 7.514 1.00 82.19 149 ASP A O 1
ATOM 1266 N N . GLY A 1 150 ? 6.843 -5.465 8.268 1.00 76.12 150 GLY A N 1
ATOM 1267 C CA . GLY A 1 150 ? 5.751 -4.752 8.931 1.00 76.12 150 GLY A CA 1
ATOM 1268 C C . GLY A 1 150 ? 4.568 -4.361 8.037 1.00 76.12 150 GLY A C 1
ATOM 1269 O O . GLY A 1 150 ? 3.577 -3.864 8.567 1.00 76.12 150 GLY A O 1
ATOM 1270 N N . ILE A 1 151 ? 4.628 -4.587 6.716 1.00 87.50 151 ILE A N 1
ATOM 1271 C CA . ILE A 1 151 ? 3.571 -4.159 5.774 1.00 87.50 151 ILE A CA 1
ATOM 1272 C C . ILE A 1 151 ? 2.734 -5.347 5.285 1.00 87.50 151 ILE A C 1
ATOM 1274 O O . ILE A 1 151 ? 1.507 -5.320 5.402 1.00 87.50 151 ILE A O 1
ATOM 1278 N N . PHE A 1 152 ? 3.375 -6.392 4.755 1.00 90.94 152 PHE A N 1
ATOM 1279 C CA . PHE A 1 152 ? 2.691 -7.576 4.226 1.00 90.94 152 PHE A CA 1
ATOM 1280 C C . PHE A 1 152 ? 3.043 -8.846 5.014 1.00 90.94 152 PHE A C 1
ATOM 1282 O O . PHE A 1 152 ? 4.213 -9.061 5.327 1.00 90.94 152 PHE A O 1
ATOM 1289 N N . PRO A 1 153 ? 2.064 -9.728 5.287 1.00 88.81 153 PRO A N 1
ATOM 1290 C CA . PRO A 1 153 ? 2.271 -10.906 6.127 1.00 88.81 153 PRO A CA 1
ATOM 1291 C C . PRO A 1 153 ? 3.064 -12.013 5.419 1.00 88.81 153 PRO A C 1
ATOM 1293 O O . PRO A 1 153 ? 3.793 -12.760 6.068 1.00 88.81 153 PRO A O 1
ATOM 1296 N N . SER A 1 154 ? 2.960 -12.118 4.088 1.00 90.75 154 SER A N 1
ATOM 1297 C CA . SER A 1 154 ? 3.660 -13.134 3.296 1.00 90.75 154 SER A CA 1
ATOM 1298 C C . SER A 1 154 ? 4.322 -12.550 2.048 1.00 90.75 154 SER A C 1
ATOM 1300 O O . SER A 1 154 ? 3.940 -11.493 1.532 1.00 90.75 154 SER A O 1
ATOM 1302 N N . LYS A 1 155 ? 5.312 -13.277 1.510 1.00 92.00 155 LYS A N 1
ATOM 1303 C CA . LYS A 1 155 ? 5.952 -12.928 0.230 1.00 92.00 155 LYS A CA 1
ATOM 1304 C C . LYS A 1 155 ? 4.942 -12.906 -0.916 1.00 92.00 155 LYS A C 1
ATOM 1306 O O . LYS A 1 155 ? 5.108 -12.129 -1.849 1.00 92.00 155 LYS A O 1
ATOM 1311 N N . ASN A 1 156 ? 3.917 -13.756 -0.870 1.00 93.31 156 ASN A N 1
ATOM 1312 C CA . ASN A 1 156 ? 2.894 -13.809 -1.908 1.00 93.31 156 ASN A CA 1
ATOM 1313 C C . ASN A 1 156 ? 1.952 -12.600 -1.837 1.00 93.31 156 ASN A C 1
ATOM 1315 O O . ASN A 1 156 ? 1.641 -12.043 -2.886 1.00 93.31 156 ASN A O 1
ATOM 1319 N N . SER A 1 157 ? 1.614 -12.102 -0.642 1.00 92.94 157 SER A N 1
ATOM 1320 C CA . SER A 1 157 ? 0.913 -10.817 -0.498 1.00 92.94 157 SER A CA 1
ATOM 1321 C C . SER A 1 157 ? 1.708 -9.652 -1.090 1.00 92.94 157 SER A C 1
ATOM 1323 O O . SER A 1 157 ? 1.156 -8.838 -1.829 1.00 92.94 157 SER A O 1
ATOM 1325 N N . ALA A 1 158 ? 3.016 -9.596 -0.817 1.00 94.69 158 ALA A N 1
ATOM 1326 C CA . ALA A 1 158 ? 3.888 -8.566 -1.379 1.00 94.69 158 ALA A CA 1
ATOM 1327 C C . ALA A 1 158 ? 3.993 -8.672 -2.913 1.00 94.69 158 ALA A C 1
ATOM 1329 O O . ALA A 1 158 ? 3.946 -7.658 -3.604 1.00 94.69 158 ALA A O 1
ATOM 1330 N N . LYS A 1 159 ? 4.074 -9.890 -3.471 1.00 95.25 159 LYS A N 1
ATOM 1331 C CA . LYS A 1 159 ? 4.032 -10.109 -4.928 1.00 95.25 159 LYS A CA 1
ATOM 1332 C C . LYS A 1 159 ? 2.705 -9.682 -5.541 1.00 95.25 159 LYS A C 1
ATOM 1334 O O . LYS A 1 159 ? 2.730 -9.046 -6.587 1.00 95.25 159 LYS A O 1
ATOM 1339 N N . HIS A 1 160 ? 1.575 -10.002 -4.909 1.00 95.44 160 HIS A N 1
ATOM 1340 C CA . HIS A 1 160 ? 0.261 -9.561 -5.377 1.00 95.44 160 HIS A CA 1
ATOM 1341 C C . HIS A 1 160 ? 0.217 -8.032 -5.459 1.00 95.44 160 HIS A C 1
ATOM 1343 O O . HIS A 1 160 ? -0.055 -7.493 -6.526 1.00 95.44 160 HIS A O 1
ATOM 1349 N N . PHE A 1 161 ? 0.631 -7.339 -4.393 1.00 95.88 161 PHE A N 1
ATOM 1350 C CA . PHE A 1 161 ? 0.736 -5.878 -4.379 1.00 95.88 161 PHE A CA 1
ATOM 1351 C C . PHE A 1 161 ? 1.654 -5.320 -5.480 1.00 95.88 161 PHE A C 1
ATOM 1353 O O . PHE A 1 161 ? 1.272 -4.392 -6.192 1.00 95.88 161 PHE A O 1
ATOM 1360 N N . LEU A 1 162 ? 2.846 -5.898 -5.658 1.00 96.44 162 LEU A N 1
ATOM 1361 C CA . LEU A 1 162 ? 3.776 -5.508 -6.723 1.00 96.44 162 LEU A CA 1
ATOM 1362 C C . LEU A 1 162 ? 3.183 -5.737 -8.117 1.00 96.44 162 LEU A C 1
ATOM 1364 O O . LEU A 1 162 ? 3.365 -4.902 -8.998 1.00 96.44 162 LEU A O 1
ATOM 1368 N N . THR A 1 163 ? 2.453 -6.835 -8.312 1.00 96.12 163 THR A N 1
ATOM 1369 C CA . THR A 1 163 ? 1.781 -7.143 -9.581 1.00 96.12 163 THR A CA 1
ATOM 1370 C C . THR A 1 163 ? 0.685 -6.116 -9.861 1.00 96.12 163 THR A C 1
ATOM 1372 O O . THR A 1 163 ? 0.635 -5.580 -10.962 1.00 96.12 163 THR A O 1
ATOM 1375 N N . SER A 1 164 ? -0.109 -5.736 -8.852 1.00 96.06 164 SER A N 1
ATOM 1376 C CA . SER A 1 164 ? -1.116 -4.672 -8.966 1.00 96.06 164 SER A CA 1
ATOM 1377 C C . SER A 1 164 ? -0.507 -3.310 -9.318 1.00 96.06 164 SER A C 1
ATOM 1379 O O . SER A 1 164 ? -1.080 -2.569 -10.111 1.00 96.06 164 SER A O 1
ATOM 1381 N N . ILE A 1 165 ? 0.666 -2.967 -8.769 1.00 96.25 165 ILE A N 1
ATOM 1382 C CA . ILE A 1 165 ? 1.407 -1.759 -9.176 1.00 96.25 165 ILE A CA 1
ATOM 1383 C C . ILE A 1 165 ? 1.886 -1.888 -10.626 1.00 96.25 165 ILE A C 1
ATOM 1385 O O . ILE A 1 165 ? 1.784 -0.932 -11.393 1.00 96.25 165 ILE A O 1
ATOM 1389 N N . GLY A 1 166 ? 2.407 -3.055 -11.008 1.00 95.56 166 GLY A N 1
ATOM 1390 C CA . GLY A 1 166 ? 2.856 -3.334 -12.369 1.00 95.56 166 GLY A CA 1
ATOM 1391 C C . GLY A 1 166 ? 1.738 -3.186 -13.400 1.00 95.56 166 GLY A C 1
ATOM 1392 O O . GLY A 1 166 ? 1.955 -2.565 -14.438 1.00 95.56 166 GLY A O 1
ATOM 1393 N N . ASP A 1 167 ? 0.529 -3.651 -13.080 1.00 95.00 167 ASP A N 1
ATOM 1394 C CA . ASP A 1 167 ? -0.658 -3.465 -13.919 1.00 95.00 167 ASP A CA 1
ATOM 1395 C C . ASP A 1 167 ? -0.938 -1.973 -14.143 1.00 95.00 167 ASP A C 1
ATOM 1397 O O . ASP A 1 167 ? -1.149 -1.537 -15.277 1.00 95.00 167 ASP A O 1
ATOM 1401 N N . CYS A 1 168 ? -0.821 -1.154 -13.093 1.00 94.75 168 CYS A N 1
ATOM 1402 C CA . CYS A 1 168 ? -0.958 0.296 -13.204 1.00 94.75 168 CYS A CA 1
ATOM 1403 C C . CYS A 1 168 ? 0.139 0.942 -14.062 1.00 94.75 168 CYS A C 1
ATOM 1405 O O . CYS A 1 168 ? -0.159 1.868 -14.820 1.00 94.75 168 CYS A O 1
ATOM 1407 N N . ILE A 1 169 ? 1.386 0.461 -13.972 1.00 94.12 169 ILE A N 1
ATOM 1408 C CA . ILE A 1 169 ? 2.502 0.908 -14.829 1.00 94.12 169 ILE A CA 1
ATOM 1409 C C . ILE A 1 169 ? 2.211 0.567 -16.296 1.00 94.12 169 ILE A C 1
ATOM 1411 O O . ILE A 1 169 ? 2.449 1.388 -17.181 1.00 94.12 169 ILE A O 1
ATOM 1415 N N . ASN A 1 170 ? 1.623 -0.604 -16.546 1.00 91.38 170 ASN A N 1
ATOM 1416 C CA . ASN A 1 170 ? 1.165 -1.059 -17.857 1.00 91.38 170 ASN A CA 1
ATOM 1417 C C . ASN A 1 170 ? -0.155 -0.401 -18.315 1.00 91.38 170 ASN A C 1
ATOM 1419 O O . ASN A 1 170 ? -0.689 -0.768 -19.358 1.00 91.38 170 ASN A O 1
ATOM 1423 N N . GLN A 1 171 ? -0.673 0.582 -17.567 1.00 88.81 171 GLN A N 1
ATOM 1424 C CA . GLN A 1 171 ? -1.937 1.286 -17.825 1.00 88.81 171 GLN A CA 1
ATOM 1425 C C . GLN A 1 171 ? -3.192 0.395 -17.786 1.00 88.81 171 GLN A C 1
ATOM 1427 O O . GLN A 1 171 ? -4.269 0.828 -18.194 1.00 88.81 171 GLN A O 1
ATOM 1432 N N . ASN A 1 172 ? -3.094 -0.812 -17.227 1.00 87.50 172 ASN A N 1
ATOM 1433 C CA . ASN A 1 172 ? -4.239 -1.671 -16.962 1.00 87.50 172 ASN A CA 1
ATOM 1434 C C . ASN A 1 172 ? -4.875 -1.292 -15.614 1.00 87.50 172 ASN A C 1
ATOM 1436 O O . ASN A 1 172 ? -4.411 -1.696 -14.548 1.00 87.50 172 ASN A O 1
ATOM 1440 N N . LYS A 1 173 ? -5.928 -0.470 -15.661 1.00 86.69 173 LYS A N 1
ATOM 1441 C CA . LYS A 1 173 ? -6.612 0.081 -14.474 1.00 86.69 173 LYS A CA 1
ATOM 1442 C C . LYS A 1 173 ? -8.079 -0.339 -14.364 1.00 86.69 173 LYS A C 1
ATOM 1444 O O . LYS A 1 173 ? -8.880 0.378 -13.769 1.00 86.69 173 LYS A O 1
ATOM 1449 N N . GLU A 1 174 ? -8.447 -1.477 -14.945 1.00 88.88 174 GLU A N 1
ATOM 1450 C CA . GLU A 1 174 ? -9.832 -1.968 -14.896 1.00 88.88 174 GLU A CA 1
ATOM 1451 C C . GLU A 1 174 ? -10.267 -2.376 -13.480 1.00 88.88 174 GLU A C 1
ATOM 1453 O O . GLU A 1 174 ? -11.438 -2.232 -13.124 1.00 88.88 174 GLU A O 1
ATOM 1458 N N . LEU A 1 175 ? -9.317 -2.860 -12.673 1.00 92.88 175 LEU A N 1
ATOM 1459 C CA . LEU A 1 175 ? -9.543 -3.323 -11.307 1.00 92.88 175 LEU A CA 1
ATOM 1460 C C . LEU A 1 175 ? -9.378 -2.194 -10.288 1.00 92.88 175 LEU A C 1
ATOM 1462 O O . LEU A 1 175 ? -8.444 -1.390 -10.372 1.00 92.88 175 LEU A O 1
ATOM 1466 N N . VAL A 1 176 ? -10.254 -2.192 -9.282 1.00 94.38 176 VAL A N 1
ATOM 1467 C CA . VAL A 1 176 ? -10.213 -1.268 -8.144 1.00 94.38 176 VAL A CA 1
ATOM 1468 C C . VAL A 1 176 ? -9.709 -2.005 -6.910 1.00 94.38 176 VAL A C 1
ATOM 1470 O O . VAL A 1 176 ? -10.309 -2.985 -6.475 1.00 94.38 176 VAL A O 1
ATOM 1473 N N . TYR A 1 177 ? -8.633 -1.503 -6.308 1.00 94.56 177 TYR A N 1
ATOM 1474 C CA . TYR A 1 177 ? -8.064 -2.075 -5.091 1.00 94.56 177 TYR A CA 1
ATOM 1475 C C . TYR A 1 177 ? -8.530 -1.281 -3.884 1.00 94.56 177 TYR A C 1
ATOM 1477 O O . TYR A 1 177 ? -8.188 -0.108 -3.733 1.00 94.56 177 TYR A O 1
ATOM 1485 N N . ILE A 1 178 ? -9.303 -1.915 -3.012 1.00 92.56 178 ILE A N 1
ATOM 1486 C CA . ILE A 1 178 ? -9.729 -1.313 -1.755 1.00 92.56 178 ILE A CA 1
ATOM 1487 C C . ILE A 1 178 ? -8.672 -1.646 -0.705 1.00 92.56 178 ILE A C 1
ATOM 1489 O O . ILE A 1 178 ? -8.418 -2.814 -0.405 1.00 92.56 178 ILE A O 1
ATOM 1493 N N . ILE A 1 179 ? -8.038 -0.609 -0.167 1.00 91.00 179 ILE A N 1
ATOM 1494 C CA . ILE A 1 179 ? -6.891 -0.726 0.733 1.00 91.00 179 ILE A CA 1
ATOM 1495 C C . ILE A 1 179 ? -7.138 0.005 2.055 1.00 91.00 179 ILE A C 1
ATOM 1497 O O . ILE A 1 179 ? -7.836 1.024 2.080 1.00 91.00 179 ILE A O 1
ATOM 1501 N N . PRO A 1 180 ? -6.556 -0.460 3.171 1.00 87.81 180 PRO A N 1
ATOM 1502 C CA . PRO A 1 180 ? -6.670 0.250 4.435 1.00 87.81 180 PRO A CA 1
ATOM 1503 C C . PRO A 1 180 ? -5.902 1.573 4.409 1.00 87.81 180 PRO A C 1
ATOM 1505 O O . PRO A 1 180 ? -4.897 1.743 3.712 1.00 87.81 180 PRO A O 1
ATOM 1508 N N . ARG A 1 181 ? -6.348 2.524 5.238 1.00 86.25 181 ARG A N 1
ATOM 1509 C CA . ARG A 1 181 ? -5.701 3.842 5.377 1.00 86.25 181 ARG A CA 1
ATOM 1510 C C . ARG A 1 181 ? -4.264 3.758 5.887 1.00 86.25 181 ARG A C 1
ATOM 1512 O O . ARG A 1 181 ? -3.494 4.684 5.650 1.00 86.25 181 ARG A O 1
ATOM 1519 N N . SER A 1 182 ? -3.896 2.666 6.551 1.00 86.25 182 SER A N 1
ATOM 1520 C CA . SER A 1 182 ? -2.537 2.434 7.035 1.00 86.25 182 SER A CA 1
ATOM 1521 C C . SER A 1 182 ? -1.497 2.427 5.911 1.00 86.25 182 SER A C 1
ATOM 1523 O O . SER A 1 182 ? -0.372 2.853 6.146 1.00 86.25 182 SER A O 1
ATOM 1525 N N . LEU A 1 183 ? -1.871 2.046 4.683 1.00 90.00 183 LEU A N 1
ATOM 1526 C CA . LEU A 1 183 ? -0.979 2.032 3.516 1.00 90.00 183 LEU A CA 1
ATOM 1527 C C . LEU A 1 183 ? -0.851 3.389 2.806 1.00 90.00 183 LEU A C 1
ATOM 1529 O O . LEU A 1 183 ? -0.090 3.505 1.846 1.00 90.00 183 LEU A O 1
ATOM 1533 N N . LYS A 1 184 ? -1.574 4.425 3.250 1.00 90.06 184 LYS A N 1
ATOM 1534 C CA . LYS A 1 184 ? -1.674 5.708 2.536 1.00 90.06 184 LYS A CA 1
ATOM 1535 C C . LYS A 1 184 ? -0.322 6.376 2.279 1.00 90.06 184 LYS A C 1
ATOM 1537 O O . LYS A 1 184 ? -0.081 6.850 1.171 1.00 90.06 184 LYS A O 1
ATOM 1542 N N . GLU A 1 185 ? 0.557 6.399 3.278 1.00 90.06 185 GLU A N 1
ATOM 1543 C CA . GLU A 1 185 ? 1.879 7.025 3.144 1.00 90.06 185 GLU A CA 1
ATOM 1544 C C . GLU A 1 185 ? 2.790 6.241 2.187 1.00 90.06 185 GLU A C 1
ATOM 1546 O O . GLU A 1 185 ? 3.510 6.845 1.399 1.00 90.06 185 GLU A O 1
ATOM 1551 N N . ILE A 1 186 ? 2.701 4.906 2.176 1.00 91.25 186 ILE A N 1
ATOM 1552 C CA . ILE A 1 186 ? 3.454 4.054 1.240 1.00 91.25 186 ILE A CA 1
ATOM 1553 C C . ILE A 1 186 ? 3.000 4.305 -0.200 1.00 91.25 186 ILE A C 1
ATOM 1555 O O . ILE A 1 186 ? 3.830 4.515 -1.079 1.00 91.25 186 ILE A O 1
ATOM 1559 N N . ILE A 1 187 ? 1.686 4.324 -0.446 1.00 93.38 187 ILE A N 1
ATOM 1560 C CA . ILE A 1 187 ? 1.133 4.606 -1.779 1.00 93.38 187 ILE A CA 1
ATOM 1561 C C . ILE A 1 187 ? 1.567 5.992 -2.258 1.00 93.38 187 ILE A C 1
ATOM 1563 O O . ILE A 1 187 ? 2.008 6.135 -3.396 1.00 93.38 187 ILE A O 1
ATOM 1567 N N . ARG A 1 188 ? 1.507 7.001 -1.380 1.00 92.00 188 ARG A N 1
ATOM 1568 C CA . ARG A 1 188 ? 1.940 8.366 -1.694 1.00 92.00 188 ARG A CA 1
ATOM 1569 C C . ARG A 1 188 ? 3.421 8.431 -2.061 1.00 92.00 188 ARG A C 1
ATOM 1571 O O . ARG A 1 188 ? 3.768 9.114 -3.019 1.00 92.00 188 ARG A O 1
ATOM 1578 N N . GLU A 1 189 ? 4.278 7.729 -1.326 1.00 92.44 189 GLU A N 1
ATOM 1579 C CA . GLU A 1 189 ? 5.715 7.675 -1.602 1.00 92.44 189 GLU A CA 1
ATOM 1580 C C . GLU A 1 189 ? 6.013 7.013 -2.958 1.00 92.44 189 GLU A C 1
ATOM 1582 O O . GLU A 1 189 ? 6.837 7.508 -3.733 1.00 92.44 189 GLU A O 1
ATOM 1587 N N . ILE A 1 190 ? 5.306 5.924 -3.280 1.00 93.75 190 ILE A N 1
ATOM 1588 C CA . ILE A 1 190 ? 5.424 5.231 -4.569 1.00 93.75 190 ILE A CA 1
ATOM 1589 C C . ILE A 1 190 ? 4.962 6.148 -5.709 1.00 93.75 190 ILE A C 1
ATOM 1591 O O . ILE A 1 190 ? 5.673 6.290 -6.703 1.00 93.75 190 ILE A O 1
ATOM 1595 N N . GLU A 1 191 ? 3.812 6.816 -5.574 1.00 93.12 191 GLU A N 1
ATOM 1596 C CA . GLU A 1 191 ? 3.328 7.768 -6.582 1.00 93.12 191 GLU A CA 1
ATOM 1597 C C . GLU A 1 191 ? 4.271 8.962 -6.751 1.00 93.12 191 GLU A C 1
ATOM 1599 O O . GLU A 1 191 ? 4.541 9.375 -7.879 1.00 93.12 191 GLU A O 1
ATOM 1604 N N . HIS A 1 192 ? 4.803 9.501 -5.651 1.00 92.69 192 HIS A N 1
ATOM 1605 C CA . HIS A 1 192 ? 5.755 10.607 -5.681 1.00 92.69 192 HIS A CA 1
ATOM 1606 C C . HIS A 1 192 ? 7.046 10.216 -6.406 1.00 92.69 192 HIS A C 1
ATOM 1608 O O . HIS A 1 192 ? 7.487 10.923 -7.314 1.00 92.69 192 HIS A O 1
ATOM 1614 N N . SER A 1 193 ? 7.605 9.055 -6.065 1.00 92.00 193 SER A N 1
ATOM 1615 C CA . SER A 1 193 ? 8.808 8.520 -6.703 1.00 92.00 193 SER A CA 1
ATOM 1616 C C . SER A 1 193 ? 8.574 8.241 -8.187 1.00 92.00 193 SER A C 1
ATOM 1618 O O . SER A 1 193 ? 9.380 8.632 -9.030 1.00 92.00 193 SER A O 1
ATOM 1620 N N . TYR A 1 194 ? 7.439 7.630 -8.537 1.00 93.00 194 TYR A N 1
ATOM 1621 C CA . TYR A 1 194 ? 7.100 7.363 -9.934 1.00 93.00 194 TYR A CA 1
ATOM 1622 C C . TYR A 1 194 ? 6.936 8.654 -10.733 1.00 93.00 194 TYR A C 1
ATOM 1624 O O . TYR A 1 194 ? 7.435 8.763 -11.854 1.00 93.00 194 TYR A O 1
ATOM 1632 N N . TYR A 1 195 ? 6.278 9.656 -10.145 1.00 92.88 195 TYR A N 1
ATOM 1633 C CA . TYR A 1 195 ? 6.158 10.974 -10.745 1.00 92.88 195 TYR A CA 1
ATOM 1634 C C . TYR A 1 195 ? 7.547 11.553 -11.018 1.00 92.88 195 TYR A C 1
ATOM 1636 O O . TYR A 1 195 ? 7.815 11.894 -12.169 1.00 92.88 195 TYR A O 1
ATOM 1644 N N . ILE A 1 196 ? 8.448 11.590 -10.028 1.00 91.56 196 ILE A N 1
ATOM 1645 C CA . ILE A 1 196 ? 9.824 12.089 -10.199 1.00 91.56 196 ILE A CA 1
ATOM 1646 C C . ILE A 1 196 ? 10.509 11.419 -11.396 1.00 91.56 196 ILE A C 1
ATOM 1648 O O . ILE A 1 196 ? 11.018 12.122 -12.264 1.00 91.56 196 ILE A O 1
ATOM 1652 N N . TYR A 1 197 ? 10.471 10.088 -11.493 1.00 90.44 197 TYR A N 1
ATOM 1653 C CA . TYR A 1 197 ? 11.189 9.365 -12.546 1.00 90.44 197 TYR A CA 1
ATOM 1654 C C . TYR A 1 197 ? 10.525 9.418 -13.932 1.00 90.44 197 TYR A C 1
ATOM 1656 O O . TYR A 1 197 ? 11.243 9.458 -14.933 1.00 90.44 197 TYR A O 1
ATOM 1664 N N . PHE A 1 198 ? 9.187 9.403 -14.019 1.00 89.69 198 PHE A N 1
ATOM 1665 C CA . PHE A 1 198 ? 8.480 9.077 -15.271 1.00 89.69 198 PHE A CA 1
ATOM 1666 C C . PHE A 1 198 ? 7.413 10.068 -15.736 1.00 89.69 198 PHE A C 1
ATOM 1668 O O . PHE A 1 198 ? 6.889 9.894 -16.831 1.00 89.69 198 PHE A O 1
ATOM 1675 N N . GLY A 1 199 ? 7.059 11.110 -14.980 1.00 85.75 199 GLY A N 1
ATOM 1676 C CA . GLY A 1 199 ? 6.124 12.125 -15.510 1.00 85.75 199 GLY A CA 1
ATOM 1677 C C . GLY A 1 199 ? 4.669 11.955 -15.102 1.00 85.75 199 GLY A C 1
ATOM 1678 O O . GLY A 1 199 ? 3.941 12.939 -15.020 1.00 85.75 199 GLY A O 1
ATOM 1679 N N . SER A 1 200 ? 4.235 10.722 -14.852 1.00 83.50 200 SER A N 1
ATOM 1680 C CA . SER A 1 200 ? 2.814 10.419 -14.687 1.00 83.50 200 SER A CA 1
ATOM 1681 C C . SER A 1 200 ? 2.339 10.733 -13.274 1.00 83.50 200 SER A C 1
ATOM 1683 O O . SER A 1 200 ? 2.811 10.144 -12.300 1.00 83.50 200 SER A O 1
ATOM 1685 N N . SER A 1 201 ? 1.394 11.663 -13.159 1.00 76.38 201 SER A N 1
ATOM 1686 C CA . SER A 1 201 ? 0.610 11.842 -11.943 1.00 76.38 201 SER A CA 1
ATOM 1687 C C . SER A 1 201 ? -0.497 10.784 -11.889 1.00 76.38 201 SER A C 1
ATOM 1689 O O . SER A 1 201 ? -1.021 10.367 -12.922 1.00 76.38 201 SER A O 1
ATOM 1691 N N . SER A 1 202 ? -0.882 10.354 -10.683 1.00 83.81 202 SER A N 1
ATOM 1692 C CA . SER A 1 202 ? -1.994 9.416 -10.438 1.00 83.81 202 SER A CA 1
ATOM 1693 C C . SER A 1 202 ? -1.793 7.977 -10.950 1.00 83.81 202 SER A C 1
ATOM 1695 O O . SER A 1 202 ? -2.736 7.326 -11.414 1.00 83.81 202 SER A O 1
ATOM 1697 N N . LEU A 1 203 ? -0.567 7.446 -10.862 1.00 91.00 203 LEU A N 1
ATOM 1698 C CA . LEU A 1 203 ? -0.274 6.050 -11.215 1.00 91.00 203 LEU A CA 1
ATOM 1699 C C . LEU A 1 203 ? -1.245 5.082 -10.522 1.00 91.00 203 LEU A C 1
ATOM 1701 O O . LEU A 1 203 ? -1.815 4.225 -11.190 1.00 91.00 203 LEU A O 1
ATOM 1705 N N . LEU A 1 204 ? -1.484 5.260 -9.223 1.00 93.00 204 LEU A N 1
ATOM 1706 C CA . LEU A 1 204 ? -2.244 4.335 -8.382 1.00 93.00 204 LEU A CA 1
ATOM 1707 C C . LEU A 1 204 ? -3.665 4.851 -8.114 1.00 93.00 204 LEU A C 1
ATOM 1709 O O . LEU A 1 204 ? -4.258 4.590 -7.072 1.00 93.00 204 LEU A O 1
ATOM 1713 N N . SER A 1 205 ? -4.250 5.564 -9.080 1.00 91.00 205 SER A N 1
ATOM 1714 C CA . SER A 1 205 ? -5.590 6.158 -8.971 1.00 91.00 205 SER A CA 1
ATOM 1715 C C . SER A 1 205 ? -6.721 5.156 -8.697 1.00 91.00 205 SER A C 1
ATOM 1717 O O . SER A 1 205 ? -7.774 5.546 -8.182 1.00 91.00 205 SER A O 1
ATOM 1719 N N . ASN A 1 206 ? -6.523 3.884 -9.036 1.00 92.81 206 ASN A N 1
ATOM 1720 C CA . ASN A 1 206 ? -7.434 2.767 -8.786 1.00 92.81 206 ASN A CA 1
ATOM 1721 C C . ASN A 1 206 ? -7.301 2.156 -7.377 1.00 92.81 206 ASN A C 1
ATOM 1723 O O . ASN A 1 206 ? -8.104 1.299 -7.017 1.00 92.81 206 ASN A O 1
ATOM 1727 N N . PHE A 1 207 ? -6.347 2.613 -6.562 1.00 94.19 207 PHE A N 1
ATOM 1728 C CA . PHE A 1 207 ? -6.241 2.255 -5.150 1.00 94.19 207 PHE A CA 1
ATOM 1729 C C . PHE A 1 207 ? -7.114 3.214 -4.332 1.00 94.19 207 PHE A C 1
ATOM 1731 O O . PHE A 1 207 ? -6.905 4.429 -4.324 1.00 94.19 207 PHE A O 1
ATOM 1738 N N . LYS A 1 208 ? -8.137 2.681 -3.662 1.00 92.75 208 LYS A N 1
ATOM 1739 C CA . LYS A 1 208 ? -9.143 3.447 -2.918 1.00 92.75 208 LYS A CA 1
ATOM 1740 C C . LYS A 1 208 ? -9.115 3.079 -1.440 1.00 92.75 208 LYS A C 1
ATOM 1742 O O . LYS A 1 208 ? -9.073 1.912 -1.079 1.00 92.75 208 LYS A O 1
ATOM 1747 N N . TYR A 1 209 ? -9.209 4.087 -0.575 1.00 89.00 209 TYR A N 1
ATOM 1748 C CA . TYR A 1 209 ? -9.208 3.903 0.887 1.00 89.00 209 TYR A CA 1
ATOM 1749 C C . TYR A 1 209 ? -10.595 3.658 1.492 1.00 89.00 209 TYR A C 1
ATOM 1751 O O . TYR A 1 209 ? -10.736 3.475 2.701 1.00 89.00 209 TYR A O 1
ATOM 1759 N N . LYS A 1 210 ? -11.632 3.764 0.662 1.00 85.19 210 LYS A N 1
ATOM 1760 C CA . LYS A 1 210 ? -13.034 3.554 1.007 1.00 85.19 210 LYS A CA 1
ATOM 1761 C C . LYS A 1 210 ? -13.734 2.941 -0.193 1.00 85.19 210 LYS A C 1
ATOM 1763 O O . LYS A 1 210 ? -13.327 3.168 -1.334 1.00 85.19 210 LYS A O 1
ATOM 1768 N N . TYR A 1 211 ? -14.796 2.203 0.080 1.00 86.06 211 TYR A N 1
ATOM 1769 C CA . TYR A 1 211 ? -15.696 1.731 -0.952 1.00 86.06 211 TYR A CA 1
ATOM 1770 C C . TYR A 1 211 ? -16.625 2.865 -1.413 1.00 86.06 211 TYR A C 1
ATOM 1772 O O . TYR A 1 211 ? -17.181 3.588 -0.587 1.00 86.06 211 TYR A O 1
ATOM 1780 N N . TYR A 1 212 ? -16.782 3.017 -2.730 1.00 85.75 212 TYR A N 1
ATOM 1781 C CA . TYR A 1 212 ? -17.604 4.059 -3.362 1.00 85.75 212 TYR A CA 1
ATOM 1782 C C . TYR A 1 212 ? -18.633 3.471 -4.340 1.00 85.75 212 TYR A C 1
ATOM 1784 O O . TYR A 1 212 ? -18.890 4.052 -5.389 1.00 85.75 212 TYR A O 1
ATOM 1792 N N . GLY A 1 213 ? -19.200 2.297 -4.040 1.00 82.69 213 GLY A N 1
ATOM 1793 C CA . GLY A 1 213 ? -20.192 1.675 -4.929 1.00 82.69 213 GLY A CA 1
ATOM 1794 C C . GLY A 1 213 ? -19.588 1.059 -6.195 1.00 82.69 213 GLY A C 1
ATOM 1795 O O . GLY A 1 213 ? -20.265 0.947 -7.210 1.00 82.69 213 GLY A O 1
ATOM 1796 N N . HIS A 1 214 ? -18.300 0.706 -6.168 1.00 87.25 214 HIS A N 1
ATOM 1797 C CA . HIS A 1 214 ? -17.647 0.029 -7.288 1.00 87.25 214 HIS A CA 1
ATOM 1798 C C . HIS A 1 214 ? -18.206 -1.385 -7.478 1.00 87.25 214 HIS A C 1
ATOM 1800 O O . HIS A 1 214 ? -18.566 -2.050 -6.507 1.00 87.25 214 HIS A O 1
ATOM 1806 N N . ASP A 1 215 ? -18.235 -1.863 -8.719 1.00 89.38 215 ASP A N 1
ATOM 1807 C CA . ASP A 1 215 ? -18.672 -3.225 -9.023 1.00 89.38 215 ASP A CA 1
ATOM 1808 C C . ASP A 1 215 ? -17.829 -4.249 -8.241 1.00 89.38 215 ASP A C 1
ATOM 1810 O O . ASP A 1 215 ? -16.592 -4.195 -8.239 1.00 89.38 215 ASP A O 1
ATOM 1814 N N . TYR A 1 216 ? -18.507 -5.168 -7.558 1.00 91.31 216 TYR A N 1
ATOM 1815 C CA . TYR A 1 216 ? -17.892 -6.234 -6.775 1.00 91.31 216 TYR A CA 1
ATOM 1816 C C . TYR A 1 216 ? -17.015 -7.132 -7.655 1.00 91.31 216 TYR A C 1
ATOM 1818 O O . TYR A 1 216 ? -15.901 -7.474 -7.254 1.00 91.31 216 TYR A O 1
ATOM 1826 N N . SER A 1 217 ? -17.430 -7.388 -8.902 1.00 90.50 217 SER A N 1
ATOM 1827 C CA . SER A 1 217 ? -16.672 -8.213 -9.853 1.00 90.50 217 SER A CA 1
ATOM 1828 C C . SER A 1 217 ? -15.288 -7.630 -10.184 1.00 90.50 217 SER A C 1
ATOM 1830 O O . SER A 1 217 ? -14.334 -8.375 -10.439 1.00 90.50 217 SER A O 1
ATOM 1832 N N . LYS A 1 218 ? -15.141 -6.300 -10.095 1.00 92.50 218 LYS A N 1
ATOM 1833 C CA . LYS A 1 218 ? -13.909 -5.541 -10.394 1.00 92.50 218 LYS A CA 1
ATOM 1834 C C . LYS A 1 218 ? -13.152 -5.066 -9.156 1.00 92.50 218 LYS A C 1
ATOM 1836 O O . LYS A 1 218 ? -12.085 -4.469 -9.285 1.00 92.50 218 LYS A O 1
ATOM 1841 N N . SER A 1 219 ? -13.694 -5.301 -7.966 1.00 93.62 219 SER A N 1
ATOM 1842 C CA . SER A 1 219 ? -13.107 -4.834 -6.712 1.00 93.62 219 SER A CA 1
ATOM 1843 C C . SER A 1 219 ? -12.260 -5.932 -6.066 1.00 93.62 219 SER A C 1
ATOM 1845 O O . SER A 1 219 ? -12.656 -7.097 -6.028 1.00 93.62 219 SER A O 1
ATOM 1847 N N . ARG A 1 220 ? -11.074 -5.573 -5.571 1.00 94.19 220 ARG A N 1
ATOM 1848 C CA . ARG A 1 220 ? -10.118 -6.487 -4.927 1.00 94.19 220 ARG A CA 1
ATOM 1849 C C . ARG A 1 220 ? -9.649 -5.930 -3.596 1.00 94.19 220 ARG A C 1
ATOM 1851 O O . ARG A 1 220 ? -9.553 -4.713 -3.431 1.00 94.19 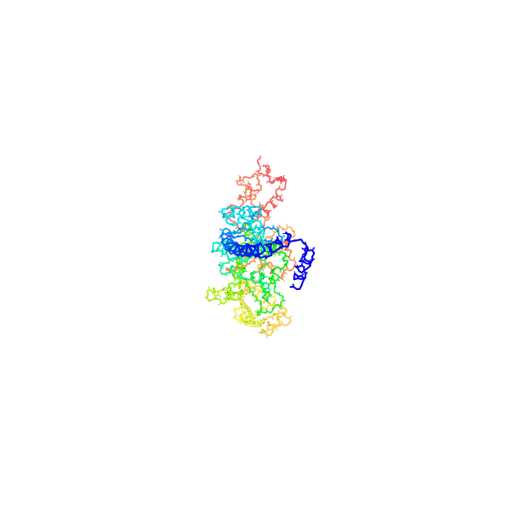220 ARG A O 1
ATOM 1858 N N . PHE A 1 221 ? -9.287 -6.821 -2.683 1.00 93.12 221 PHE A N 1
ATOM 1859 C CA . PHE A 1 221 ? -8.604 -6.452 -1.445 1.00 93.12 221 PHE A CA 1
ATOM 1860 C C . PHE A 1 221 ? -7.125 -6.819 -1.500 1.00 93.12 221 PHE A C 1
ATOM 1862 O O . PHE A 1 221 ? -6.714 -7.753 -2.190 1.00 93.12 221 PHE A O 1
ATOM 1869 N N . LEU A 1 222 ? -6.317 -6.073 -0.753 1.00 91.19 222 LEU A N 1
ATOM 1870 C CA . LEU A 1 222 ? -4.932 -6.441 -0.494 1.00 91.19 222 LEU A CA 1
ATOM 1871 C C . LEU A 1 222 ? -4.821 -7.085 0.880 1.00 91.19 222 LEU A C 1
ATOM 1873 O O . LEU A 1 222 ? -5.290 -6.529 1.869 1.00 91.19 222 LEU A O 1
ATOM 1877 N N . HIS A 1 223 ? -4.131 -8.218 0.946 1.00 88.06 223 HIS A N 1
ATOM 1878 C CA . HIS A 1 223 ? -3.866 -8.894 2.206 1.00 88.06 223 HIS A CA 1
ATOM 1879 C C . HIS A 1 223 ? -2.626 -8.299 2.885 1.00 88.06 223 HIS A C 1
ATOM 1881 O O . HIS A 1 223 ? -1.503 -8.758 2.661 1.00 88.06 223 HIS A O 1
ATOM 1887 N N . ASN A 1 224 ? -2.820 -7.245 3.677 1.00 85.00 224 ASN A N 1
ATOM 1888 C CA . ASN A 1 224 ? -1.772 -6.572 4.446 1.00 85.00 224 ASN A CA 1
ATOM 1889 C C . ASN A 1 224 ? -1.834 -6.925 5.938 1.00 85.00 224 ASN A C 1
ATOM 1891 O O . ASN A 1 224 ? -2.870 -7.351 6.451 1.00 85.00 224 ASN A O 1
ATOM 1895 N N . THR A 1 225 ? -0.732 -6.678 6.645 1.00 83.94 225 THR A N 1
ATOM 1896 C CA . THR A 1 225 ? -0.677 -6.818 8.100 1.00 83.94 225 THR A CA 1
ATOM 1897 C C . THR A 1 225 ? -1.636 -5.802 8.732 1.00 83.94 225 THR A C 1
ATOM 1899 O O . THR A 1 225 ? -1.548 -4.610 8.400 1.00 83.94 225 THR A O 1
ATOM 1902 N N . PRO A 1 226 ? -2.559 -6.228 9.615 1.00 76.56 226 PRO A N 1
ATOM 1903 C CA . PRO A 1 226 ? -3.464 -5.317 10.300 1.00 76.56 226 PRO A CA 1
ATOM 1904 C C . PRO A 1 226 ? -2.658 -4.300 11.110 1.00 76.56 226 PRO A C 1
ATOM 1906 O O . PRO A 1 226 ? -1.873 -4.658 11.985 1.00 76.56 226 PRO A O 1
ATOM 1909 N N . SER A 1 227 ? -2.833 -3.020 10.803 1.00 74.94 227 SER A N 1
ATOM 1910 C CA . SER A 1 227 ? -2.220 -1.926 11.551 1.00 74.94 227 SER A CA 1
ATOM 1911 C C . SER A 1 227 ? -3.172 -0.745 11.558 1.00 74.94 227 SER A C 1
ATOM 1913 O O . SER A 1 227 ? -3.626 -0.306 10.500 1.00 74.94 227 SER A O 1
ATOM 1915 N N . LYS A 1 228 ? -3.449 -0.219 12.753 1.00 63.69 228 LYS A N 1
ATOM 1916 C CA . LYS A 1 228 ? -4.256 0.994 12.940 1.00 63.69 228 LYS A CA 1
ATOM 1917 C C . LYS A 1 228 ? -3.433 2.269 12.727 1.00 63.69 228 LYS A C 1
ATOM 1919 O O . LYS A 1 228 ? -3.976 3.310 12.369 1.00 63.69 228 LYS A O 1
ATOM 1924 N N . LYS A 1 229 ? -2.106 2.188 12.889 1.00 73.38 229 LYS A N 1
ATOM 1925 C CA . LYS A 1 229 ? -1.184 3.307 12.656 1.00 73.38 229 LYS A CA 1
ATOM 1926 C C . LYS A 1 229 ? -0.789 3.374 11.183 1.00 73.38 229 LYS A C 1
ATOM 1928 O O . LYS A 1 229 ? -0.625 2.345 10.522 1.00 73.38 229 LYS A O 1
ATOM 1933 N N . ALA A 1 230 ? -0.603 4.596 10.682 1.00 75.62 230 ALA A N 1
ATOM 1934 C CA . ALA A 1 230 ? -0.054 4.822 9.351 1.00 75.62 230 ALA A CA 1
ATOM 1935 C C . ALA A 1 230 ? 1.330 4.166 9.241 1.00 75.62 230 ALA A C 1
ATOM 1937 O O . ALA A 1 230 ? 2.239 4.475 10.016 1.00 75.62 230 ALA A O 1
ATOM 1938 N N . LEU A 1 231 ? 1.478 3.254 8.283 1.00 80.81 231 LEU A N 1
ATOM 1939 C CA . LEU A 1 231 ? 2.744 2.605 7.986 1.00 80.81 231 LEU A CA 1
ATOM 1940 C C . LEU A 1 231 ? 3.587 3.595 7.186 1.00 80.81 231 LEU A C 1
ATOM 1942 O O . LEU A 1 231 ? 3.229 3.978 6.073 1.00 80.81 231 LEU A O 1
ATOM 1946 N N . LYS A 1 232 ? 4.691 4.049 7.778 1.00 77.44 232 LYS A N 1
ATOM 1947 C CA . LYS A 1 232 ? 5.628 4.948 7.102 1.00 77.44 232 LYS A CA 1
ATOM 1948 C C . LYS A 1 232 ? 6.533 4.143 6.179 1.00 77.44 232 LYS A C 1
ATOM 1950 O O . LYS A 1 232 ? 7.032 3.087 6.570 1.00 77.44 232 LYS A O 1
ATOM 1955 N N . ALA A 1 233 ? 6.786 4.669 4.983 1.00 74.06 233 ALA A N 1
ATOM 1956 C CA . ALA A 1 233 ? 7.828 4.132 4.122 1.00 74.06 233 ALA A CA 1
ATOM 1957 C C . ALA A 1 233 ? 9.183 4.277 4.832 1.00 74.06 233 ALA A C 1
ATOM 1959 O O . ALA A 1 233 ? 9.554 5.366 5.275 1.00 74.06 233 ALA A O 1
ATOM 1960 N N . LYS A 1 234 ? 9.914 3.170 4.984 1.00 80.62 234 LYS A N 1
ATOM 1961 C CA . LYS A 1 234 ? 11.276 3.213 5.521 1.00 80.62 234 LYS A CA 1
ATOM 1962 C C . LYS A 1 234 ? 12.186 3.898 4.502 1.00 80.62 234 LYS A C 1
ATOM 1964 O O . LYS A 1 234 ? 12.051 3.675 3.301 1.00 80.62 234 LYS A O 1
ATOM 1969 N N . ASN A 1 235 ? 13.186 4.642 4.975 1.00 80.94 235 ASN A N 1
ATOM 1970 C CA . ASN A 1 235 ? 14.186 5.274 4.102 1.00 80.94 235 ASN A CA 1
ATOM 1971 C C . ASN A 1 235 ? 14.909 4.260 3.190 1.00 80.94 235 ASN A C 1
ATOM 1973 O O . ASN A 1 235 ? 15.402 4.625 2.124 1.00 80.94 235 ASN A O 1
ATOM 1977 N N . SER A 1 236 ? 15.000 2.995 3.609 1.00 83.25 236 SER A N 1
ATOM 1978 C CA . SER A 1 236 ? 15.539 1.894 2.806 1.00 83.25 236 SER A CA 1
ATOM 1979 C C . SER A 1 236 ? 14.686 1.595 1.570 1.00 83.25 236 SER A C 1
ATOM 1981 O O . SER A 1 236 ? 15.241 1.425 0.485 1.00 83.25 236 SER A O 1
ATOM 1983 N N . LEU A 1 237 ? 13.356 1.608 1.710 1.00 83.38 237 LEU A N 1
ATOM 1984 C CA . LEU A 1 237 ? 12.408 1.411 0.615 1.00 83.38 237 LEU A CA 1
ATOM 1985 C C . LEU A 1 237 ? 12.468 2.582 -0.376 1.00 83.38 237 LEU A C 1
ATOM 1987 O O . LEU A 1 237 ? 12.591 2.349 -1.576 1.00 83.38 237 LEU A O 1
ATOM 1991 N N . SER A 1 238 ? 12.480 3.829 0.114 1.00 84.88 238 SER A N 1
ATOM 1992 C CA . SER A 1 238 ? 12.576 5.034 -0.731 1.00 84.88 238 SER A CA 1
ATOM 1993 C C . SER A 1 238 ? 13.819 5.042 -1.626 1.00 84.88 238 SER A C 1
ATOM 1995 O O . SER A 1 238 ? 13.762 5.463 -2.778 1.00 84.88 238 SER A O 1
ATOM 1997 N N . LYS A 1 239 ? 14.947 4.502 -1.147 1.00 87.44 239 LYS A N 1
ATOM 1998 C CA . LYS A 1 239 ? 16.179 4.379 -1.947 1.00 87.44 239 LYS A CA 1
ATOM 1999 C C . LYS A 1 239 ? 16.100 3.311 -3.044 1.00 87.44 239 LYS A C 1
ATOM 2001 O O . LYS A 1 239 ? 16.866 3.381 -3.998 1.00 87.44 239 LYS A O 1
ATOM 2006 N N . LYS A 1 240 ? 15.198 2.336 -2.913 1.00 89.69 240 LYS A N 1
ATOM 2007 C CA . LYS A 1 240 ? 15.048 1.179 -3.814 1.00 89.69 240 LYS A CA 1
ATOM 2008 C C . LYS A 1 240 ? 13.822 1.294 -4.728 1.00 89.69 240 LYS A C 1
ATOM 2010 O O . LYS A 1 240 ? 13.378 0.299 -5.292 1.00 89.69 240 LYS A O 1
ATOM 2015 N N . MET A 1 241 ? 13.266 2.493 -4.911 1.00 93.38 241 MET A N 1
ATOM 2016 C CA . MET A 1 241 ? 12.043 2.687 -5.705 1.00 93.38 241 MET A CA 1
ATOM 2017 C C . MET A 1 241 ? 12.201 2.263 -7.167 1.00 93.38 241 MET A C 1
ATOM 2019 O O . MET A 1 241 ? 11.283 1.681 -7.737 1.00 93.38 241 MET A O 1
ATOM 2023 N N . MET A 1 242 ? 13.376 2.477 -7.766 1.00 93.81 242 MET A N 1
ATOM 2024 C CA . MET A 1 242 ? 13.636 2.009 -9.130 1.00 93.81 242 MET A CA 1
ATOM 2025 C C . MET A 1 242 ? 13.627 0.476 -9.226 1.00 93.81 242 MET A C 1
ATOM 2027 O O . MET A 1 242 ? 13.028 -0.079 -10.148 1.00 93.81 242 MET A O 1
ATOM 2031 N N . ASP A 1 243 ? 14.229 -0.204 -8.243 1.00 95.06 243 ASP A N 1
ATOM 2032 C CA . ASP A 1 243 ? 14.179 -1.666 -8.133 1.00 95.06 243 ASP A CA 1
ATOM 2033 C C . ASP A 1 243 ? 12.721 -2.130 -7.989 1.00 95.06 243 ASP A C 1
ATOM 2035 O O . ASP A 1 243 ? 12.295 -3.054 -8.678 1.00 95.06 243 ASP A O 1
ATOM 2039 N N . LEU A 1 244 ? 11.932 -1.443 -7.153 1.00 96.00 244 LEU A N 1
ATOM 2040 C CA . LEU A 1 244 ? 10.514 -1.733 -6.943 1.00 96.00 244 LEU A CA 1
ATOM 2041 C C . LEU A 1 244 ? 9.706 -1.616 -8.240 1.00 96.00 244 LEU A C 1
ATOM 2043 O O . LEU A 1 244 ? 8.947 -2.531 -8.548 1.00 96.00 244 LEU A O 1
ATOM 2047 N N . PHE A 1 245 ? 9.876 -0.544 -9.020 1.00 95.81 245 PHE A N 1
ATOM 2048 C CA . PHE A 1 245 ? 9.153 -0.371 -10.286 1.00 95.81 245 PHE A CA 1
ATOM 2049 C C . PHE A 1 245 ? 9.529 -1.426 -11.328 1.00 95.81 245 PHE A C 1
ATOM 2051 O O . PHE A 1 245 ? 8.650 -1.948 -12.014 1.00 95.81 245 PHE A O 1
ATOM 2058 N N . CYS A 1 246 ? 10.815 -1.771 -11.418 1.00 96.00 246 CYS A N 1
ATOM 2059 C CA . CYS A 1 246 ? 11.301 -2.842 -12.284 1.00 96.00 246 CYS A CA 1
ATOM 2060 C C . CYS A 1 246 ? 10.688 -4.197 -11.896 1.00 96.00 246 CYS A C 1
ATOM 2062 O O . CYS A 1 246 ? 10.124 -4.894 -12.738 1.00 96.00 246 CYS A O 1
ATOM 2064 N N . VAL A 1 247 ? 10.710 -4.543 -10.605 1.00 97.12 247 VAL A N 1
ATOM 2065 C CA . VAL A 1 247 ? 10.132 -5.797 -10.099 1.00 97.12 247 VAL A CA 1
ATOM 2066 C C . VAL A 1 247 ? 8.609 -5.831 -10.269 1.00 97.12 247 VAL A C 1
ATOM 2068 O O . VAL A 1 247 ? 8.066 -6.861 -10.667 1.00 97.12 247 VAL A O 1
ATOM 2071 N N . ALA A 1 248 ? 7.916 -4.720 -10.014 1.00 97.06 248 ALA A N 1
ATOM 2072 C CA . ALA A 1 248 ? 6.472 -4.601 -10.202 1.00 97.06 248 ALA A CA 1
ATOM 2073 C C . ALA A 1 248 ? 6.074 -4.853 -11.662 1.00 97.06 248 ALA A C 1
ATOM 2075 O O . ALA A 1 248 ? 5.230 -5.709 -11.938 1.00 97.06 248 ALA A O 1
ATOM 2076 N N . LYS A 1 249 ? 6.737 -4.170 -12.606 1.00 95.44 249 LYS A N 1
ATOM 2077 C CA . LYS A 1 249 ? 6.507 -4.373 -14.039 1.00 95.44 249 LYS A CA 1
ATOM 2078 C C . LYS A 1 249 ? 6.835 -5.804 -14.471 1.00 95.44 249 LYS A C 1
ATOM 2080 O O . LYS A 1 249 ? 6.023 -6.424 -15.149 1.00 95.44 249 LYS A O 1
ATOM 2085 N N . TYR A 1 250 ? 7.962 -6.357 -14.019 1.00 96.31 250 TYR A N 1
ATOM 2086 C CA . TYR A 1 250 ? 8.333 -7.745 -14.299 1.00 96.31 250 TYR A CA 1
ATOM 2087 C C . TYR A 1 250 ? 7.255 -8.743 -13.849 1.00 96.31 250 TYR A C 1
ATOM 2089 O O . TYR A 1 250 ? 6.944 -9.683 -14.581 1.00 96.31 250 TYR A O 1
ATOM 2097 N N . TYR A 1 251 ? 6.660 -8.552 -12.666 1.00 95.56 251 TYR A N 1
ATOM 2098 C CA . TYR A 1 251 ? 5.595 -9.435 -12.195 1.00 95.56 251 TYR A CA 1
ATOM 2099 C C . TYR A 1 251 ? 4.297 -9.291 -12.989 1.00 95.56 251 TYR A C 1
ATOM 2101 O O . TYR A 1 251 ? 3.717 -10.315 -13.351 1.00 95.56 251 TYR A O 1
ATOM 2109 N N . SER A 1 252 ? 3.876 -8.065 -13.309 1.00 95.50 252 SER A N 1
ATOM 2110 C CA . SER A 1 252 ? 2.712 -7.842 -14.180 1.00 95.50 252 SER A CA 1
ATOM 2111 C C . SER A 1 252 ? 2.922 -8.476 -15.556 1.00 95.50 252 SER A C 1
ATOM 2113 O O . SER A 1 252 ? 2.077 -9.239 -16.006 1.00 95.50 252 SER A O 1
ATOM 2115 N N . ASP A 1 253 ? 4.091 -8.301 -16.175 1.00 94.62 253 ASP A N 1
ATOM 2116 C CA . ASP A 1 253 ? 4.390 -8.900 -17.480 1.00 94.62 253 ASP A CA 1
ATOM 2117 C C . ASP A 1 253 ? 4.435 -10.445 -17.406 1.00 94.62 253 ASP A C 1
ATOM 2119 O O . ASP A 1 253 ? 3.967 -11.136 -18.314 1.00 94.62 253 ASP A O 1
ATOM 2123 N N . ARG A 1 254 ? 4.947 -11.012 -16.303 1.00 93.81 254 ARG A N 1
ATOM 2124 C CA . ARG A 1 254 ? 5.036 -12.467 -16.083 1.00 93.81 254 ARG A CA 1
ATOM 2125 C C . ARG A 1 254 ? 3.674 -13.133 -15.883 1.00 93.81 254 ARG A C 1
ATOM 2127 O O . ARG A 1 254 ? 3.459 -14.221 -16.417 1.00 93.81 254 ARG A O 1
ATOM 2134 N N . TYR A 1 255 ? 2.793 -12.527 -15.089 1.00 93.12 255 TYR A N 1
ATOM 2135 C CA . TYR A 1 255 ? 1.474 -13.085 -14.755 1.00 93.12 255 TYR A CA 1
ATOM 2136 C C . TYR A 1 255 ? 0.335 -12.490 -15.594 1.00 93.12 255 TYR A C 1
ATOM 2138 O O . TYR A 1 255 ? -0.815 -12.900 -15.451 1.00 93.12 255 TYR A O 1
ATOM 2146 N N . LYS A 1 256 ? 0.653 -11.554 -16.496 1.00 92.62 256 LYS A N 1
ATOM 2147 C CA . LYS A 1 256 ? -0.246 -10.714 -17.310 1.00 92.62 256 LYS A CA 1
ATOM 2148 C C . LYS A 1 256 ? -1.106 -9.731 -16.512 1.00 92.62 256 LYS A C 1
ATOM 2150 O O . LYS A 1 256 ? -1.329 -8.623 -16.987 1.00 92.62 256 LYS A O 1
ATOM 2155 N N . THR A 1 257 ? -1.626 -10.151 -15.360 1.00 93.19 257 THR A N 1
ATOM 2156 C CA . THR A 1 257 ? -2.447 -9.345 -14.445 1.00 93.19 257 THR A CA 1
ATOM 2157 C C . THR A 1 257 ? -2.260 -9.810 -13.000 1.00 93.19 257 THR A C 1
ATOM 2159 O O . THR A 1 257 ? -1.827 -10.939 -12.751 1.00 93.19 257 THR A O 1
ATOM 2162 N N . ALA A 1 258 ? -2.643 -8.976 -12.034 1.00 93.12 258 ALA A N 1
ATOM 2163 C CA . ALA A 1 258 ? -2.706 -9.348 -10.623 1.00 93.12 258 ALA A CA 1
ATOM 2164 C C . ALA A 1 258 ? -3.707 -10.483 -10.350 1.00 93.12 258 ALA A C 1
ATOM 2166 O O . ALA A 1 258 ? -3.393 -11.386 -9.575 1.00 93.12 258 ALA A O 1
ATOM 2167 N N . ASP A 1 259 ? -4.860 -10.499 -11.030 1.00 93.19 259 ASP A N 1
ATOM 2168 C CA . ASP A 1 259 ? -5.803 -11.628 -10.981 1.00 93.19 259 ASP A CA 1
ATOM 2169 C C . ASP A 1 259 ? -5.130 -12.914 -11.503 1.00 93.19 259 ASP A C 1
ATOM 2171 O O . ASP A 1 259 ? -5.225 -13.963 -10.869 1.00 93.19 259 ASP A O 1
ATOM 2175 N N . GLY A 1 260 ? -4.359 -12.821 -12.592 1.00 93.19 260 GLY A N 1
AT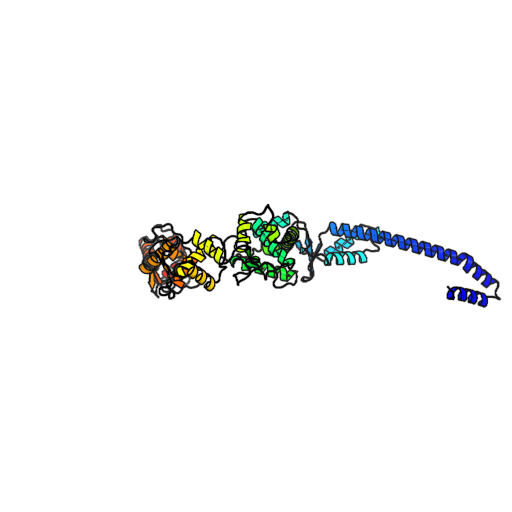OM 2176 C CA . GLY A 1 260 ? -3.588 -13.940 -13.142 1.00 93.19 260 GLY A CA 1
ATOM 2177 C C . GLY A 1 260 ? -2.509 -14.475 -12.194 1.00 93.19 260 GLY A C 1
ATOM 2178 O O . GLY A 1 260 ? -2.223 -15.670 -12.204 1.00 93.19 260 GLY A O 1
ATOM 2179 N N . PHE A 1 261 ? -1.938 -13.624 -11.333 1.00 94.56 261 PHE A N 1
ATOM 2180 C CA . PHE A 1 261 ? -1.070 -14.076 -10.242 1.00 94.56 261 PHE A CA 1
ATOM 2181 C C . PHE A 1 261 ? -1.861 -14.863 -9.190 1.00 94.56 261 PHE A C 1
ATOM 2183 O O . PHE A 1 261 ? -1.410 -15.916 -8.740 1.00 94.56 261 PHE A O 1
ATOM 2190 N N . LEU A 1 262 ? -3.046 -14.382 -8.805 1.00 93.00 262 LEU A N 1
ATOM 2191 C CA . LEU A 1 262 ? -3.881 -15.056 -7.809 1.00 93.00 262 LEU A CA 1
ATOM 2192 C C . LEU A 1 262 ? -4.373 -16.427 -8.289 1.00 93.00 262 LEU A C 1
ATOM 2194 O O . LEU A 1 262 ? -4.453 -17.353 -7.489 1.00 93.00 262 LEU A O 1
ATOM 2198 N N . GLU A 1 263 ? -4.662 -16.565 -9.581 1.00 91.81 263 GLU A N 1
ATOM 2199 C CA . GLU A 1 263 ? -5.110 -17.815 -10.209 1.00 91.81 263 GLU A CA 1
ATOM 2200 C C . GLU A 1 263 ? -3.978 -18.841 -10.429 1.00 91.81 263 GLU A C 1
ATOM 2202 O O . GLU A 1 263 ? -4.244 -19.992 -10.790 1.00 91.81 263 GLU A O 1
ATOM 2207 N N . ASP A 1 264 ? -2.712 -18.476 -10.183 1.00 90.12 264 ASP A N 1
ATOM 2208 C CA . ASP A 1 264 ? -1.606 -19.436 -10.183 1.00 90.12 264 ASP A CA 1
ATOM 2209 C C . ASP A 1 264 ? -1.811 -20.472 -9.062 1.00 90.12 264 ASP A C 1
ATOM 2211 O O . ASP A 1 264 ? -2.030 -20.141 -7.898 1.00 90.12 264 ASP A O 1
ATOM 2215 N N . LYS A 1 265 ? -1.659 -21.758 -9.397 1.00 75.31 265 LYS A N 1
ATOM 2216 C CA . LYS A 1 265 ? -1.781 -22.895 -8.465 1.00 75.31 265 LYS A CA 1
ATOM 2217 C C . LYS A 1 265 ? -0.842 -22.809 -7.259 1.00 75.31 265 LYS A C 1
ATOM 2219 O O . LYS A 1 265 ? -1.022 -23.545 -6.294 1.00 75.31 265 LYS A O 1
ATOM 2224 N N . LYS A 1 266 ? 0.202 -21.981 -7.335 1.00 79.62 266 LYS A N 1
ATOM 2225 C CA . LYS A 1 266 ? 1.163 -21.752 -6.247 1.00 79.62 266 LYS A CA 1
ATOM 2226 C C . LYS A 1 266 ? 0.707 -20.695 -5.239 1.00 79.62 266 LYS A C 1
ATOM 2228 O O . LYS A 1 266 ? 1.404 -20.492 -4.244 1.00 79.62 266 LYS A O 1
ATOM 2233 N N . THR A 1 267 ? -0.403 -20.012 -5.495 1.00 84.56 267 THR A N 1
ATOM 2234 C CA . THR A 1 267 ? -0.921 -18.966 -4.616 1.00 84.56 267 THR A CA 1
ATOM 2235 C C . THR A 1 267 ? -1.593 -19.568 -3.384 1.00 84.56 267 THR A C 1
ATOM 2237 O O . THR A 1 267 ? -2.320 -20.556 -3.450 1.00 84.56 267 THR A O 1
ATOM 2240 N N . GLU A 1 268 ? -1.326 -18.969 -2.224 1.00 88.00 268 GLU A N 1
ATOM 2241 C CA . GLU A 1 268 ? -1.923 -19.362 -0.948 1.00 88.00 268 GLU A CA 1
ATOM 2242 C C . GLU A 1 268 ? -3.444 -19.153 -0.964 1.00 88.00 268 GLU A C 1
ATOM 2244 O O . GLU A 1 268 ? -3.926 -18.064 -1.281 1.00 88.00 268 GLU A O 1
ATOM 2249 N N . GLN A 1 269 ? -4.206 -20.163 -0.529 1.00 88.12 269 GLN A N 1
ATOM 2250 C CA . GLN A 1 269 ? -5.672 -20.097 -0.516 1.00 88.12 269 GLN A CA 1
ATOM 2251 C C . GLN A 1 269 ? -6.208 -18.941 0.344 1.00 88.12 269 GLN A C 1
ATOM 2253 O O . GLN A 1 269 ? -7.232 -18.349 0.020 1.00 88.12 269 GLN A O 1
ATOM 2258 N N . GLN A 1 270 ? -5.512 -18.595 1.431 1.00 88.50 270 GLN A N 1
ATOM 2259 C CA . GLN A 1 270 ? -5.882 -17.464 2.286 1.00 88.50 270 GLN A CA 1
ATOM 2260 C C . GLN A 1 270 ? -5.817 -16.132 1.526 1.00 88.50 270 GLN A C 1
ATOM 2262 O O . GLN A 1 270 ? -6.765 -15.352 1.584 1.00 88.50 270 GLN A O 1
ATOM 2267 N N . LEU A 1 271 ? -4.738 -15.903 0.767 1.00 91.50 271 LEU A N 1
ATOM 2268 C CA . LEU A 1 271 ? -4.578 -14.715 -0.071 1.00 91.50 271 LEU A CA 1
ATOM 2269 C C . LEU A 1 271 ? -5.627 -14.681 -1.185 1.00 91.50 271 LEU A C 1
ATOM 2271 O O . LEU A 1 271 ? -6.247 -13.642 -1.395 1.00 91.50 271 LEU A O 1
ATOM 2275 N N . TYR A 1 272 ? -5.856 -15.815 -1.853 1.00 92.88 272 TYR A N 1
ATOM 2276 C CA . TYR A 1 272 ? -6.881 -15.949 -2.890 1.00 92.88 272 TYR A CA 1
ATOM 2277 C C . TYR A 1 272 ? -8.270 -15.568 -2.356 1.00 92.88 272 TYR A C 1
ATOM 2279 O O . TYR A 1 272 ? -8.941 -14.698 -2.909 1.00 92.88 272 TYR A O 1
ATOM 2287 N N . ASN A 1 273 ? -8.670 -16.166 -1.230 1.00 91.06 273 ASN A N 1
ATOM 2288 C CA . ASN A 1 273 ? -9.975 -15.937 -0.614 1.00 91.06 273 ASN A CA 1
ATOM 2289 C C . ASN A 1 273 ? -10.144 -14.494 -0.119 1.00 91.06 273 ASN A C 1
ATOM 2291 O O . ASN A 1 273 ? -11.247 -13.957 -0.187 1.00 91.06 273 ASN A O 1
ATOM 2295 N N . HIS A 1 274 ? -9.076 -13.871 0.393 1.00 91.94 274 HIS A N 1
ATOM 2296 C CA . HIS A 1 274 ? -9.112 -12.479 0.849 1.00 91.94 274 HIS A CA 1
ATOM 2297 C C . HIS A 1 274 ? -9.214 -11.512 -0.333 1.00 91.94 274 HIS A C 1
ATOM 2299 O O . HIS A 1 274 ? -10.116 -10.678 -0.365 1.00 91.94 274 HIS A O 1
ATOM 2305 N N . ALA A 1 275 ? -8.362 -11.666 -1.349 1.00 92.69 275 ALA A N 1
ATOM 2306 C CA . ALA A 1 275 ? -8.338 -10.771 -2.503 1.00 92.69 275 ALA A CA 1
ATOM 2307 C C . ALA A 1 275 ? -9.628 -10.842 -3.340 1.00 92.69 275 ALA A C 1
ATOM 2309 O O . ALA A 1 275 ? -10.131 -9.800 -3.770 1.00 92.69 275 ALA A O 1
ATOM 2310 N N . PHE A 1 276 ? -10.195 -12.043 -3.517 1.00 93.56 276 PHE A N 1
ATOM 2311 C CA . PHE A 1 276 ? -11.448 -12.277 -4.244 1.00 93.56 276 PHE A CA 1
ATOM 2312 C C . PHE A 1 276 ? -12.699 -12.298 -3.362 1.00 93.56 276 PHE A C 1
ATOM 2314 O O . PHE A 1 276 ? -13.768 -12.677 -3.835 1.00 93.56 276 PHE A O 1
ATOM 2321 N N . PHE A 1 277 ? -12.617 -11.847 -2.107 1.00 91.69 277 PHE A N 1
ATOM 2322 C CA . PHE A 1 277 ? -13.703 -12.015 -1.138 1.00 91.69 277 PHE A CA 1
ATOM 2323 C C . PHE A 1 277 ? -15.082 -11.540 -1.625 1.00 91.69 277 PHE A C 1
ATOM 2325 O O . PHE A 1 277 ? -16.087 -12.156 -1.264 1.00 91.69 277 PHE A O 1
ATOM 2332 N N . ILE A 1 278 ? -15.136 -10.457 -2.412 1.00 90.88 278 ILE A N 1
ATOM 2333 C CA . ILE A 1 278 ? -16.377 -9.911 -2.986 1.00 90.88 278 ILE A CA 1
ATOM 2334 C C . ILE A 1 278 ? -16.609 -10.245 -4.459 1.00 90.88 278 ILE A C 1
ATOM 2336 O O . ILE A 1 278 ? -17.716 -10.007 -4.922 1.00 90.88 278 ILE A O 1
ATOM 2340 N N . LYS A 1 279 ? -15.626 -10.795 -5.187 1.00 90.69 279 LYS A N 1
ATOM 2341 C CA . LYS A 1 279 ? -15.673 -10.933 -6.659 1.00 90.69 279 LYS A CA 1
ATOM 2342 C C . LYS A 1 279 ? -16.957 -11.609 -7.149 1.00 90.69 279 LYS A C 1
ATOM 2344 O O . LYS A 1 279 ? -17.556 -11.133 -8.107 1.00 90.69 279 LYS A O 1
ATOM 2349 N N . ASP A 1 280 ? -17.391 -12.644 -6.432 1.00 88.00 280 ASP A N 1
ATOM 2350 C CA . ASP A 1 280 ? -18.544 -13.480 -6.785 1.00 88.00 280 ASP A CA 1
ATOM 2351 C C . ASP A 1 280 ? -19.701 -13.367 -5.773 1.00 88.00 280 ASP A C 1
ATOM 2353 O O . ASP A 1 280 ? -20.512 -14.284 -5.637 1.00 88.00 280 ASP A O 1
ATOM 2357 N N . LYS A 1 281 ? -19.773 -12.268 -5.008 1.00 88.88 281 LYS A N 1
ATOM 2358 C CA . LYS A 1 281 ? -20.832 -12.043 -4.006 1.00 88.88 281 LYS A CA 1
ATOM 2359 C C . LYS A 1 281 ? -21.798 -10.942 -4.429 1.00 88.88 281 LYS A C 1
ATOM 2361 O O . LYS A 1 281 ? -21.474 -10.097 -5.255 1.00 88.88 281 LYS A O 1
ATOM 2366 N N . SER A 1 282 ? -22.966 -10.922 -3.792 1.00 90.06 282 SER A N 1
ATOM 2367 C CA . SER A 1 282 ? -23.874 -9.772 -3.781 1.00 90.06 282 SER A CA 1
ATOM 2368 C C . SER A 1 282 ? -23.963 -9.185 -2.366 1.00 90.06 282 SER A C 1
ATOM 2370 O O . SER A 1 282 ? -23.622 -9.881 -1.399 1.00 90.06 282 SER A O 1
ATOM 2372 N N . PRO A 1 283 ? -24.416 -7.928 -2.207 1.00 89.44 283 PRO A N 1
ATOM 2373 C CA . PRO A 1 283 ? -24.702 -7.356 -0.893 1.00 89.44 283 PRO A CA 1
ATOM 2374 C C . PRO A 1 283 ? -25.632 -8.246 -0.057 1.00 89.44 283 PRO A C 1
ATOM 2376 O O . PRO A 1 283 ? -25.361 -8.495 1.114 1.00 89.44 283 PRO A O 1
ATOM 2379 N N . GLU A 1 284 ? -26.678 -8.803 -0.668 1.00 90.88 284 GLU A N 1
ATOM 2380 C CA . GLU A 1 284 ? -27.660 -9.666 -0.008 1.00 90.88 284 GLU A CA 1
ATOM 2381 C C . GLU A 1 284 ? -27.030 -10.972 0.470 1.00 90.88 284 GLU A C 1
ATOM 2383 O O . GLU A 1 284 ? -27.231 -11.345 1.626 1.00 90.88 284 GLU A O 1
ATOM 2388 N N . GLY A 1 285 ? -26.245 -11.635 -0.386 1.00 90.62 285 GLY A N 1
ATOM 2389 C CA . GLY A 1 285 ? -25.567 -12.886 -0.041 1.00 90.62 285 GLY A CA 1
ATOM 2390 C C . GLY A 1 285 ? -24.461 -12.695 1.001 1.00 90.62 285 GLY A C 1
ATOM 2391 O O . GLY A 1 285 ? -24.193 -13.586 1.807 1.00 90.62 285 GLY A O 1
ATOM 2392 N N . LEU A 1 286 ? -23.829 -11.518 1.037 1.00 91.31 286 LEU A N 1
ATOM 2393 C CA . LEU A 1 286 ? -22.892 -11.175 2.104 1.00 91.31 286 LEU A CA 1
ATOM 2394 C C . LEU A 1 286 ? -23.619 -10.978 3.438 1.00 91.31 286 LEU A C 1
ATOM 2396 O O . LEU A 1 286 ? -23.139 -11.459 4.465 1.00 91.31 286 LEU A O 1
ATOM 2400 N N . VAL A 1 287 ? -24.775 -10.310 3.416 1.00 92.56 287 VAL A N 1
ATOM 2401 C CA . VAL A 1 287 ? -25.626 -10.171 4.600 1.00 92.56 287 VAL A CA 1
ATOM 2402 C C . VAL A 1 287 ? -26.130 -11.534 5.075 1.00 92.56 287 VAL A C 1
ATOM 2404 O O . VAL A 1 287 ? -26.109 -11.769 6.275 1.00 92.56 287 VAL A O 1
ATOM 2407 N N . ASP A 1 288 ? -26.485 -12.464 4.184 1.00 92.19 288 ASP A N 1
ATOM 2408 C CA . ASP A 1 288 ? -26.854 -13.835 4.584 1.00 92.19 288 ASP A CA 1
ATOM 2409 C C . ASP A 1 288 ? -25.732 -14.530 5.355 1.00 92.19 288 ASP A C 1
ATOM 2411 O O . ASP A 1 288 ? -25.958 -15.055 6.442 1.00 92.19 288 ASP A O 1
ATOM 2415 N N . ASN A 1 289 ? -24.504 -14.467 4.832 1.00 91.25 289 ASN A N 1
ATOM 2416 C CA . ASN A 1 289 ? -23.331 -15.053 5.486 1.00 91.25 289 ASN A CA 1
ATOM 2417 C C . ASN A 1 289 ? -23.091 -14.446 6.876 1.00 91.25 289 ASN A C 1
ATOM 2419 O O . ASN A 1 289 ? -22.748 -15.151 7.824 1.00 91.25 289 ASN A O 1
ATOM 2423 N N . PHE A 1 290 ? -23.280 -13.132 6.995 1.00 92.75 290 PHE A N 1
ATOM 2424 C CA . PHE A 1 290 ? -23.202 -12.432 8.269 1.00 92.75 290 PHE A CA 1
ATOM 2425 C C . PHE A 1 290 ? -24.287 -12.901 9.244 1.00 92.75 290 PHE A C 1
ATOM 2427 O O . PHE A 1 290 ? -23.968 -13.237 10.384 1.00 92.75 290 PHE A O 1
ATOM 2434 N N . LEU A 1 291 ? -25.549 -12.947 8.814 1.00 91.81 291 LEU A N 1
ATOM 2435 C CA . LEU A 1 291 ? -26.659 -13.362 9.669 1.00 91.81 291 LEU A CA 1
ATOM 2436 C C . LEU A 1 291 ? -26.457 -14.795 10.172 1.00 91.81 291 LEU A C 1
ATOM 2438 O O . LEU A 1 291 ? -26.600 -15.035 11.365 1.00 91.81 291 LEU A O 1
ATOM 2442 N N . GLU A 1 292 ? -26.041 -15.712 9.298 1.00 90.94 292 GLU A N 1
ATOM 2443 C CA . GLU A 1 292 ? -25.783 -17.113 9.644 1.00 90.94 292 GLU A CA 1
ATOM 2444 C C . GLU A 1 292 ? -24.667 -17.273 10.689 1.00 90.94 292 GLU A C 1
ATOM 2446 O O . GLU A 1 292 ? -24.793 -18.061 11.626 1.00 90.94 292 GLU A O 1
ATOM 2451 N N . LYS A 1 293 ? -23.567 -16.524 10.548 1.00 88.06 293 LYS A N 1
ATOM 2452 C CA . LYS A 1 293 ? -22.394 -16.675 11.423 1.00 88.06 293 LYS A CA 1
ATOM 2453 C C . LYS A 1 293 ? -22.491 -15.923 12.741 1.00 88.06 293 LYS A C 1
ATOM 2455 O O . LYS A 1 293 ? -21.845 -16.322 13.707 1.00 88.06 293 LYS A O 1
ATOM 2460 N N . THR A 1 294 ? -23.228 -14.818 12.761 1.00 86.38 294 THR A N 1
ATOM 2461 C CA . THR A 1 294 ? -23.046 -13.775 13.782 1.00 86.38 294 THR A CA 1
ATOM 2462 C C . THR A 1 294 ? -24.311 -13.477 14.575 1.00 86.38 294 THR A C 1
ATOM 2464 O O . THR A 1 294 ? -24.226 -12.942 15.686 1.00 86.38 294 THR A O 1
ATOM 2467 N N . ILE A 1 295 ? -25.477 -13.796 14.009 1.00 91.44 295 ILE A N 1
ATOM 2468 C CA . ILE A 1 295 ? -26.783 -13.549 14.612 1.00 91.44 295 ILE A CA 1
ATOM 2469 C C . ILE A 1 295 ? -27.416 -14.882 15.004 1.00 91.44 295 ILE A C 1
ATOM 2471 O O . ILE A 1 295 ? -27.435 -15.848 14.246 1.00 91.44 295 ILE A O 1
ATOM 2475 N N . HIS A 1 296 ? -27.963 -14.935 16.213 1.00 88.94 296 HIS A N 1
ATOM 2476 C CA . HIS A 1 296 ? -28.631 -16.112 16.753 1.00 88.94 296 HIS A CA 1
ATOM 2477 C C . HIS A 1 296 ? -30.078 -15.780 17.093 1.00 88.94 296 HIS A C 1
ATOM 2479 O O . HIS A 1 296 ? -30.378 -14.698 17.597 1.00 88.94 296 HIS A O 1
ATOM 2485 N N . SER A 1 297 ? -30.984 -16.722 16.838 1.00 87.00 297 SER A N 1
ATOM 2486 C CA . SER A 1 297 ? -32.385 -16.580 17.238 1.00 87.00 297 SER A CA 1
ATOM 2487 C C . SER A 1 297 ? -32.516 -16.761 18.750 1.00 87.00 297 SER A C 1
ATOM 2489 O O . SER A 1 297 ? -32.088 -17.777 19.292 1.00 87.00 297 SER A O 1
ATOM 2491 N N . CYS A 1 298 ? -33.114 -15.788 19.433 1.00 85.81 298 CYS A N 1
ATOM 2492 C CA . CYS A 1 298 ? -33.353 -15.830 20.874 1.00 85.81 298 CYS A CA 1
ATOM 2493 C C . CYS A 1 298 ? -34.685 -15.143 21.181 1.00 85.81 298 CYS A C 1
ATOM 2495 O O . CYS A 1 298 ? -34.823 -13.940 20.970 1.00 85.81 298 CYS A O 1
ATOM 2497 N N . GLN A 1 299 ? -35.683 -15.904 21.635 1.00 82.81 299 GLN A N 1
ATOM 2498 C CA . GLN A 1 299 ? -37.027 -15.374 21.877 1.00 82.81 299 GLN A CA 1
ATOM 2499 C C . GLN A 1 299 ? -37.017 -14.309 22.978 1.00 82.81 299 GLN A C 1
ATOM 2501 O O . GLN A 1 299 ? -36.437 -14.512 24.041 1.00 82.81 299 GLN A O 1
ATOM 2506 N N . GLY A 1 300 ? -37.670 -13.175 22.717 1.00 78.94 300 GLY A N 1
ATOM 2507 C CA . GLY A 1 300 ? -37.745 -12.048 23.653 1.00 78.94 300 GLY A CA 1
ATOM 2508 C C . GLY A 1 300 ? -36.503 -11.150 23.687 1.00 78.94 300 GLY A C 1
ATOM 2509 O O . GLY A 1 300 ? -36.563 -10.078 24.282 1.00 78.94 300 GLY A O 1
ATOM 2510 N N . ALA A 1 301 ? -35.405 -11.532 23.026 1.00 84.19 301 ALA A N 1
ATOM 2511 C CA . ALA A 1 301 ? -34.258 -10.652 22.836 1.00 84.19 301 ALA A CA 1
ATOM 2512 C C . ALA A 1 301 ? -34.503 -9.677 21.677 1.00 84.19 301 ALA A C 1
ATOM 2514 O O . ALA A 1 301 ? -35.120 -10.035 20.668 1.00 84.19 301 ALA A O 1
ATOM 2515 N N . THR A 1 302 ? -33.989 -8.456 21.807 1.00 84.94 302 THR A N 1
ATOM 2516 C CA . THR A 1 302 ? -34.041 -7.438 20.757 1.00 84.94 302 THR A CA 1
ATOM 2517 C C . THR A 1 302 ? -32.663 -6.827 20.518 1.00 84.94 302 THR A C 1
ATOM 2519 O O . THR A 1 302 ? -31.827 -6.740 21.419 1.00 84.94 302 THR A O 1
ATOM 2522 N N . ILE A 1 303 ? -32.410 -6.398 19.280 1.00 83.56 303 ILE A N 1
ATOM 2523 C CA . ILE A 1 303 ? -31.198 -5.663 18.900 1.00 83.56 303 ILE A CA 1
ATOM 2524 C C . ILE A 1 303 ? -31.617 -4.349 18.253 1.00 83.56 303 ILE A C 1
ATOM 2526 O O . ILE A 1 303 ? -32.238 -4.358 17.195 1.00 83.56 303 ILE A O 1
ATOM 2530 N N . LYS A 1 304 ? -31.226 -3.211 18.831 1.00 84.12 304 LYS A N 1
ATOM 2531 C CA . LYS A 1 304 ? -31.415 -1.897 18.194 1.00 84.12 304 LYS A CA 1
ATOM 2532 C C . LYS A 1 304 ? -30.655 -1.809 16.869 1.00 84.12 304 LYS A C 1
ATOM 2534 O O . LYS A 1 304 ? -29.541 -2.329 16.775 1.00 84.12 304 LYS A O 1
ATOM 2539 N N . SER A 1 305 ? -31.179 -1.084 15.878 1.00 82.25 305 SER A N 1
ATOM 2540 C CA . SER A 1 305 ? -30.549 -0.969 14.547 1.00 82.25 305 SER A CA 1
ATOM 2541 C C . SER A 1 305 ? -29.074 -0.585 14.593 1.00 82.25 305 SER A C 1
ATOM 2543 O O . SER A 1 305 ? -28.235 -1.145 13.890 1.00 82.25 305 SER A O 1
ATOM 2545 N N . LYS A 1 306 ? -28.735 0.334 15.489 1.00 74.81 306 LYS A N 1
ATOM 2546 C CA . LYS A 1 306 ? -27.366 0.801 15.688 1.00 74.81 306 LYS A CA 1
ATOM 2547 C C . LYS A 1 306 ? -26.434 -0.272 16.280 1.00 74.81 306 LYS A C 1
ATOM 2549 O O . LYS A 1 306 ? -25.300 -0.400 15.824 1.00 74.81 306 LYS A O 1
ATOM 2554 N N . ASN A 1 307 ? -26.924 -1.117 17.189 1.00 78.50 307 ASN A N 1
ATOM 2555 C CA . ASN A 1 307 ? -26.162 -2.264 17.703 1.00 78.50 307 ASN A CA 1
ATOM 2556 C C . ASN A 1 307 ? -25.964 -3.337 16.620 1.00 78.50 307 ASN A C 1
ATOM 2558 O O . ASN A 1 307 ? -24.926 -3.990 16.584 1.00 78.50 307 ASN A O 1
ATOM 2562 N N . MET A 1 308 ? -26.918 -3.488 15.697 1.00 85.81 308 MET A N 1
ATOM 2563 C CA . MET A 1 308 ? -26.755 -4.374 14.539 1.00 85.81 308 MET A CA 1
ATOM 2564 C C . MET A 1 308 ? -25.634 -3.890 13.607 1.00 85.81 308 MET A C 1
ATOM 2566 O O . MET A 1 308 ? -24.813 -4.689 13.161 1.00 85.81 308 MET A O 1
ATOM 2570 N N . ILE A 1 309 ? -25.545 -2.577 13.358 1.00 84.06 309 ILE A N 1
ATOM 2571 C CA . ILE A 1 309 ? -24.441 -1.982 12.586 1.00 84.06 309 ILE A CA 1
ATOM 2572 C C . ILE A 1 309 ? -23.093 -2.221 13.282 1.00 84.06 309 ILE A C 1
ATOM 2574 O O . ILE A 1 309 ? -22.106 -2.525 12.612 1.00 84.06 309 ILE A O 1
ATOM 2578 N N . PHE A 1 310 ? -23.043 -2.120 14.612 1.00 79.25 310 PHE A N 1
ATOM 2579 C CA . PHE A 1 310 ? -21.842 -2.449 15.381 1.00 79.25 310 PHE A CA 1
ATOM 2580 C C . PHE A 1 310 ? -21.418 -3.910 15.175 1.00 79.25 310 PHE A C 1
ATOM 2582 O O . PHE A 1 310 ? -20.274 -4.172 14.808 1.00 79.25 310 PHE A O 1
ATOM 2589 N N . VAL A 1 311 ? -22.351 -4.856 15.327 1.00 84.44 311 VAL A N 1
ATOM 2590 C CA . VAL A 1 311 ? -22.104 -6.292 15.108 1.00 84.44 311 VAL A CA 1
ATOM 2591 C C . VAL A 1 311 ? -21.605 -6.558 13.681 1.00 84.44 311 VAL A C 1
ATOM 2593 O O . VAL A 1 311 ? -20.657 -7.318 13.489 1.00 84.44 311 VAL A O 1
ATOM 2596 N N . TRP A 1 312 ? -22.177 -5.874 12.685 1.00 88.38 312 TRP A N 1
ATOM 2597 C CA . TRP A 1 312 ? -21.722 -5.924 11.294 1.00 88.38 312 TRP A CA 1
ATOM 2598 C C . TRP A 1 312 ? -20.276 -5.448 11.112 1.00 88.38 312 TRP A C 1
ATOM 2600 O O . TRP A 1 312 ? -19.479 -6.136 10.476 1.00 88.38 312 TRP A O 1
ATOM 2610 N N . LYS A 1 313 ? -19.905 -4.294 11.682 1.00 82.75 313 LYS A N 1
ATOM 2611 C CA . LYS A 1 313 ? -18.519 -3.801 11.619 1.00 82.75 313 LYS A CA 1
ATOM 2612 C C . LYS A 1 313 ? -17.548 -4.797 12.246 1.00 82.75 313 LYS A C 1
ATOM 2614 O O . LYS A 1 313 ? -16.543 -5.132 11.632 1.00 82.75 313 LYS A O 1
ATOM 2619 N N . LYS A 1 314 ? -17.902 -5.329 13.419 1.00 79.44 314 LYS A N 1
ATOM 2620 C CA . LYS A 1 314 ? -17.107 -6.315 14.160 1.00 79.44 314 LYS A CA 1
ATOM 2621 C C . LYS A 1 314 ? -16.833 -7.570 13.323 1.00 79.44 314 LYS A C 1
ATOM 2623 O O . LYS A 1 314 ? -15.702 -8.046 13.277 1.00 79.44 314 LYS A O 1
ATOM 2628 N N . PHE A 1 315 ? -17.851 -8.054 12.612 1.00 87.12 315 PHE A N 1
ATOM 2629 C CA . PHE A 1 315 ? -17.726 -9.160 11.662 1.00 87.12 315 PHE A CA 1
ATOM 2630 C C . PHE A 1 315 ? -16.753 -8.846 10.513 1.00 87.12 315 PHE A C 1
ATOM 2632 O O . PHE A 1 315 ? -15.924 -9.682 10.158 1.00 87.12 315 PHE A O 1
ATOM 2639 N N . LEU A 1 316 ? -16.819 -7.643 9.933 1.00 87.06 316 LEU A N 1
ATOM 2640 C CA . LEU A 1 316 ? -15.911 -7.238 8.855 1.00 87.06 316 LEU A CA 1
ATOM 2641 C C . LEU A 1 316 ? -14.463 -7.041 9.333 1.00 87.06 316 LEU A C 1
ATOM 2643 O O . LEU A 1 316 ? -13.530 -7.423 8.623 1.00 87.06 316 LEU A O 1
ATOM 2647 N N . ASP A 1 317 ? -14.273 -6.506 10.539 1.00 81.44 317 ASP A N 1
ATOM 2648 C CA . ASP A 1 317 ? -12.953 -6.306 11.144 1.00 81.44 317 ASP A CA 1
ATOM 2649 C C . ASP A 1 317 ? -12.237 -7.639 11.396 1.00 81.44 317 ASP A C 1
ATOM 2651 O O . ASP A 1 317 ? -11.044 -7.762 11.116 1.00 81.44 317 ASP A O 1
ATOM 2655 N N . GLU A 1 318 ? -12.963 -8.671 11.842 1.00 82.00 318 GLU A N 1
ATOM 2656 C CA . GLU A 1 318 ? -12.418 -10.027 12.010 1.00 82.00 318 GLU A CA 1
ATOM 2657 C C . GLU A 1 318 ? -11.979 -10.661 10.681 1.00 82.00 318 GLU A C 1
ATOM 2659 O O . GLU A 1 318 ? -11.062 -11.484 10.651 1.00 82.00 318 GLU A O 1
ATOM 2664 N N . LEU A 1 319 ? -12.579 -10.238 9.567 1.00 83.19 319 LEU A N 1
ATOM 2665 C CA . LEU A 1 319 ? -12.175 -10.636 8.219 1.00 83.19 319 LEU A CA 1
ATOM 2666 C C . LEU A 1 319 ? -11.076 -9.733 7.631 1.00 83.19 319 LEU A C 1
ATOM 2668 O O . LEU A 1 319 ? -10.548 -10.042 6.559 1.00 83.19 319 LEU A O 1
ATOM 2672 N N . ASN A 1 320 ? -10.712 -8.643 8.319 1.00 81.06 320 ASN A N 1
ATOM 2673 C CA . ASN A 1 320 ? -9.829 -7.581 7.834 1.00 81.06 320 ASN A CA 1
ATOM 2674 C C . ASN A 1 320 ? -10.328 -6.987 6.501 1.00 81.06 320 ASN A C 1
ATOM 2676 O O . ASN A 1 320 ? -9.592 -6.919 5.508 1.00 81.06 320 ASN A O 1
ATOM 2680 N N . ILE A 1 321 ? -11.614 -6.620 6.468 1.00 86.25 321 ILE A N 1
ATOM 2681 C CA . ILE A 1 321 ? -12.308 -6.074 5.297 1.00 86.25 321 ILE A CA 1
ATOM 2682 C C . ILE A 1 321 ? -12.960 -4.741 5.681 1.00 86.25 321 ILE A C 1
ATOM 2684 O O . ILE A 1 321 ? -13.619 -4.653 6.710 1.00 86.25 321 ILE A O 1
ATOM 2688 N N . PRO A 1 322 ? -12.812 -3.676 4.876 1.00 84.69 322 PRO A N 1
ATOM 2689 C CA . PRO A 1 322 ? -13.490 -2.414 5.145 1.00 84.69 322 PRO A CA 1
ATOM 2690 C C . PRO A 1 322 ? -14.994 -2.515 4.872 1.00 84.69 322 PRO A C 1
ATOM 2692 O O . PRO A 1 322 ? -15.454 -3.378 4.128 1.00 84.69 322 PRO A O 1
ATOM 2695 N N . ASN A 1 323 ? -15.771 -1.561 5.388 1.00 86.00 323 ASN A N 1
ATOM 2696 C CA . ASN A 1 323 ? -17.193 -1.501 5.062 1.00 86.00 323 ASN A CA 1
ATOM 2697 C C . ASN A 1 323 ? -17.424 -1.344 3.543 1.00 86.00 323 ASN A C 1
ATOM 2699 O O . ASN A 1 323 ? -16.953 -0.385 2.926 1.00 86.00 323 ASN A O 1
ATOM 2703 N N . ILE A 1 324 ? -18.165 -2.295 2.970 1.00 89.25 324 ILE A N 1
ATOM 2704 C CA . ILE A 1 324 ? -18.379 -2.479 1.521 1.00 89.25 324 ILE A CA 1
ATOM 2705 C C . ILE A 1 324 ? -19.856 -2.416 1.108 1.00 89.25 324 ILE A C 1
ATOM 2707 O O . ILE A 1 324 ? -20.184 -2.621 -0.060 1.00 89.25 324 ILE A O 1
ATOM 2711 N N . ILE A 1 325 ? -20.749 -2.117 2.053 1.00 89.12 325 ILE A N 1
ATOM 2712 C CA . ILE A 1 325 ? -22.172 -1.863 1.807 1.00 89.12 325 ILE A CA 1
ATOM 2713 C C . ILE A 1 325 ? -22.515 -0.508 2.431 1.00 89.12 325 ILE A C 1
ATOM 2715 O O . ILE A 1 325 ? -22.111 -0.207 3.556 1.00 89.12 325 ILE A O 1
ATOM 2719 N N . PHE A 1 326 ? -23.244 0.338 1.704 1.00 87.38 326 PHE A N 1
ATOM 2720 C CA . PHE A 1 326 ? -23.751 1.589 2.265 1.00 87.38 326 PHE A CA 1
ATOM 2721 C C . PHE A 1 326 ? -24.773 1.301 3.367 1.00 87.38 326 PHE A C 1
ATOM 2723 O O . PHE A 1 326 ? -25.593 0.398 3.225 1.00 87.38 326 PHE A O 1
ATOM 2730 N N . TYR A 1 327 ? -24.747 2.077 4.452 1.00 85.75 327 TYR A N 1
ATOM 2731 C CA . TYR A 1 327 ? -25.601 1.810 5.612 1.00 85.75 327 TYR A CA 1
ATOM 2732 C C . TYR A 1 327 ? -27.095 1.809 5.276 1.00 85.75 327 TYR A C 1
ATOM 2734 O O . TYR A 1 327 ? -27.822 0.986 5.820 1.00 85.75 327 TYR A O 1
ATOM 2742 N N . ASP A 1 328 ? -27.548 2.651 4.345 1.00 86.44 328 ASP A N 1
ATOM 2743 C CA . ASP A 1 328 ? -28.952 2.665 3.915 1.00 86.44 328 ASP A CA 1
ATOM 2744 C C . ASP A 1 328 ? -29.354 1.344 3.248 1.00 86.44 328 ASP A C 1
ATOM 2746 O O . ASP A 1 328 ? -30.359 0.736 3.612 1.00 86.44 328 ASP A O 1
ATOM 2750 N N . THR A 1 329 ? -28.527 0.853 2.320 1.00 90.12 329 THR A N 1
ATOM 2751 C CA . THR A 1 329 ? -28.725 -0.447 1.668 1.00 90.12 329 THR A CA 1
ATOM 2752 C C . THR A 1 329 ? -28.676 -1.582 2.686 1.00 90.12 329 THR A C 1
ATOM 2754 O O . THR A 1 329 ? -29.552 -2.439 2.689 1.00 90.12 329 THR A O 1
ATOM 2757 N N . LEU A 1 330 ? -27.692 -1.563 3.588 1.00 90.88 330 LEU A N 1
ATOM 2758 C CA . LEU A 1 330 ? -27.527 -2.572 4.632 1.00 90.88 330 LEU A CA 1
ATOM 2759 C C . LEU A 1 330 ? -28.756 -2.638 5.552 1.00 90.88 330 LEU A C 1
ATOM 2761 O O . LEU A 1 330 ? -29.290 -3.716 5.798 1.00 90.88 330 LEU A O 1
ATOM 2765 N N . ASN A 1 331 ? -29.235 -1.480 6.012 1.00 88.25 331 ASN A N 1
ATOM 2766 C CA . ASN A 1 331 ? -30.416 -1.375 6.863 1.00 88.25 331 ASN A CA 1
ATOM 2767 C C . ASN A 1 331 ? -31.674 -1.883 6.155 1.00 88.25 331 ASN A C 1
ATOM 2769 O O . ASN A 1 331 ? -32.495 -2.541 6.787 1.00 88.25 331 ASN A O 1
ATOM 2773 N N . ASN A 1 332 ? -31.835 -1.605 4.859 1.00 91.75 332 ASN A N 1
ATOM 2774 C CA . ASN A 1 332 ? -32.963 -2.133 4.092 1.00 91.75 332 ASN A CA 1
ATOM 2775 C C . ASN A 1 332 ? -32.913 -3.663 4.013 1.00 91.75 332 ASN A C 1
ATOM 2777 O O . ASN A 1 332 ? -33.909 -4.309 4.326 1.00 91.75 332 ASN A O 1
ATOM 2781 N N . ILE A 1 333 ? -31.744 -4.244 3.719 1.00 92.50 333 ILE A N 1
ATOM 2782 C CA . ILE A 1 333 ? -31.579 -5.705 3.670 1.00 92.50 333 ILE A CA 1
ATOM 2783 C C . ILE A 1 333 ? -31.867 -6.333 5.044 1.00 92.50 333 ILE A C 1
ATOM 2785 O O . ILE A 1 333 ? -32.556 -7.349 5.126 1.00 92.50 333 ILE A O 1
ATOM 2789 N N . PHE A 1 334 ? -31.393 -5.736 6.144 1.00 92.50 334 PHE A N 1
ATOM 2790 C CA . PHE A 1 334 ? -31.704 -6.233 7.489 1.00 92.50 334 PHE A CA 1
ATOM 2791 C C . PHE A 1 334 ? -33.203 -6.198 7.793 1.00 92.50 334 PHE A C 1
ATOM 2793 O O . PHE A 1 334 ? -33.730 -7.168 8.330 1.00 92.50 334 PHE A O 1
ATOM 2800 N N . LYS A 1 335 ? -33.898 -5.116 7.426 1.00 91.56 335 LYS A N 1
ATOM 2801 C CA . LYS A 1 335 ? -35.350 -4.976 7.627 1.00 91.56 335 LYS A CA 1
ATOM 2802 C C . LYS A 1 335 ? -36.166 -5.966 6.798 1.00 91.56 335 LYS A C 1
ATOM 2804 O O . LYS A 1 335 ? -37.259 -6.330 7.215 1.00 91.56 335 LYS A O 1
ATOM 2809 N N . GLU A 1 336 ? -35.659 -6.382 5.642 1.00 92.25 336 GLU A N 1
ATOM 2810 C CA . GLU A 1 336 ? -36.288 -7.412 4.810 1.00 92.25 336 GLU A CA 1
ATOM 2811 C C . GLU A 1 336 ? -36.068 -8.823 5.370 1.00 92.25 336 GLU A C 1
ATOM 2813 O O . GLU A 1 336 ? -36.967 -9.659 5.298 1.00 92.25 336 GLU A O 1
ATOM 2818 N N . LYS A 1 337 ? -34.884 -9.094 5.936 1.00 91.12 337 LYS A N 1
ATOM 2819 C CA . LYS A 1 337 ? -34.491 -10.438 6.392 1.00 91.12 337 LYS A CA 1
ATOM 2820 C C . LYS A 1 337 ? -34.825 -10.739 7.851 1.00 91.12 337 LYS A C 1
ATOM 2822 O O . LYS A 1 337 ? -34.935 -11.907 8.215 1.00 91.12 337 LYS A O 1
ATOM 2827 N N . LEU A 1 338 ? -34.970 -9.719 8.694 1.00 91.06 338 LEU A N 1
ATOM 2828 C CA . LEU A 1 338 ? -35.235 -9.853 10.126 1.00 91.06 338 LEU A CA 1
ATOM 2829 C C . LEU A 1 338 ? -36.571 -9.212 10.506 1.00 91.06 338 LEU A C 1
ATOM 2831 O O . LEU A 1 338 ? -37.020 -8.244 9.899 1.00 91.06 338 LEU A O 1
ATOM 2835 N N . SER A 1 339 ? -37.189 -9.713 11.578 1.00 90.50 339 SER A N 1
ATOM 2836 C CA . SER A 1 339 ? -38.401 -9.109 12.138 1.00 90.50 339 SER A CA 1
ATOM 2837 C C . SER A 1 339 ? -38.073 -7.752 12.762 1.00 90.50 339 SER A C 1
ATOM 2839 O O . SER A 1 339 ? -37.526 -7.705 13.859 1.00 90.50 339 SER A O 1
ATOM 2841 N N . TYR A 1 340 ? -38.444 -6.655 12.107 1.00 91.75 340 TYR A N 1
ATOM 2842 C CA . TYR A 1 340 ? -38.113 -5.296 12.542 1.00 91.75 340 TYR A CA 1
ATOM 2843 C C . TYR A 1 340 ? -39.327 -4.521 13.079 1.00 91.75 340 TYR A C 1
ATOM 2845 O O . TYR A 1 340 ? -40.368 -4.442 12.425 1.00 91.75 340 TYR A O 1
ATOM 2853 N N . ASN A 1 341 ? -39.171 -3.901 14.250 1.00 88.44 341 ASN A N 1
ATOM 2854 C CA . ASN A 1 341 ? -40.115 -2.956 14.829 1.00 88.44 341 ASN A CA 1
ATOM 2855 C C . ASN A 1 341 ? -39.717 -1.514 14.470 1.00 88.44 341 ASN A C 1
ATOM 2857 O O . ASN A 1 341 ? -38.688 -1.006 14.916 1.00 88.44 341 ASN A O 1
ATOM 2861 N N . LYS A 1 342 ? -40.565 -0.842 13.683 1.00 87.81 342 LYS A N 1
ATOM 2862 C CA . LYS A 1 342 ? -40.355 0.547 13.244 1.00 87.81 342 LYS A CA 1
ATOM 2863 C C . LYS A 1 342 ? -40.490 1.573 14.370 1.00 87.81 342 LYS A C 1
ATOM 2865 O O . LYS A 1 342 ? -39.877 2.628 14.269 1.00 87.81 342 LYS A O 1
ATOM 2870 N N . GLU A 1 343 ? -41.300 1.298 15.389 1.00 85.06 343 GLU A N 1
ATOM 2871 C CA . GLU A 1 343 ? -41.571 2.258 16.466 1.00 85.06 343 GLU A CA 1
ATOM 2872 C C . GLU A 1 343 ? -40.408 2.337 17.455 1.00 85.06 343 GLU A C 1
ATOM 2874 O O . GLU A 1 343 ? -40.053 3.425 17.900 1.00 85.06 343 GLU A O 1
ATOM 2879 N N . THR A 1 344 ? -39.786 1.194 17.762 1.00 81.75 344 THR A N 1
ATOM 2880 C CA . THR A 1 344 ? -38.671 1.108 18.720 1.00 81.75 344 THR A CA 1
ATOM 2881 C C . THR A 1 344 ? -37.288 1.044 18.062 1.00 81.75 344 THR A C 1
ATOM 2883 O O . THR A 1 344 ? -36.283 1.099 18.765 1.00 81.75 344 THR A O 1
ATOM 2886 N N . ASP A 1 345 ? -37.221 0.988 16.725 1.00 86.00 345 ASP A N 1
ATOM 2887 C CA . ASP A 1 345 ? -35.991 0.826 15.930 1.00 86.00 345 ASP A CA 1
ATOM 2888 C C . ASP A 1 345 ? -35.178 -0.430 16.311 1.00 86.00 345 ASP A C 1
ATOM 2890 O O . ASP A 1 345 ? -33.957 -0.393 16.501 1.00 86.00 345 ASP A O 1
ATOM 2894 N N . GLU A 1 346 ? -35.874 -1.565 16.430 1.00 89.19 346 GLU A N 1
ATOM 2895 C CA . GLU A 1 346 ? -35.334 -2.822 16.965 1.00 89.19 346 GLU A CA 1
ATOM 2896 C C . GLU A 1 346 ? -35.640 -4.037 16.086 1.00 89.19 346 GLU A C 1
ATOM 2898 O O . GLU A 1 346 ? -36.723 -4.180 15.524 1.00 89.19 346 GLU A O 1
ATOM 2903 N N . TYR A 1 347 ? -34.683 -4.959 16.009 1.00 90.06 347 TYR A N 1
ATOM 2904 C CA . TYR A 1 347 ? -34.855 -6.293 15.447 1.00 90.06 347 TYR A CA 1
ATOM 2905 C C . TYR A 1 347 ? -35.247 -7.270 16.557 1.00 90.06 347 TYR A C 1
ATOM 2907 O O . TYR A 1 347 ? -34.527 -7.410 17.546 1.00 90.06 347 TYR A O 1
ATOM 2915 N N . ASN A 1 348 ? -36.377 -7.949 16.386 1.00 88.31 348 ASN A N 1
ATOM 2916 C CA . ASN A 1 348 ? -36.976 -8.837 17.376 1.00 88.31 348 ASN A CA 1
ATOM 2917 C C . ASN A 1 348 ? -36.483 -10.279 17.242 1.00 88.31 348 ASN A C 1
ATOM 2919 O O . ASN A 1 348 ? -36.262 -10.779 16.139 1.00 88.31 348 ASN A O 1
ATOM 2923 N N . ASN A 1 349 ? -36.439 -10.971 18.379 1.00 86.94 349 ASN A N 1
ATOM 2924 C CA . ASN A 1 349 ? -36.097 -12.386 18.522 1.00 86.94 349 ASN A CA 1
ATOM 2925 C C . ASN A 1 349 ? -34.684 -12.750 18.043 1.00 86.94 349 ASN A C 1
ATOM 2927 O O . ASN A 1 349 ? -34.437 -13.881 17.618 1.00 86.94 349 ASN A O 1
ATOM 2931 N N . VAL A 1 350 ? -33.755 -11.798 18.117 1.00 88.81 350 VAL A N 1
ATOM 2932 C CA . VAL A 1 350 ? -32.367 -11.973 17.683 1.00 88.81 350 VAL A CA 1
ATOM 2933 C C . VAL A 1 350 ? -31.388 -11.489 18.746 1.00 88.81 350 VAL A C 1
ATOM 2935 O O . VAL A 1 350 ? -31.681 -10.586 19.523 1.00 88.81 350 VAL A O 1
ATOM 2938 N N . THR A 1 351 ? -30.212 -12.110 18.783 1.00 85.88 351 THR A N 1
ATOM 2939 C CA . THR A 1 351 ? -29.072 -11.720 19.620 1.00 85.88 351 THR A CA 1
ATOM 2940 C C . THR A 1 351 ? -27.755 -11.967 18.874 1.00 85.88 351 THR A C 1
ATOM 2942 O O . THR A 1 351 ? -27.743 -12.578 17.806 1.00 85.88 351 THR A O 1
ATOM 2945 N N . SER A 1 352 ? -26.636 -11.496 19.418 1.00 85.62 352 SER A N 1
ATOM 2946 C CA . SER A 1 352 ? -25.291 -11.761 18.903 1.00 85.62 352 SER A CA 1
ATOM 2947 C C . SER A 1 352 ? -24.315 -11.944 20.058 1.00 85.62 352 SER A C 1
ATOM 2949 O O . SER A 1 352 ? -24.473 -11.338 21.119 1.00 85.62 352 SER A O 1
ATOM 2951 N N . THR A 1 353 ? -23.274 -12.744 19.841 1.00 80.06 353 THR A N 1
ATOM 2952 C CA . THR A 1 353 ? -22.203 -12.989 20.818 1.00 80.06 353 THR A CA 1
ATOM 2953 C C . THR A 1 353 ? -21.400 -11.734 21.169 1.00 80.06 353 THR A C 1
ATOM 2955 O O . THR A 1 353 ? -20.757 -11.711 22.215 1.00 80.06 353 THR A O 1
ATOM 2958 N N . TYR A 1 354 ? -21.466 -10.668 20.362 1.00 74.81 354 TYR A N 1
ATOM 2959 C CA . TYR A 1 354 ? -20.801 -9.394 20.666 1.00 74.81 354 TYR A CA 1
ATOM 2960 C C . TYR A 1 354 ? -21.619 -8.449 21.560 1.00 74.81 354 TYR A C 1
ATOM 2962 O O . TYR A 1 354 ? -21.061 -7.501 22.109 1.00 74.81 354 TYR A O 1
ATOM 2970 N N . LEU A 1 355 ? -22.926 -8.680 21.728 1.00 76.81 355 LEU A N 1
ATOM 2971 C CA . LEU A 1 355 ? -23.797 -7.779 22.494 1.00 76.81 355 LEU A CA 1
ATOM 2972 C C . LEU A 1 355 ? -23.608 -7.822 24.013 1.00 76.81 355 LEU A C 1
ATOM 2974 O O . LEU A 1 355 ? -23.722 -6.757 24.618 1.00 76.81 355 LEU A O 1
ATOM 2978 N N . PRO A 1 356 ? -23.293 -8.968 24.654 1.00 77.88 356 PRO A N 1
ATOM 2979 C CA . PRO A 1 356 ? -23.017 -8.991 26.087 1.00 77.88 356 PRO A CA 1
ATOM 2980 C C . PRO A 1 356 ? -21.918 -8.006 26.491 1.00 77.88 356 PRO A C 1
ATOM 2982 O O . PRO A 1 356 ? -22.062 -7.322 27.493 1.00 77.88 356 PRO A O 1
ATOM 2985 N N . VAL A 1 357 ? -20.870 -7.859 25.670 1.00 75.44 357 VAL A N 1
ATOM 2986 C CA . VAL A 1 357 ? -19.777 -6.902 25.922 1.00 75.44 357 VAL A CA 1
ATOM 2987 C C . VAL A 1 357 ? -20.280 -5.464 25.904 1.00 75.44 357 VAL A C 1
ATOM 2989 O O . VAL A 1 357 ? -19.925 -4.680 26.777 1.00 75.44 357 VAL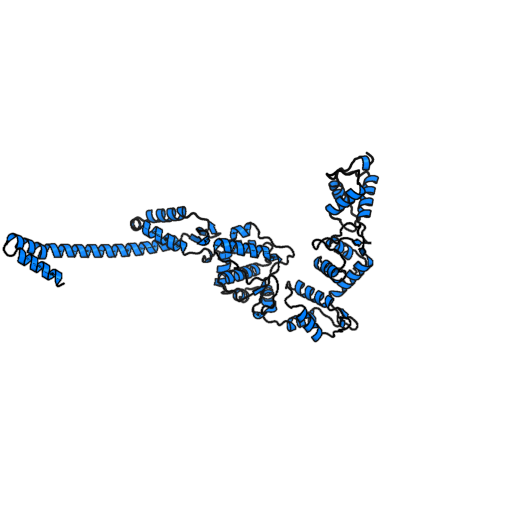 A O 1
ATOM 2992 N N . VAL A 1 358 ? -21.129 -5.128 24.930 1.00 77.62 358 VAL A N 1
ATOM 2993 C CA . VAL A 1 358 ? -21.739 -3.796 24.820 1.00 77.62 358 VAL A CA 1
ATOM 2994 C C . VAL A 1 358 ? -22.620 -3.512 26.035 1.00 77.62 358 VAL A C 1
ATOM 2996 O O . VAL A 1 358 ? -22.509 -2.446 26.628 1.00 77.62 358 VAL A O 1
ATOM 2999 N N . ALA A 1 359 ? -23.453 -4.473 26.443 1.00 78.69 359 ALA A N 1
ATOM 3000 C CA . ALA A 1 359 ? -24.311 -4.332 27.617 1.00 78.69 359 ALA A CA 1
ATOM 3001 C C . ALA A 1 359 ? -23.498 -4.166 28.911 1.00 78.69 359 ALA A C 1
ATOM 3003 O O . ALA A 1 359 ? -23.794 -3.276 29.704 1.00 78.69 359 ALA A O 1
ATOM 3004 N N . SER A 1 360 ? -22.446 -4.969 29.098 1.00 82.94 360 SER A N 1
ATOM 3005 C CA . SER A 1 360 ? -21.530 -4.835 30.234 1.00 82.94 360 SER A CA 1
ATOM 3006 C C . SER A 1 360 ? -20.832 -3.477 30.247 1.00 82.94 360 SER A C 1
ATOM 3008 O O . SER A 1 360 ? -20.718 -2.883 31.312 1.00 82.94 360 SER A O 1
ATOM 3010 N N . PHE A 1 361 ? -20.391 -2.967 29.091 1.00 86.44 361 PHE A N 1
ATOM 3011 C CA . PHE A 1 361 ? -19.748 -1.652 29.010 1.00 86.44 361 PHE A CA 1
ATOM 3012 C C . PHE A 1 361 ? -20.707 -0.513 29.367 1.00 86.44 361 PHE A C 1
ATOM 3014 O O . PHE A 1 361 ? -20.318 0.392 30.095 1.00 86.44 361 PHE A O 1
ATOM 3021 N N . ILE A 1 362 ? -21.957 -0.572 28.900 1.00 84.81 362 ILE A N 1
ATOM 3022 C CA . ILE A 1 362 ? -22.991 0.414 29.254 1.00 84.81 362 ILE A CA 1
ATOM 3023 C C . ILE A 1 362 ? -23.262 0.389 30.763 1.00 84.81 362 ILE A C 1
ATOM 3025 O O . ILE A 1 362 ? -23.235 1.441 31.387 1.00 84.81 362 ILE A O 1
ATOM 3029 N N . SER A 1 363 ? -23.443 -0.799 31.359 1.00 86.69 363 SER A N 1
ATOM 3030 C CA . SER A 1 363 ? -23.639 -0.936 32.816 1.00 86.69 363 SER A CA 1
ATOM 3031 C C . SER A 1 363 ? -22.468 -0.330 33.584 1.00 86.69 363 SER A C 1
ATOM 3033 O O . SER A 1 363 ? -22.665 0.480 34.482 1.00 86.69 363 SER A O 1
ATOM 3035 N N . PHE A 1 364 ? -21.242 -0.662 33.168 1.00 90.56 364 PHE A N 1
ATOM 3036 C CA . PHE A 1 364 ? -20.033 -0.097 33.751 1.00 90.56 364 PHE A CA 1
ATOM 3037 C C . PHE A 1 364 ? -20.009 1.427 33.664 1.00 90.56 364 PHE A C 1
ATOM 3039 O O . PHE A 1 364 ? -19.717 2.090 34.659 1.00 90.56 364 PHE A O 1
ATOM 3046 N N . TRP A 1 365 ? -20.304 1.980 32.489 1.00 91.44 365 TRP A N 1
ATOM 3047 C CA . TRP A 1 365 ? -20.261 3.416 32.262 1.00 91.44 365 TRP A CA 1
ATOM 3048 C C . TRP A 1 365 ? -21.311 4.144 33.104 1.00 91.44 365 TRP A C 1
ATOM 3050 O O . TRP A 1 365 ? -20.965 5.074 33.827 1.00 91.44 365 TRP A O 1
ATOM 3060 N N . ASP A 1 366 ? -22.561 3.684 33.077 1.00 89.25 366 ASP A N 1
ATOM 3061 C CA . ASP A 1 366 ? -23.671 4.298 33.813 1.00 89.25 366 ASP A CA 1
ATOM 3062 C C . ASP A 1 366 ? -23.470 4.232 35.339 1.00 89.25 366 ASP A C 1
ATOM 3064 O O . ASP A 1 366 ? -23.836 5.159 36.066 1.00 89.25 366 ASP A O 1
ATOM 3068 N N . GLU A 1 367 ? -22.871 3.151 35.847 1.00 91.19 367 GLU A N 1
ATOM 3069 C CA . GLU A 1 367 ? -22.630 2.975 37.281 1.00 91.19 367 GLU A CA 1
ATOM 3070 C C . GLU A 1 367 ? -21.415 3.775 37.773 1.00 91.19 367 GLU A C 1
ATOM 3072 O O . GLU A 1 367 ? -21.463 4.374 38.858 1.00 91.19 367 GLU A O 1
ATOM 3077 N N . ASN A 1 368 ? -20.336 3.826 36.984 1.00 91.75 368 ASN A N 1
ATOM 3078 C CA . ASN A 1 368 ? -19.025 4.279 37.452 1.00 91.75 368 ASN A CA 1
ATOM 3079 C C . ASN A 1 368 ? -18.587 5.647 36.922 1.00 91.75 368 ASN A C 1
ATOM 3081 O O . ASN A 1 368 ? -17.705 6.252 37.534 1.00 91.75 368 ASN A O 1
ATOM 3085 N N . MET A 1 369 ? -19.169 6.155 35.835 1.00 93.38 369 MET A N 1
ATOM 3086 C CA . MET A 1 369 ? -18.769 7.429 35.231 1.00 93.38 369 MET A CA 1
ATOM 3087 C C . MET A 1 369 ? -19.741 8.553 35.586 1.00 93.38 369 MET A C 1
ATOM 3089 O O . MET A 1 369 ? -20.951 8.357 35.662 1.00 93.38 369 MET A O 1
ATOM 3093 N N . GLN A 1 370 ? -19.208 9.754 35.809 1.00 93.31 370 GLN A N 1
ATOM 3094 C CA . GLN A 1 370 ? -20.006 10.945 36.106 1.00 93.31 370 GLN A CA 1
ATOM 3095 C C . GLN A 1 370 ? -19.331 12.210 35.567 1.00 93.31 370 GLN A C 1
ATOM 3097 O O . GLN A 1 370 ? -18.103 12.270 35.473 1.00 93.31 370 GLN A O 1
ATOM 3102 N N . GLU A 1 371 ? -20.129 13.222 35.233 1.00 91.69 371 GLU A N 1
ATOM 3103 C CA . GLU A 1 371 ? -19.625 14.511 34.759 1.00 91.69 371 GLU A CA 1
ATOM 3104 C C . GLU A 1 371 ? -18.885 15.248 35.887 1.00 91.69 371 GLU A C 1
ATOM 3106 O O . GLU A 1 371 ? -19.399 15.405 36.996 1.00 91.69 371 GLU A O 1
ATOM 3111 N N . ASP A 1 372 ? -17.657 15.676 35.607 1.00 91.00 372 ASP A N 1
ATOM 3112 C CA . ASP A 1 372 ? -16.820 16.469 36.506 1.00 91.00 372 ASP A CA 1
ATOM 3113 C C . ASP A 1 372 ? -15.841 17.317 35.686 1.00 91.00 372 ASP A C 1
ATOM 3115 O O . ASP A 1 372 ? -14.807 16.846 35.212 1.00 91.00 372 ASP A O 1
ATOM 3119 N N . VAL A 1 373 ? -16.160 18.603 35.543 1.00 88.50 373 VAL A N 1
ATOM 3120 C CA . VAL A 1 373 ? -15.358 19.591 34.799 1.00 88.50 373 VAL A CA 1
ATOM 3121 C C . VAL A 1 373 ? -13.989 19.841 35.450 1.00 88.50 373 VAL A C 1
ATOM 3123 O O . VAL A 1 373 ? -13.070 20.349 34.812 1.00 88.50 373 VAL A O 1
ATOM 3126 N N . THR A 1 374 ? -13.830 19.500 36.730 1.00 85.12 374 THR A N 1
ATOM 3127 C CA . THR A 1 374 ? -12.579 19.691 37.475 1.00 85.12 374 THR A CA 1
ATOM 3128 C C . THR A 1 374 ? -11.681 18.456 37.461 1.00 85.12 374 THR A C 1
ATOM 3130 O O . THR A 1 374 ? -10.540 18.521 37.942 1.00 85.12 374 THR A O 1
ATOM 3133 N N . ALA A 1 375 ? -12.172 17.338 36.922 1.00 87.62 375 ALA A N 1
ATOM 3134 C CA . ALA A 1 375 ? -11.428 16.097 36.846 1.00 87.62 375 ALA A CA 1
ATOM 3135 C C . ALA A 1 375 ? -10.296 16.176 35.806 1.00 87.62 375 ALA A C 1
ATOM 3137 O O . ALA A 1 375 ? -10.435 16.815 34.759 1.00 87.62 375 ALA A O 1
ATOM 3138 N N . PRO A 1 376 ? -9.152 15.522 36.070 1.00 88.81 376 PRO A N 1
ATOM 3139 C CA . PRO A 1 376 ? -8.129 15.324 35.053 1.00 88.81 376 PRO A CA 1
ATOM 3140 C C . PRO A 1 376 ? -8.657 14.444 33.913 1.00 88.81 376 PRO A C 1
ATOM 3142 O O . PRO A 1 376 ? -9.455 13.537 34.135 1.00 88.81 376 PRO A O 1
ATOM 3145 N N . GLU A 1 377 ? -8.153 14.685 32.702 1.00 90.88 377 GLU A N 1
ATOM 3146 C CA . GLU A 1 377 ? -8.472 13.888 31.512 1.00 90.88 377 GLU A CA 1
ATOM 3147 C C . GLU A 1 377 ? -8.203 12.390 31.730 1.00 90.88 377 GLU A C 1
ATOM 3149 O O . GLU A 1 377 ? -7.222 12.008 32.382 1.00 90.88 377 GLU A O 1
ATOM 3154 N N . ILE A 1 378 ? -9.072 11.542 31.178 1.00 91.94 378 ILE A N 1
ATOM 3155 C CA . ILE A 1 378 ? -8.958 10.080 31.247 1.00 91.94 378 ILE A CA 1
ATOM 3156 C C . ILE A 1 378 ? -8.607 9.554 29.855 1.00 91.94 378 ILE A C 1
ATOM 3158 O O . ILE A 1 378 ? -9.297 9.851 28.883 1.00 91.94 378 ILE A O 1
ATOM 3162 N N . GLU A 1 379 ? -7.526 8.790 29.731 1.00 92.00 379 GLU A N 1
ATOM 3163 C CA . GLU A 1 379 ? -7.144 8.167 28.464 1.00 92.00 379 GLU A CA 1
ATOM 3164 C C . GLU A 1 379 ? -8.092 6.997 28.146 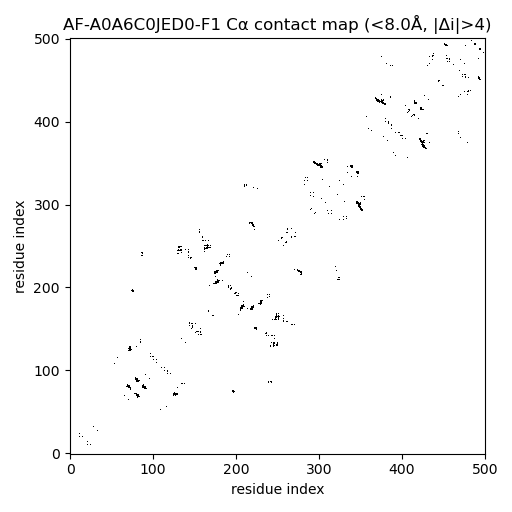1.00 92.00 379 GLU A C 1
ATOM 3166 O O . GLU A 1 379 ? -8.519 6.266 29.039 1.00 92.00 379 GLU A O 1
ATOM 3171 N N . ILE A 1 380 ? -8.404 6.771 26.867 1.00 90.31 380 ILE A N 1
ATOM 3172 C CA . ILE A 1 380 ? -9.256 5.642 26.450 1.00 90.31 380 ILE A CA 1
ATOM 3173 C C . ILE A 1 380 ? -8.692 4.300 26.949 1.00 90.31 380 ILE A C 1
ATOM 3175 O O . ILE A 1 380 ? -9.451 3.456 27.421 1.00 90.31 380 ILE A O 1
ATOM 3179 N N . GLU A 1 381 ? -7.368 4.122 26.916 1.00 87.94 381 GLU A N 1
ATOM 3180 C CA . GLU A 1 381 ? -6.697 2.929 27.454 1.00 87.94 381 GLU A CA 1
ATOM 3181 C C . GLU A 1 381 ? -6.966 2.741 28.961 1.00 87.94 381 GLU A C 1
ATOM 3183 O O . GLU A 1 381 ? -7.183 1.617 29.412 1.00 87.94 381 GLU A O 1
ATOM 3188 N N . GLU A 1 382 ? -7.048 3.829 29.737 1.00 91.19 382 GLU A N 1
ATOM 3189 C CA . GLU A 1 382 ? -7.366 3.768 31.170 1.00 91.19 382 GLU A CA 1
ATOM 3190 C C . GLU A 1 382 ? -8.819 3.327 31.399 1.00 91.19 382 GLU A C 1
ATOM 3192 O O . GLU A 1 382 ? -9.075 2.519 32.287 1.00 91.19 382 GLU A O 1
ATOM 3197 N N . ILE A 1 383 ? -9.771 3.779 30.573 1.00 91.38 383 ILE A N 1
ATOM 3198 C CA . ILE A 1 383 ? -11.162 3.292 30.626 1.00 91.38 383 ILE A CA 1
ATOM 3199 C C . ILE A 1 383 ? -11.236 1.796 30.327 1.00 91.38 383 ILE A C 1
ATOM 3201 O O . ILE A 1 383 ? -11.976 1.077 30.995 1.00 91.38 383 ILE A O 1
ATOM 3205 N N . ILE A 1 384 ? -10.473 1.312 29.345 1.00 88.62 384 ILE A N 1
ATOM 3206 C CA . ILE A 1 384 ? -10.425 -0.116 29.007 1.00 88.62 384 ILE A CA 1
ATOM 3207 C C . ILE A 1 384 ? -9.899 -0.925 30.192 1.00 88.62 384 ILE A C 1
ATOM 3209 O O . ILE A 1 384 ? -10.463 -1.968 30.525 1.00 88.62 384 ILE A O 1
ATOM 3213 N N . GLU A 1 385 ? -8.846 -0.441 30.850 1.00 87.25 385 GLU A N 1
ATOM 3214 C CA . GLU A 1 385 ? -8.313 -1.078 32.050 1.00 87.25 385 GLU A CA 1
ATOM 3215 C C . GLU A 1 385 ? -9.298 -1.051 33.227 1.00 87.25 385 GLU A C 1
ATOM 3217 O O . GLU A 1 385 ? -9.441 -2.068 33.909 1.00 87.25 385 GLU A O 1
ATOM 3222 N N . LEU A 1 386 ? -9.989 0.071 33.458 1.00 89.56 386 LEU A N 1
ATOM 3223 C CA . LEU A 1 386 ? -11.019 0.196 34.498 1.00 89.56 386 LEU A CA 1
ATOM 3224 C C . LEU A 1 386 ? -12.175 -0.766 34.241 1.00 89.56 386 LEU A C 1
ATOM 3226 O O . LEU A 1 386 ? -12.588 -1.491 35.142 1.00 89.56 386 LEU A O 1
ATOM 3230 N N . PHE A 1 387 ? -12.647 -0.822 32.997 1.00 88.12 387 PHE A N 1
ATOM 3231 C CA . PHE A 1 387 ? -13.688 -1.745 32.573 1.00 88.12 387 PHE A CA 1
ATOM 3232 C C . PHE A 1 387 ? -13.262 -3.202 32.798 1.00 88.12 387 PHE A C 1
ATOM 3234 O O . PHE A 1 387 ? -13.999 -3.979 33.404 1.00 88.12 387 PHE A O 1
ATOM 3241 N N . ALA A 1 388 ? -12.044 -3.571 32.391 1.00 83.75 388 ALA A N 1
ATOM 3242 C CA . ALA A 1 388 ? -11.507 -4.921 32.566 1.00 83.75 388 ALA A CA 1
ATOM 3243 C C . ALA A 1 388 ? -11.307 -5.327 34.040 1.00 83.75 388 ALA A C 1
ATOM 3245 O O . ALA A 1 388 ? -11.276 -6.519 34.343 1.00 83.75 388 ALA A O 1
ATOM 3246 N N . LYS A 1 389 ? -11.146 -4.355 34.946 1.00 81.06 389 LYS A N 1
ATOM 3247 C CA . LYS A 1 389 ? -10.990 -4.570 36.396 1.00 81.06 389 LYS A CA 1
ATOM 3248 C C . LYS A 1 389 ? -12.306 -4.415 37.170 1.00 81.06 389 LYS A C 1
ATOM 3250 O O . LYS A 1 389 ? -12.327 -4.698 38.368 1.00 81.06 389 LYS A O 1
ATOM 3255 N N . SER A 1 390 ? -13.384 -3.981 36.515 1.00 80.50 390 SER A N 1
ATOM 3256 C CA . SER A 1 390 ? -14.687 -3.778 37.148 1.00 80.50 390 SER A CA 1
ATOM 3257 C C . SER A 1 390 ? -15.351 -5.110 37.551 1.00 80.50 390 SER A C 1
ATOM 3259 O O . SER A 1 390 ? -15.288 -6.080 36.796 1.00 80.50 390 SER A O 1
ATOM 3261 N N . PRO A 1 391 ? -16.068 -5.183 38.691 1.00 69.12 391 PRO A N 1
ATOM 3262 C CA . PRO A 1 391 ? -16.864 -6.356 39.066 1.00 69.12 391 PRO A CA 1
ATOM 3263 C C . PRO A 1 391 ? -17.936 -6.747 38.034 1.00 69.12 391 PRO A C 1
ATOM 3265 O O . PRO A 1 391 ? -18.389 -7.898 38.021 1.00 69.12 391 PRO A O 1
ATOM 3268 N N . GLU A 1 392 ? -18.360 -5.805 37.182 1.00 64.81 392 GLU A N 1
ATOM 3269 C CA . GLU A 1 392 ? -19.368 -6.039 36.142 1.00 64.81 392 GLU A CA 1
ATOM 3270 C C . GLU A 1 392 ? -18.826 -6.878 34.965 1.00 64.81 392 GLU A C 1
ATOM 3272 O O . GLU A 1 392 ? -19.608 -7.502 34.237 1.00 64.81 392 GLU A O 1
ATOM 3277 N N . THR A 1 393 ? -17.501 -6.978 34.790 1.00 63.12 393 THR A N 1
ATOM 3278 C CA . THR A 1 393 ? -16.878 -7.812 33.751 1.00 63.12 393 THR A CA 1
ATOM 3279 C C . THR A 1 393 ? -16.639 -9.238 34.252 1.00 63.12 393 THR A C 1
ATOM 3281 O O . THR A 1 393 ? -15.542 -9.664 34.593 1.00 63.12 393 THR A O 1
ATOM 3284 N N . LYS A 1 394 ? -17.699 -10.057 34.249 1.00 54.34 394 LYS A N 1
ATOM 3285 C CA . LYS A 1 394 ? -17.601 -11.499 34.574 1.00 54.34 394 LYS A CA 1
ATOM 3286 C C . LYS A 1 394 ? -16.929 -12.347 33.485 1.00 54.34 394 LYS A C 1
ATOM 3288 O O . LYS A 1 394 ? -16.792 -13.560 33.643 1.00 54.34 394 LYS A O 1
ATOM 3293 N N . THR A 1 395 ? -16.525 -11.742 32.375 1.00 51.62 395 THR A N 1
ATOM 3294 C CA . THR A 1 395 ? -15.957 -12.428 31.214 1.00 51.62 395 THR A CA 1
ATOM 3295 C C . THR A 1 395 ? -14.632 -11.801 30.818 1.00 51.62 395 THR A C 1
ATOM 3297 O O . THR A 1 395 ? -14.443 -10.598 30.937 1.00 51.62 395 THR A O 1
ATOM 3300 N N . ASN A 1 396 ? -13.725 -12.630 30.302 1.00 50.91 396 ASN A N 1
ATOM 3301 C CA . ASN A 1 396 ? -12.422 -12.251 29.751 1.00 50.91 396 ASN A CA 1
ATOM 3302 C C . ASN A 1 396 ? -12.602 -11.505 28.404 1.00 50.91 396 ASN A C 1
ATOM 3304 O O . ASN A 1 396 ? -12.140 -11.943 27.351 1.00 50.91 396 ASN A O 1
ATOM 3308 N N . THR A 1 397 ? -13.416 -10.449 28.411 1.00 58.44 397 THR A N 1
ATOM 3309 C CA . THR A 1 397 ? -13.937 -9.766 27.229 1.00 58.44 397 THR A CA 1
ATOM 3310 C C . THR A 1 397 ? -13.036 -8.609 26.854 1.00 58.44 397 THR A C 1
ATOM 3312 O O . THR A 1 397 ? -12.979 -7.590 27.532 1.00 58.44 397 THR A O 1
ATOM 3315 N N . TYR A 1 398 ? -12.326 -8.794 25.746 1.00 61.72 398 TYR A N 1
ATOM 3316 C CA . TYR A 1 398 ? -11.444 -7.795 25.170 1.00 61.72 398 TYR A CA 1
ATOM 3317 C C . TYR A 1 398 ? -12.263 -6.724 24.437 1.00 61.72 398 TYR A C 1
ATOM 3319 O O . TYR A 1 398 ? -12.951 -7.024 23.457 1.00 61.72 398 TYR A O 1
ATOM 3327 N N . ILE A 1 399 ? -12.178 -5.482 24.911 1.00 74.69 399 ILE A N 1
ATOM 3328 C CA . ILE A 1 399 ? -12.688 -4.288 24.231 1.00 74.69 399 ILE A CA 1
ATOM 3329 C C . ILE A 1 399 ? -11.495 -3.475 23.711 1.00 74.69 399 ILE A C 1
ATOM 3331 O O . ILE A 1 399 ? -10.416 -3.507 24.297 1.00 74.69 399 ILE A O 1
ATOM 3335 N N . THR A 1 400 ? -11.664 -2.784 22.584 1.00 74.88 400 THR A N 1
ATOM 3336 C CA . THR A 1 400 ? -10.599 -1.963 21.976 1.00 74.88 400 THR A CA 1
ATOM 3337 C C . THR A 1 400 ? -10.962 -0.491 22.016 1.00 74.88 400 THR A C 1
ATOM 3339 O O . THR A 1 400 ? -12.147 -0.170 22.078 1.00 74.88 400 THR A O 1
ATOM 3342 N N . ASP A 1 401 ? -9.967 0.382 21.875 1.00 76.75 401 ASP A N 1
ATOM 3343 C CA . ASP A 1 401 ? -10.120 1.840 21.861 1.00 76.75 401 ASP A CA 1
ATOM 3344 C C . ASP A 1 401 ? -11.216 2.292 20.899 1.00 76.75 401 ASP A C 1
ATOM 3346 O O . ASP A 1 401 ? -12.125 3.005 21.302 1.00 76.75 401 ASP A O 1
ATOM 3350 N N . ASP A 1 402 ? -11.197 1.803 19.655 1.00 71.12 402 ASP A N 1
ATOM 3351 C CA . ASP A 1 402 ? -12.201 2.162 18.647 1.00 71.12 402 ASP A CA 1
ATOM 3352 C C . ASP A 1 402 ? -13.614 1.765 19.085 1.00 71.12 402 ASP A C 1
ATOM 3354 O O . ASP A 1 402 ? -14.558 2.502 18.835 1.00 71.12 402 ASP A O 1
ATOM 3358 N N . ILE A 1 403 ? -13.768 0.622 19.766 1.00 74.31 403 ILE A N 1
ATOM 3359 C CA . ILE A 1 403 ? -15.073 0.180 20.271 1.00 74.31 403 ILE A CA 1
ATOM 3360 C C . ILE A 1 403 ? -15.531 1.110 21.390 1.00 74.31 403 ILE A C 1
ATOM 3362 O O . ILE A 1 403 ? -16.674 1.546 21.363 1.00 74.31 403 ILE A O 1
ATOM 3366 N N . VAL A 1 404 ? -14.656 1.439 22.344 1.00 84.50 404 VAL A N 1
ATOM 3367 C CA . VAL A 1 404 ? -14.985 2.387 23.418 1.00 84.50 404 VAL A CA 1
ATOM 3368 C C . VAL A 1 404 ? -15.372 3.734 22.817 1.00 84.50 404 VAL A C 1
ATOM 3370 O O . VAL A 1 404 ? -16.450 4.238 23.098 1.00 84.50 404 VAL A O 1
ATOM 3373 N N . ILE A 1 405 ? -14.554 4.280 21.921 1.00 83.50 405 ILE A N 1
ATOM 3374 C CA . ILE A 1 405 ? -14.799 5.567 21.267 1.00 83.50 405 ILE A CA 1
ATOM 3375 C C . ILE A 1 405 ? -16.109 5.538 20.476 1.00 83.50 405 ILE A C 1
ATOM 3377 O O . ILE A 1 405 ? -16.891 6.482 20.576 1.00 83.50 405 ILE A O 1
ATOM 3381 N N . GLU A 1 406 ? -16.371 4.479 19.704 1.00 75.25 406 GLU A N 1
ATOM 3382 C CA . GLU A 1 406 ? -17.627 4.332 18.967 1.00 75.25 406 GLU A CA 1
ATOM 3383 C C . GLU A 1 406 ? -18.822 4.250 19.915 1.00 75.25 406 GLU A C 1
ATOM 3385 O O . GLU A 1 406 ? -19.805 4.944 19.676 1.00 75.25 406 GLU A O 1
ATOM 3390 N N . LEU A 1 407 ? -18.741 3.459 20.990 1.00 81.38 407 LEU A N 1
ATOM 3391 C CA . LEU A 1 407 ? -19.802 3.350 21.993 1.00 81.38 407 LEU A CA 1
ATOM 3392 C C . LEU A 1 407 ? -20.061 4.695 22.676 1.00 81.38 407 LEU A C 1
ATOM 3394 O O . LEU A 1 407 ? -21.218 5.081 22.812 1.00 81.38 407 LEU A O 1
ATOM 3398 N N . LEU A 1 408 ? -19.013 5.435 23.038 1.00 86.69 408 LEU A N 1
ATOM 3399 C CA . LEU A 1 408 ? -19.135 6.738 23.686 1.00 86.69 408 LEU A CA 1
ATOM 3400 C C . LEU A 1 408 ? -19.770 7.780 22.775 1.00 86.69 408 LEU A C 1
ATOM 3402 O O . LEU A 1 408 ? -20.801 8.333 23.136 1.00 86.69 408 LEU A O 1
ATOM 3406 N N . HIS A 1 409 ? -19.247 7.975 21.563 1.00 80.31 409 HIS A N 1
ATOM 3407 C CA . HIS A 1 409 ? -19.840 8.910 20.598 1.00 80.31 409 HIS A CA 1
ATOM 3408 C C . HIS A 1 409 ? -21.307 8.593 20.294 1.00 80.31 409 HIS A C 1
ATOM 3410 O O . HIS A 1 409 ? -22.090 9.471 19.935 1.00 80.31 409 HIS A O 1
ATOM 3416 N N . TYR A 1 410 ? -21.655 7.311 20.357 1.00 67.25 410 TYR A N 1
ATOM 3417 C CA . TYR A 1 410 ? -22.940 6.812 19.919 1.00 67.25 410 TYR A CA 1
ATOM 3418 C C . TYR A 1 410 ? -24.010 6.824 21.022 1.00 67.25 410 TYR A C 1
ATOM 3420 O O . TYR A 1 410 ? -25.165 7.161 20.748 1.00 67.25 410 TYR A O 1
ATOM 3428 N N . ILE A 1 411 ? -23.643 6.430 22.242 1.00 77.56 411 ILE A N 1
ATOM 3429 C CA . ILE A 1 411 ? -24.552 6.290 23.389 1.00 77.56 411 ILE A CA 1
ATOM 3430 C C . ILE A 1 411 ? -24.536 7.554 24.253 1.00 77.56 411 ILE A C 1
ATOM 3432 O O . ILE A 1 411 ? -25.583 7.952 24.756 1.00 77.56 411 ILE A O 1
ATOM 3436 N N . TYR A 1 412 ? -23.381 8.214 24.357 1.00 84.69 412 TYR A N 1
ATOM 3437 C CA . TYR A 1 412 ? -23.145 9.372 25.215 1.00 84.69 412 TYR A CA 1
ATOM 3438 C C . TYR A 1 412 ? -22.591 10.546 24.385 1.00 84.69 412 TYR A C 1
ATOM 3440 O O . TYR A 1 412 ? -21.428 10.920 24.534 1.00 84.69 412 TYR A O 1
ATOM 3448 N N . PRO A 1 413 ? -23.400 11.133 23.480 1.00 80.88 413 PRO A N 1
ATOM 3449 C CA . PRO A 1 413 ? -22.935 12.139 22.518 1.00 80.88 413 PRO A CA 1
ATOM 3450 C C . PRO A 1 413 ? -22.395 13.424 23.166 1.00 80.88 413 PRO A C 1
ATOM 3452 O O . PRO A 1 413 ? -21.668 14.167 22.512 1.00 80.88 413 PRO A O 1
ATOM 3455 N N . ASP A 1 414 ? -22.736 13.673 24.430 1.00 85.31 414 ASP A N 1
ATOM 3456 C CA . ASP A 1 414 ? -22.277 14.830 25.202 1.00 85.31 414 ASP A CA 1
ATOM 3457 C C . ASP A 1 414 ? -20.866 14.634 25.793 1.00 85.31 414 ASP A C 1
ATOM 3459 O O . ASP A 1 414 ? -20.261 15.581 26.296 1.00 85.31 414 ASP A O 1
ATOM 3463 N N . VAL A 1 415 ? -20.307 13.419 25.715 1.00 89.69 415 VAL A N 1
ATOM 3464 C CA . VAL A 1 415 ? -18.950 13.125 26.188 1.00 89.69 415 VAL A CA 1
ATOM 3465 C C . VAL A 1 415 ? -17.928 13.740 25.236 1.00 89.69 415 VAL A C 1
ATOM 3467 O O . VAL A 1 415 ? -17.844 13.393 24.057 1.00 89.69 415 VAL A O 1
ATOM 3470 N N . LEU A 1 416 ? -17.103 14.636 25.771 1.00 88.88 416 LEU A N 1
ATOM 3471 C CA . LEU A 1 416 ? -16.043 15.306 25.026 1.00 88.88 416 LEU A CA 1
ATOM 3472 C C . LEU A 1 416 ? -14.815 14.398 24.919 1.00 88.88 416 LEU A C 1
ATOM 3474 O O . LEU A 1 416 ? -14.187 14.075 25.928 1.00 88.88 416 LEU A O 1
ATOM 3478 N N . ILE A 1 417 ? -14.472 14.007 23.687 1.00 89.25 417 ILE A N 1
ATOM 3479 C CA . ILE A 1 417 ? -13.293 13.189 23.383 1.00 89.25 417 ILE A CA 1
ATOM 3480 C C . ILE A 1 417 ? -12.327 13.985 22.500 1.00 89.25 417 ILE A C 1
ATOM 3482 O O . ILE A 1 417 ? -12.616 14.261 21.335 1.00 89.25 417 ILE A O 1
ATOM 3486 N N . GLU A 1 418 ? -11.154 14.317 23.033 1.00 86.56 418 GLU A N 1
ATOM 3487 C CA . GLU A 1 418 ? -10.077 15.001 22.315 1.00 86.56 418 GLU A CA 1
ATOM 3488 C C . GLU A 1 418 ? -9.090 13.999 21.698 1.00 86.56 418 GLU A C 1
ATOM 3490 O O . GLU A 1 418 ? -8.737 12.978 22.297 1.00 86.56 418 GLU A O 1
ATOM 3495 N N . ASP A 1 419 ? -8.655 14.274 20.462 1.00 82.75 419 ASP A N 1
ATOM 3496 C CA . ASP A 1 419 ? -7.691 13.470 19.692 1.00 82.75 419 ASP A CA 1
ATOM 3497 C C . ASP A 1 419 ? -8.020 11.967 19.574 1.00 82.75 419 ASP A C 1
ATOM 3499 O O . ASP A 1 419 ? -7.132 11.147 19.333 1.00 82.75 419 ASP A O 1
ATOM 3503 N N . ASN A 1 420 ? -9.299 11.588 19.719 1.00 80.81 420 ASN A N 1
ATOM 3504 C CA . ASN A 1 420 ? -9.735 10.188 19.836 1.00 80.81 420 ASN A CA 1
ATOM 3505 C C . ASN A 1 420 ? -8.972 9.419 20.932 1.00 80.81 420 ASN A C 1
ATOM 3507 O O . ASN A 1 420 ? -8.741 8.218 20.799 1.00 80.81 420 ASN A O 1
ATOM 3511 N N . LYS A 1 421 ? -8.526 10.114 21.984 1.00 87.00 421 LYS A N 1
ATOM 3512 C CA . LYS A 1 421 ? -7.662 9.536 23.017 1.00 87.00 421 LYS A CA 1
ATOM 3513 C C . LYS A 1 421 ? -8.011 9.979 24.433 1.00 87.00 421 LYS A C 1
ATOM 3515 O O . LYS A 1 421 ? -7.865 9.171 25.346 1.00 87.00 421 LYS A O 1
ATOM 3520 N N . TYR A 1 422 ? -8.442 11.220 24.626 1.00 90.56 422 TYR A N 1
ATOM 3521 C CA . TYR A 1 422 ? -8.646 11.804 25.949 1.00 90.56 422 TYR A CA 1
ATOM 3522 C C . TYR A 1 422 ? -10.120 12.117 26.170 1.00 90.56 422 TYR A C 1
ATOM 3524 O O . TYR A 1 422 ? -10.722 12.818 25.366 1.00 90.56 422 TYR A O 1
ATOM 3532 N N . ILE A 1 423 ? -10.697 11.601 27.250 1.00 92.31 423 ILE A N 1
ATOM 3533 C CA . ILE A 1 423 ? -12.044 11.930 27.711 1.00 92.31 423 ILE A CA 1
ATOM 3534 C C . ILE A 1 423 ? -11.938 13.088 28.698 1.00 92.31 423 ILE A C 1
ATOM 3536 O O . ILE A 1 423 ? -11.240 12.987 29.713 1.00 92.31 423 ILE A O 1
ATOM 3540 N N . CYS A 1 424 ? -12.635 14.179 28.402 1.00 90.44 424 CYS A N 1
ATOM 3541 C CA . CYS A 1 424 ? -12.636 15.400 29.199 1.00 90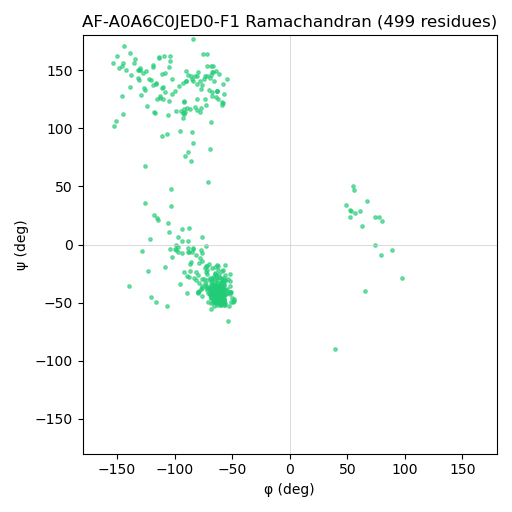.44 424 CYS A CA 1
ATOM 3542 C C . CYS A 1 424 ? -13.929 15.530 30.013 1.00 90.44 424 CYS A C 1
ATOM 3544 O O . CYS A 1 424 ? -14.961 14.971 29.646 1.00 90.44 424 CYS A O 1
ATOM 3546 N N . ASN A 1 425 ? -13.877 16.314 31.093 1.00 91.19 425 ASN A N 1
ATOM 3547 C CA . ASN A 1 425 ? -15.020 16.650 31.954 1.00 91.19 425 ASN A CA 1
ATOM 3548 C C . ASN A 1 425 ? -15.748 15.440 32.561 1.00 91.19 425 ASN A C 1
ATOM 3550 O O . ASN A 1 425 ? -16.937 15.512 32.859 1.00 91.19 425 ASN A O 1
ATOM 3554 N N . MET A 1 426 ? -15.043 14.326 32.747 1.00 92.25 426 MET A N 1
ATOM 3555 C CA . MET A 1 426 ? -15.590 13.095 33.306 1.00 92.25 426 MET A CA 1
ATOM 3556 C C . MET A 1 426 ? -14.671 12.577 34.411 1.00 92.25 426 MET A C 1
ATOM 3558 O O . MET A 1 426 ? -13.449 12.608 34.275 1.00 92.25 426 MET A O 1
ATOM 3562 N N . SER A 1 427 ? -15.260 12.045 35.479 1.00 91.75 427 SER A N 1
ATOM 3563 C CA . SER A 1 427 ? -14.560 11.320 36.545 1.00 91.75 427 SER A CA 1
ATOM 3564 C C . SER A 1 427 ? -15.065 9.880 36.646 1.00 91.75 427 SER A C 1
ATOM 3566 O O . SER A 1 427 ? -16.201 9.578 36.268 1.00 91.75 427 SER A O 1
ATOM 3568 N N . CYS A 1 428 ? -14.215 8.984 37.156 1.00 91.88 428 CYS A N 1
ATOM 3569 C CA . CYS A 1 428 ? -14.565 7.589 37.411 1.00 91.88 428 CYS A CA 1
ATOM 3570 C C . CYS A 1 428 ? -14.574 7.303 38.916 1.00 91.88 428 CYS A C 1
ATOM 3572 O O . CYS A 1 428 ? -13.578 7.526 39.602 1.00 91.88 428 CYS A O 1
ATOM 3574 N N . LYS A 1 429 ? -15.669 6.740 39.431 1.00 90.50 429 LYS A N 1
ATOM 3575 C CA . LYS A 1 429 ? -15.818 6.379 40.852 1.00 90.50 429 LYS A CA 1
ATOM 3576 C C . LYS A 1 429 ? -14.831 5.306 41.306 1.00 90.50 429 LYS A C 1
ATOM 3578 O O . LYS A 1 429 ? -14.457 5.281 42.473 1.00 90.50 429 LYS A O 1
ATOM 3583 N N . LEU A 1 430 ? -14.410 4.428 40.395 1.00 88.81 430 LEU A N 1
ATOM 3584 C CA . LEU A 1 430 ? -13.442 3.371 40.697 1.00 88.81 430 LEU A CA 1
ATOM 3585 C C . LEU A 1 430 ? -12.016 3.908 40.851 1.00 88.81 430 LEU A C 1
ATOM 3587 O O . LEU A 1 430 ? -11.175 3.221 41.428 1.00 88.81 430 LEU A O 1
ATOM 3591 N N . TRP A 1 431 ? -11.726 5.101 40.322 1.00 91.38 431 TRP A N 1
ATOM 3592 C CA . TRP A 1 431 ? -10.373 5.636 40.313 1.00 91.38 431 TRP A CA 1
ATOM 3593 C C . TRP A 1 431 ? -10.328 7.163 40.352 1.00 91.38 431 TRP A C 1
ATOM 3595 O O . TRP A 1 431 ? -10.550 7.851 39.354 1.00 91.38 431 TRP A O 1
ATOM 3605 N N . ASN A 1 432 ? -9.958 7.687 41.519 1.00 89.94 432 ASN A N 1
ATOM 3606 C CA . ASN A 1 432 ? -9.725 9.107 41.733 1.00 89.94 432 ASN A CA 1
ATOM 3607 C C . ASN A 1 432 ? -8.231 9.432 41.589 1.00 89.94 432 ASN A C 1
ATOM 3609 O O . ASN A 1 432 ? -7.453 9.274 42.531 1.00 89.94 432 ASN A O 1
ATOM 3613 N N . LYS A 1 433 ? -7.828 9.916 40.406 1.00 91.12 433 LYS A N 1
ATOM 3614 C CA . LYS A 1 433 ? -6.421 10.243 40.112 1.00 91.12 433 LYS A CA 1
ATOM 3615 C C . LYS A 1 433 ? -5.828 11.283 41.069 1.00 91.12 433 LYS A C 1
ATOM 3617 O O . LYS A 1 433 ? -4.663 11.167 41.434 1.00 91.12 433 LYS A O 1
ATOM 3622 N N . LYS A 1 434 ? -6.608 12.301 41.458 1.00 91.06 434 LYS A N 1
ATOM 3623 C CA . LYS A 1 434 ? -6.143 13.378 42.351 1.00 91.06 434 LYS A CA 1
ATOM 3624 C C . LYS A 1 434 ? -5.858 12.841 43.748 1.00 91.06 434 LYS A C 1
ATOM 3626 O O . LYS A 1 434 ? -4.771 13.040 44.279 1.00 91.06 434 LYS A O 1
ATOM 3631 N N . GLU A 1 435 ? -6.808 12.091 44.293 1.00 90.75 435 GLU A N 1
ATOM 3632 C CA . GLU A 1 435 ? -6.672 11.465 45.607 1.00 90.75 435 GLU A CA 1
ATOM 3633 C C . GLU A 1 435 ? -5.534 10.440 45.644 1.00 90.75 435 GLU A C 1
ATOM 3635 O O . GLU A 1 435 ? -4.769 10.420 46.604 1.00 90.75 435 GLU A O 1
ATOM 3640 N N . GLU A 1 436 ? -5.351 9.643 44.587 1.00 91.38 436 GLU A N 1
ATOM 3641 C CA . GLU A 1 436 ? -4.241 8.688 44.515 1.00 91.38 436 GLU A CA 1
ATOM 3642 C C . GLU A 1 436 ? -2.871 9.383 44.565 1.00 91.38 436 GLU A C 1
ATOM 3644 O O . GLU A 1 436 ? -1.990 8.954 45.312 1.00 91.38 436 GLU A O 1
ATOM 3649 N N . VAL A 1 437 ? -2.688 10.476 43.812 1.00 91.75 437 VAL A N 1
ATOM 3650 C CA . VAL A 1 437 ? -1.441 11.258 43.852 1.00 91.75 437 VAL A CA 1
ATOM 3651 C C . VAL A 1 437 ? -1.248 11.904 45.222 1.00 91.75 437 VAL A C 1
ATOM 3653 O O . VAL A 1 437 ? -0.153 11.826 45.774 1.00 91.75 437 VAL A O 1
ATOM 3656 N N . ALA A 1 438 ? -2.294 12.491 45.808 1.00 91.31 438 ALA A N 1
ATOM 3657 C CA . ALA A 1 438 ? -2.213 13.107 47.130 1.00 91.31 438 ALA A CA 1
ATOM 3658 C C . ALA A 1 438 ? -1.818 12.091 48.220 1.00 91.31 438 ALA A C 1
ATOM 3660 O O . ALA A 1 438 ? -0.933 12.363 49.035 1.00 91.31 438 ALA A O 1
ATOM 3661 N N . LEU A 1 439 ? -2.418 10.895 48.203 1.00 90.62 439 LEU A N 1
ATOM 3662 C CA . LEU A 1 439 ? -2.082 9.803 49.120 1.00 90.62 439 LEU A CA 1
ATOM 3663 C C . LEU A 1 439 ? -0.650 9.301 48.911 1.00 90.62 439 LEU A C 1
ATOM 3665 O O . LEU A 1 439 ? 0.065 9.098 49.890 1.00 90.62 439 LEU A O 1
ATOM 3669 N N . PHE A 1 440 ? -0.213 9.158 47.658 1.00 91.44 440 PHE A N 1
ATOM 3670 C CA . PHE A 1 440 ? 1.162 8.786 47.324 1.00 91.44 440 PHE A CA 1
ATOM 3671 C C . PHE A 1 440 ? 2.181 9.792 47.880 1.00 91.44 440 PHE A C 1
ATOM 3673 O O . PHE A 1 440 ? 3.144 9.407 48.544 1.00 91.44 440 PHE A O 1
ATOM 3680 N N . LEU A 1 441 ? 1.958 11.091 47.653 1.00 90.25 441 LEU A N 1
ATOM 3681 C CA . LEU A 1 441 ? 2.846 12.147 48.144 1.00 90.25 441 LEU A CA 1
ATOM 3682 C C . LEU A 1 441 ? 2.901 12.172 49.679 1.00 90.25 441 LEU A C 1
ATOM 3684 O O . LEU A 1 441 ? 3.979 12.316 50.262 1.00 90.25 441 LEU A O 1
ATOM 3688 N N . LEU A 1 442 ? 1.753 11.976 50.337 1.00 89.00 442 LEU A N 1
ATOM 3689 C CA . LEU A 1 442 ? 1.672 11.876 51.792 1.00 89.00 442 LEU A CA 1
ATOM 3690 C C . LEU A 1 442 ? 2.426 10.649 52.324 1.00 89.00 442 LEU A C 1
ATOM 3692 O O . LEU A 1 442 ? 3.152 10.767 53.310 1.00 89.00 442 LEU A O 1
ATOM 3696 N N . GLU A 1 443 ? 2.294 9.491 51.674 1.00 89.12 443 GLU A N 1
ATOM 3697 C CA . GLU A 1 443 ? 3.013 8.265 52.034 1.00 89.12 443 GLU A CA 1
ATOM 3698 C C . GLU A 1 443 ? 4.529 8.475 51.950 1.00 89.12 443 GLU A C 1
ATOM 3700 O O . GLU A 1 443 ? 5.231 8.219 52.929 1.00 89.12 443 GLU A O 1
ATOM 3705 N N . CYS A 1 444 ? 5.025 9.034 50.841 1.00 88.69 444 CYS A N 1
ATOM 3706 C CA . CYS A 1 444 ? 6.442 9.362 50.663 1.00 88.69 444 CYS A CA 1
ATOM 3707 C C . CYS A 1 444 ? 6.964 10.316 51.745 1.00 88.69 444 CYS A C 1
ATOM 3709 O O . CYS A 1 444 ? 8.073 10.128 52.257 1.00 88.69 444 CYS A O 1
ATOM 3711 N N . LYS A 1 445 ? 6.152 11.311 52.124 1.00 86.88 445 LYS A N 1
ATOM 3712 C CA . LYS A 1 445 ? 6.476 12.261 53.195 1.00 86.88 445 LYS A CA 1
ATOM 3713 C C . LYS A 1 445 ? 6.558 11.579 54.563 1.00 86.88 445 LYS A C 1
ATOM 3715 O O . LYS A 1 445 ? 7.457 11.881 55.342 1.00 86.88 445 LYS A O 1
ATOM 3720 N N . MET A 1 446 ? 5.661 10.637 54.851 1.00 86.25 446 MET A N 1
ATOM 3721 C CA . MET A 1 446 ? 5.652 9.886 56.113 1.00 86.25 446 MET A CA 1
ATOM 3722 C C . MET A 1 446 ? 6.772 8.842 56.190 1.00 86.25 446 MET A C 1
ATOM 3724 O O . MET A 1 446 ? 7.300 8.584 57.269 1.00 86.25 446 MET A O 1
ATOM 3728 N N . SER A 1 447 ? 7.153 8.244 55.059 1.00 84.31 447 SER A N 1
ATOM 3729 C CA . SER A 1 447 ? 8.194 7.214 54.984 1.00 84.31 447 SER A CA 1
ATOM 3730 C C . SER A 1 447 ? 9.611 7.770 54.795 1.00 84.31 447 SER A C 1
ATOM 3732 O O . SER A 1 447 ? 10.541 6.988 54.604 1.00 84.31 447 SER A O 1
ATOM 3734 N N . SER A 1 448 ? 9.780 9.099 54.783 1.00 80.75 448 SER A N 1
ATOM 3735 C CA . SER A 1 448 ? 11.040 9.792 54.462 1.00 80.75 448 SER A CA 1
ATOM 3736 C C . SER A 1 448 ? 11.662 9.375 53.119 1.00 80.75 448 SER A C 1
ATOM 3738 O O . SER A 1 448 ? 12.882 9.412 52.951 1.00 80.75 448 SER A O 1
ATOM 3740 N N . ASN A 1 449 ? 10.831 8.964 52.153 1.00 82.38 449 ASN A N 1
ATOM 3741 C CA . ASN A 1 449 ? 11.280 8.606 50.808 1.00 82.38 449 ASN A CA 1
ATOM 3742 C C . ASN A 1 449 ? 11.214 9.853 49.921 1.00 82.38 449 ASN A C 1
ATOM 3744 O O . ASN A 1 449 ? 10.259 10.048 49.169 1.00 82.38 449 ASN A O 1
ATOM 3748 N N . HIS A 1 450 ? 12.185 10.746 50.104 1.00 86.38 450 HIS A N 1
ATOM 3749 C CA . HIS A 1 450 ? 12.216 12.038 49.426 1.00 86.38 450 HIS A CA 1
ATOM 3750 C C . HIS A 1 450 ? 12.803 11.909 48.024 1.00 86.38 450 HIS A C 1
ATOM 3752 O O . HIS A 1 450 ? 13.754 11.162 47.793 1.00 86.38 450 HIS A O 1
ATOM 3758 N N . PHE A 1 451 ? 12.265 12.700 47.107 1.00 89.75 451 PHE A N 1
ATOM 3759 C CA . PHE A 1 451 ? 12.745 12.813 45.738 1.00 89.75 451 PHE A CA 1
ATOM 3760 C C . PHE A 1 451 ? 12.879 14.283 45.353 1.00 89.75 451 PHE A C 1
ATOM 3762 O O . PHE A 1 451 ? 12.165 15.148 45.868 1.00 89.75 451 PHE A O 1
ATOM 3769 N N . ILE A 1 452 ? 13.828 14.560 44.461 1.00 88.12 452 ILE A N 1
ATOM 3770 C CA . ILE A 1 452 ? 14.255 15.920 44.119 1.00 88.12 452 ILE A CA 1
ATOM 3771 C C . ILE A 1 452 ? 13.381 16.486 43.000 1.00 88.12 452 ILE A C 1
ATOM 3773 O O . ILE A 1 452 ? 13.175 17.694 42.916 1.00 88.12 452 ILE A O 1
ATOM 3777 N N . SER A 1 453 ? 12.834 15.627 42.138 1.00 92.31 453 SER A N 1
ATOM 3778 C CA . SER A 1 453 ? 12.011 16.051 41.003 1.00 92.31 453 SER A CA 1
ATOM 3779 C C . SER A 1 453 ? 10.743 15.223 40.843 1.00 92.31 453 SER A C 1
ATOM 3781 O O . SER A 1 453 ? 10.692 14.051 41.212 1.00 92.31 453 SER A O 1
ATOM 3783 N N . LEU A 1 454 ? 9.730 15.802 40.197 1.00 91.69 454 LEU A N 1
ATOM 3784 C CA . LEU A 1 454 ? 8.505 15.092 39.821 1.00 91.69 454 LEU A CA 1
ATOM 3785 C C . LEU A 1 454 ? 8.780 13.856 38.952 1.00 91.69 454 LEU A C 1
ATOM 3787 O O . LEU A 1 454 ? 8.027 12.888 39.012 1.00 91.69 454 LEU A O 1
ATOM 3791 N N . TYR A 1 455 ? 9.863 13.865 38.169 1.00 92.44 455 TYR A N 1
ATOM 3792 C CA . TYR A 1 455 ? 10.270 12.707 37.379 1.00 92.44 455 TYR A CA 1
ATOM 3793 C C . TYR A 1 455 ? 10.716 11.540 38.263 1.00 92.44 455 TYR A C 1
ATOM 3795 O O . TYR A 1 455 ? 10.275 10.413 38.048 1.00 92.44 455 TYR A O 1
ATOM 3803 N N . GLU A 1 456 ? 11.553 11.807 39.266 1.00 91.25 456 GLU A N 1
ATOM 3804 C CA . GLU A 1 456 ? 11.937 10.809 40.272 1.00 91.25 456 GLU A CA 1
ATOM 3805 C C . GLU A 1 456 ? 10.714 10.348 41.071 1.00 91.25 456 GLU A C 1
ATOM 3807 O O . GLU A 1 456 ? 10.517 9.149 41.255 1.00 91.25 456 GLU A O 1
ATOM 3812 N N . GLY A 1 457 ? 9.829 11.282 41.435 1.00 90.69 457 GLY A N 1
ATOM 3813 C CA . GLY A 1 457 ? 8.542 10.974 42.055 1.00 90.69 457 GLY A CA 1
ATOM 3814 C C . GLY A 1 457 ? 7.701 10.017 41.213 1.00 90.69 457 GLY A C 1
ATOM 3815 O O . GLY A 1 457 ? 7.163 9.049 41.737 1.00 90.69 457 GLY A O 1
ATOM 3816 N N . TYR A 1 458 ? 7.654 10.213 39.893 1.00 92.62 458 TYR A N 1
ATOM 3817 C CA . TYR A 1 458 ? 6.959 9.307 38.980 1.00 92.62 458 TYR A CA 1
ATOM 3818 C C . TYR A 1 458 ? 7.640 7.928 38.875 1.00 92.62 458 TYR A C 1
ATOM 3820 O O . TYR A 1 458 ? 6.962 6.906 38.751 1.00 92.62 458 TYR A O 1
ATOM 3828 N N . GLN A 1 459 ? 8.975 7.864 38.945 1.00 91.00 459 GLN A N 1
ATOM 3829 C CA . GLN A 1 459 ? 9.702 6.589 38.989 1.00 91.00 459 GLN A CA 1
ATOM 3830 C C . GLN A 1 459 ? 9.396 5.805 40.267 1.00 91.00 459 GLN A C 1
ATOM 3832 O O . GLN A 1 459 ? 9.202 4.591 40.199 1.00 91.00 459 GLN A O 1
ATOM 3837 N N . GLU A 1 460 ? 9.347 6.484 41.412 1.00 89.69 460 GLU A N 1
ATOM 3838 C CA . GLU A 1 460 ? 8.948 5.887 42.689 1.00 89.69 460 GLU A CA 1
ATOM 3839 C C . GLU A 1 460 ? 7.476 5.500 42.690 1.00 89.69 460 GLU A C 1
ATOM 3841 O O . GLU A 1 460 ? 7.129 4.420 43.168 1.00 89.69 460 GLU A O 1
ATOM 3846 N N . TYR A 1 461 ? 6.635 6.325 42.065 1.00 89.38 461 TYR A N 1
ATOM 3847 C CA . TYR A 1 461 ? 5.241 6.018 41.828 1.00 89.38 461 TYR A CA 1
ATOM 3848 C C . TYR A 1 461 ? 5.166 4.656 41.103 1.00 89.38 461 TYR A C 1
ATOM 3850 O O . TYR A 1 461 ? 4.768 3.674 41.719 1.00 89.38 461 TYR A O 1
ATOM 3858 N N . ILE A 1 462 ? 5.653 4.497 39.869 1.00 88.69 462 ILE A N 1
ATOM 3859 C CA . ILE A 1 462 ? 5.488 3.236 39.101 1.00 88.69 462 ILE A CA 1
ATOM 3860 C C . ILE A 1 462 ? 5.937 1.953 39.848 1.00 88.69 462 ILE A C 1
ATOM 3862 O O . ILE A 1 462 ? 5.440 0.864 39.558 1.00 88.69 462 ILE A O 1
ATOM 3866 N N . LYS A 1 463 ? 6.863 2.040 40.811 1.00 86.75 463 LYS A N 1
ATOM 3867 C CA . LYS A 1 463 ? 7.356 0.882 41.578 1.00 86.75 463 LYS A CA 1
ATOM 3868 C C . LYS A 1 463 ? 6.354 0.313 42.593 1.00 86.75 463 LYS A C 1
ATOM 3870 O O . LYS A 1 463 ? 6.544 -0.825 43.034 1.00 86.75 463 LYS A O 1
ATOM 3875 N N . GLN A 1 464 ? 5.323 1.055 42.998 1.00 81.81 464 GLN A N 1
ATOM 3876 C CA . GLN A 1 464 ? 4.364 0.569 43.994 1.00 81.81 464 GLN A CA 1
ATOM 3877 C C . GLN A 1 464 ? 3.479 -0.560 43.433 1.00 81.81 464 GLN A C 1
ATOM 3879 O O . GLN A 1 464 ? 2.913 -0.459 42.348 1.00 81.81 464 GLN A O 1
ATOM 3884 N N . LYS A 1 465 ? 3.333 -1.650 44.199 1.00 66.81 465 LYS A N 1
ATOM 3885 C CA . LYS A 1 465 ? 2.686 -2.898 43.739 1.00 66.81 465 LYS A CA 1
ATOM 3886 C C . LYS A 1 465 ? 1.159 -2.950 43.898 1.00 66.81 465 LYS A C 1
ATOM 3888 O O . LYS A 1 465 ? 0.536 -3.802 43.276 1.00 66.81 465 LYS A O 1
ATOM 3893 N N . ASN A 1 466 ? 0.559 -2.078 44.709 1.00 67.38 466 ASN A N 1
ATOM 3894 C CA . ASN A 1 466 ? -0.859 -2.154 45.100 1.00 67.38 466 ASN A CA 1
ATOM 3895 C C . ASN A 1 466 ? -1.742 -1.150 44.347 1.00 67.38 466 ASN A C 1
ATOM 3897 O O . ASN A 1 466 ? -2.516 -0.424 44.964 1.00 67.38 466 ASN A O 1
ATOM 3901 N N . ARG A 1 467 ? -1.614 -1.073 43.021 1.00 73.44 467 ARG A N 1
ATOM 3902 C CA . ARG A 1 467 ? -2.349 -0.080 42.228 1.00 73.44 467 ARG A CA 1
ATOM 3903 C C . ARG A 1 467 ? -3.403 -0.694 41.359 1.00 73.44 467 ARG A C 1
ATOM 3905 O O . ARG A 1 467 ? -3.214 -1.779 40.811 1.00 73.44 467 ARG A O 1
ATOM 3912 N N . LEU A 1 468 ? -4.477 0.069 41.191 1.00 74.44 468 LEU A N 1
ATOM 3913 C CA . LEU A 1 468 ? -5.501 -0.270 40.231 1.00 74.44 468 LEU A CA 1
ATOM 3914 C C . LEU A 1 468 ? -4.942 -0.122 38.815 1.00 74.44 468 LEU A C 1
ATOM 3916 O O . LEU A 1 468 ? -4.975 -1.097 38.079 1.00 74.44 468 LEU A O 1
ATOM 3920 N N . ILE A 1 469 ? -4.404 1.044 38.436 1.00 83.94 469 ILE A N 1
ATOM 3921 C CA . ILE A 1 469 ? -3.925 1.376 37.076 1.00 83.94 469 ILE A CA 1
ATOM 3922 C C . ILE A 1 469 ? -2.693 2.285 37.172 1.00 83.94 469 ILE A C 1
ATOM 3924 O O . ILE A 1 469 ? -2.500 2.966 38.176 1.00 83.94 469 ILE A O 1
ATOM 3928 N N . ASN A 1 470 ? -1.848 2.296 36.138 1.00 84.25 470 ASN A N 1
ATOM 3929 C CA . ASN A 1 470 ? -0.748 3.253 36.027 1.00 84.25 470 ASN A CA 1
ATOM 3930 C C . ASN A 1 470 ? -1.198 4.495 35.252 1.00 84.25 470 ASN A C 1
ATOM 3932 O O . ASN A 1 470 ? -1.482 4.397 34.061 1.00 84.25 470 ASN A O 1
ATOM 3936 N N . MET A 1 471 ? -1.198 5.666 35.892 1.00 89.00 471 MET A N 1
ATOM 3937 C CA . MET A 1 471 ? -1.408 6.921 35.162 1.00 89.00 471 MET A CA 1
ATOM 3938 C C . MET A 1 471 ? -0.200 7.286 34.297 1.00 89.00 471 MET A C 1
ATOM 3940 O O . MET A 1 471 ? 0.941 6.944 34.616 1.00 89.00 471 MET A O 1
ATOM 3944 N N . SER A 1 472 ? -0.435 8.044 33.226 1.00 89.44 472 SER A N 1
ATOM 3945 C CA . SER A 1 472 ? 0.652 8.554 32.394 1.00 89.44 472 SER A CA 1
ATOM 3946 C C . SER A 1 472 ? 1.519 9.573 33.144 1.00 89.44 472 SER A C 1
ATOM 3948 O O . SER A 1 472 ? 1.034 10.349 33.971 1.00 89.44 472 SER A O 1
ATOM 3950 N N . LYS A 1 473 ? 2.817 9.623 32.807 1.00 91.00 473 LYS A N 1
ATOM 3951 C CA . LYS A 1 473 ? 3.784 10.576 33.389 1.00 91.00 473 LYS A CA 1
ATOM 3952 C C . LYS A 1 473 ? 3.256 12.012 33.375 1.00 91.00 473 LYS A C 1
ATOM 3954 O O . LYS A 1 473 ? 3.322 12.712 34.376 1.00 91.00 473 LYS A O 1
ATOM 3959 N N . ARG A 1 474 ? 2.719 12.440 32.228 1.00 89.88 474 ARG A N 1
ATOM 3960 C CA . ARG A 1 474 ? 2.193 13.796 32.035 1.00 89.88 474 ARG A CA 1
ATOM 3961 C C . ARG A 1 474 ? 1.038 14.090 32.994 1.00 89.88 474 ARG A C 1
ATOM 3963 O O . ARG A 1 474 ? 0.982 15.185 33.545 1.00 89.88 474 ARG A O 1
ATOM 3970 N N . CYS A 1 475 ? 0.140 13.124 33.187 1.00 89.88 475 CYS A N 1
ATOM 3971 C CA . CYS A 1 475 ? -0.989 13.253 34.101 1.00 89.88 475 CYS A CA 1
ATOM 3972 C C . CYS A 1 475 ? -0.502 13.361 35.556 1.00 89.88 475 CYS A C 1
ATOM 3974 O O . CYS A 1 475 ? -0.852 14.317 36.247 1.00 89.88 475 CYS A O 1
ATOM 3976 N N . PHE A 1 476 ? 0.395 12.460 35.974 1.00 92.38 476 PHE A N 1
ATOM 3977 C CA . PHE A 1 476 ? 1.004 12.469 37.307 1.00 92.38 476 PHE A CA 1
ATOM 3978 C C . PHE A 1 476 ? 1.701 13.792 37.633 1.00 92.38 476 PHE A C 1
ATOM 3980 O O . PHE A 1 476 ? 1.462 14.383 38.684 1.00 92.38 476 PHE A O 1
ATOM 3987 N N . GLU A 1 477 ? 2.559 14.276 36.732 1.00 92.19 477 GLU A N 1
ATOM 3988 C CA . GLU A 1 477 ? 3.294 15.527 36.932 1.00 92.19 477 GLU A CA 1
ATOM 3989 C C . GLU A 1 477 ? 2.348 16.728 37.017 1.00 92.19 477 GLU A C 1
ATOM 3991 O O . GLU A 1 477 ? 2.573 17.620 37.832 1.00 92.19 477 GLU A O 1
ATOM 3996 N N . LYS A 1 478 ? 1.277 16.752 36.212 1.00 91.25 478 LYS A N 1
ATOM 3997 C CA . LYS A 1 478 ? 0.275 17.824 36.250 1.00 91.25 478 LYS A CA 1
ATOM 3998 C C . LYS A 1 478 ? -0.443 17.866 37.600 1.00 91.25 478 LYS A C 1
ATOM 4000 O O . LYS A 1 478 ? -0.455 18.914 38.235 1.00 91.25 478 LYS A O 1
ATOM 4005 N N . ILE A 1 479 ? -0.974 16.730 38.052 1.00 92.06 479 ILE A N 1
ATOM 4006 C CA . ILE A 1 479 ? -1.680 16.629 39.338 1.00 92.06 479 ILE A CA 1
ATOM 4007 C C . ILE A 1 479 ? -0.725 16.948 40.493 1.00 92.06 479 ILE A C 1
ATOM 4009 O O . ILE A 1 479 ? -1.068 17.707 41.389 1.00 92.06 479 ILE A O 1
ATOM 4013 N N . SER A 1 480 ? 0.511 16.450 40.443 1.00 91.75 480 SER A N 1
ATOM 4014 C CA . SER A 1 480 ? 1.499 16.726 41.491 1.00 91.75 480 SER A CA 1
ATOM 4015 C C . SER A 1 480 ? 1.850 18.215 41.583 1.00 91.75 480 SER A C 1
ATOM 4017 O O . SER A 1 480 ? 2.059 18.721 42.679 1.00 91.75 480 SER A O 1
ATOM 4019 N N . ARG A 1 481 ? 1.889 18.949 40.459 1.00 91.94 481 ARG A N 1
ATOM 4020 C CA . ARG A 1 481 ? 2.048 20.417 40.474 1.00 91.94 481 ARG A CA 1
ATOM 4021 C C . ARG A 1 481 ? 0.842 21.117 41.098 1.00 91.94 481 ARG A C 1
ATOM 4023 O O . ARG A 1 481 ? 1.033 22.097 41.808 1.00 91.94 481 ARG A O 1
ATOM 4030 N N . GLU A 1 482 ? -0.368 20.628 40.839 1.00 90.19 482 GLU A N 1
ATOM 4031 C CA . GLU A 1 482 ? -1.600 21.153 41.445 1.00 90.19 482 GLU A CA 1
ATOM 4032 C C . GLU A 1 482 ? -1.651 20.906 42.962 1.00 90.19 482 GLU A C 1
ATOM 4034 O O . GLU A 1 482 ? -2.120 21.771 43.690 1.00 90.19 482 GLU A O 1
ATOM 4039 N N . GLU A 1 483 ? -1.123 19.779 43.449 1.00 89.06 483 GLU A N 1
ATOM 4040 C CA . GLU A 1 483 ? -1.073 19.450 44.884 1.00 89.06 483 GLU A CA 1
ATOM 4041 C C . GLU A 1 483 ? 0.072 20.160 45.625 1.00 89.06 483 GLU A C 1
ATOM 4043 O O . GLU A 1 483 ? -0.087 20.633 46.751 1.00 89.06 483 GLU A O 1
ATOM 4048 N N . LEU A 1 484 ? 1.252 20.248 45.003 1.00 88.56 484 LEU A N 1
ATOM 4049 C CA . LEU A 1 484 ? 2.445 20.820 45.631 1.00 88.56 484 LEU A CA 1
ATOM 4050 C C . LEU A 1 484 ? 2.531 22.344 45.471 1.00 88.56 484 LEU A C 1
ATOM 4052 O O . LEU A 1 484 ? 3.200 22.989 46.275 1.00 88.56 484 LEU A O 1
ATOM 4056 N N . VAL A 1 485 ? 1.860 22.922 44.468 1.00 87.75 485 VAL A N 1
ATOM 4057 C CA . VAL A 1 485 ? 1.741 24.361 44.155 1.00 87.75 485 VAL A CA 1
ATOM 4058 C C . VAL A 1 485 ? 3.038 25.155 44.361 1.00 87.75 485 VAL A C 1
ATOM 4060 O O . VAL A 1 485 ? 3.839 25.300 43.445 1.00 87.75 485 VAL A O 1
ATOM 4063 N N . GLN A 1 486 ? 3.239 25.688 45.568 1.00 87.56 486 GLN A N 1
ATOM 4064 C CA . GLN A 1 486 ? 4.352 26.558 45.953 1.00 87.56 486 GLN A CA 1
ATOM 4065 C C . GLN A 1 486 ? 5.679 25.820 46.164 1.00 87.56 486 GLN A C 1
ATOM 4067 O O . GLN A 1 486 ? 6.725 26.455 46.246 1.00 87.56 486 GLN A O 1
ATOM 4072 N N . TYR A 1 487 ? 5.640 24.493 46.261 1.00 87.38 487 TYR A N 1
ATOM 4073 C CA . TYR A 1 487 ? 6.807 23.658 46.521 1.00 87.38 487 TYR A CA 1
ATOM 4074 C C . TYR A 1 487 ? 7.417 23.057 45.256 1.00 87.38 487 TYR A C 1
ATOM 4076 O O . TYR A 1 487 ? 8.306 22.223 45.368 1.00 87.38 487 TYR A O 1
ATOM 4084 N N . VAL A 1 488 ? 6.945 23.427 44.062 1.00 90.06 488 VAL A N 1
ATOM 4085 C CA . VAL A 1 488 ? 7.486 22.918 42.796 1.00 90.06 488 VAL A CA 1
ATOM 4086 C C . VAL A 1 488 ? 7.816 24.065 41.858 1.00 90.06 488 VAL A C 1
ATOM 4088 O O . VAL A 1 488 ? 6.972 24.914 41.583 1.00 90.06 488 VAL A O 1
ATOM 4091 N N . ASN A 1 489 ? 9.038 24.075 41.328 1.00 88.62 489 ASN A N 1
ATOM 4092 C CA . ASN A 1 489 ? 9.460 25.091 40.366 1.00 88.62 489 ASN A CA 1
ATOM 4093 C C . ASN A 1 489 ? 9.052 24.746 38.917 1.00 88.62 489 ASN A C 1
ATOM 4095 O O . ASN A 1 489 ? 8.507 23.681 38.614 1.00 88.62 489 ASN A O 1
ATOM 4099 N N . GLU A 1 490 ? 9.335 25.651 37.976 1.00 85.94 490 GLU A N 1
ATOM 4100 C CA . GLU A 1 490 ? 9.004 25.455 36.557 1.00 85.94 490 GLU A CA 1
ATOM 4101 C C . GLU A 1 490 ? 9.626 24.170 35.979 1.00 85.94 490 GLU A C 1
ATOM 4103 O O . GLU A 1 490 ? 8.973 23.454 35.212 1.00 85.94 490 GLU A O 1
ATOM 4108 N N . HIS A 1 491 ? 10.831 23.813 36.432 1.00 86.56 491 HIS A N 1
ATOM 4109 C CA . HIS A 1 491 ? 11.570 22.620 36.016 1.00 86.56 491 HIS A CA 1
ATOM 4110 C C . HIS A 1 491 ? 11.060 21.314 36.647 1.00 86.56 491 HIS A C 1
ATOM 4112 O O . HIS A 1 491 ? 11.493 20.237 36.242 1.00 86.56 491 HIS A O 1
ATOM 4118 N N . GLY A 1 492 ? 10.091 21.381 37.566 1.00 85.62 492 GLY A N 1
ATOM 4119 C CA . GLY A 1 492 ? 9.545 20.207 38.244 1.00 85.62 492 GLY A CA 1
ATOM 4120 C C . GLY A 1 492 ? 10.421 19.708 39.393 1.00 85.62 492 GLY A C 1
ATOM 4121 O O . GLY A 1 492 ? 10.299 18.544 39.768 1.00 85.62 492 GLY A O 1
ATOM 4122 N N . GLU A 1 493 ? 11.305 20.549 39.926 1.00 90.06 493 GLU A N 1
ATOM 4123 C CA . GLU A 1 493 ? 12.073 20.269 41.141 1.00 90.06 493 GLU A CA 1
ATOM 4124 C C . GLU A 1 493 ? 11.243 20.638 42.371 1.00 90.06 493 GLU A C 1
ATOM 4126 O O . GLU A 1 493 ? 10.507 21.629 42.349 1.00 90.06 493 GLU A O 1
ATOM 4131 N N . ILE A 1 494 ? 11.357 19.832 43.424 1.00 89.50 494 ILE A N 1
ATOM 4132 C CA . ILE A 1 494 ? 10.560 19.937 44.647 1.00 89.50 494 ILE A CA 1
ATOM 4133 C C . ILE A 1 494 ? 11.398 20.595 45.740 1.00 89.50 494 ILE A C 1
ATOM 4135 O O . ILE A 1 494 ? 12.523 20.177 46.005 1.00 89.50 494 ILE A O 1
ATOM 4139 N N . ASP A 1 495 ? 10.843 21.614 46.388 1.00 87.25 495 ASP A N 1
ATOM 4140 C CA . ASP A 1 495 ? 11.468 22.293 47.519 1.00 87.25 495 ASP A CA 1
ATOM 4141 C C . ASP A 1 495 ? 11.551 21.354 48.737 1.00 87.25 495 ASP A C 1
ATOM 4143 O O . ASP A 1 495 ? 10.556 20.754 49.155 1.00 87.25 495 ASP A O 1
ATOM 4147 N N . ASN A 1 496 ? 12.736 21.279 49.347 1.00 83.69 496 ASN A N 1
ATOM 4148 C CA . ASN A 1 496 ? 13.003 20.536 50.581 1.00 83.69 496 ASN A CA 1
ATOM 4149 C C . ASN A 1 496 ? 12.056 20.921 51.730 1.00 83.69 496 ASN A C 1
ATOM 4151 O O . ASN A 1 496 ? 11.670 20.053 52.520 1.00 83.69 496 ASN A O 1
ATOM 4155 N N . ASN A 1 497 ? 11.574 22.171 51.745 1.00 84.19 497 ASN A N 1
ATOM 4156 C CA . ASN A 1 497 ? 10.584 22.648 52.709 1.00 84.19 497 ASN A CA 1
ATOM 4157 C C . ASN A 1 497 ? 9.297 21.801 52.709 1.00 84.19 497 ASN A C 1
ATOM 4159 O O . ASN A 1 497 ? 8.651 21.659 53.749 1.00 84.19 497 ASN A O 1
ATOM 4163 N N . TYR A 1 498 ? 8.910 21.211 51.570 1.00 84.75 498 TYR A N 1
ATOM 4164 C CA . TYR A 1 498 ? 7.751 20.317 51.504 1.00 84.75 498 TYR A CA 1
ATOM 4165 C C . TYR A 1 498 ? 7.958 19.043 52.326 1.00 84.75 498 TYR A C 1
ATOM 4167 O O . TYR A 1 498 ? 7.040 18.585 53.018 1.00 84.75 498 TYR A O 1
ATOM 4175 N N . TRP A 1 499 ? 9.173 18.500 52.273 1.00 84.25 499 TRP A N 1
ATOM 4176 C CA . TRP A 1 499 ? 9.585 17.292 52.979 1.00 84.25 499 TRP A CA 1
ATOM 4177 C C . TRP A 1 499 ? 9.865 17.537 54.470 1.00 84.25 499 TRP A C 1
ATOM 4179 O O . TRP A 1 499 ? 9.966 16.582 55.236 1.00 84.25 499 TRP A O 1
ATOM 4189 N N . GLY A 1 500 ? 9.935 18.801 54.906 1.00 73.94 500 GLY A N 1
ATOM 4190 C CA . GLY A 1 500 ? 10.299 19.170 56.278 1.00 73.94 500 GLY A CA 1
ATOM 4191 C C . GLY A 1 500 ? 11.805 19.088 56.550 1.00 73.94 500 GLY A C 1
ATOM 4192 O O . GLY A 1 500 ? 12.197 18.907 57.704 1.00 73.94 500 GLY A O 1
ATOM 4193 N N . MET A 1 501 ? 12.618 19.184 55.491 1.00 56.88 501 MET A N 1
ATOM 4194 C CA . MET A 1 501 ? 14.077 19.354 55.515 1.00 56.88 501 MET A CA 1
ATOM 4195 C C . MET A 1 501 ? 14.421 20.827 55.339 1.00 56.88 501 MET A C 1
ATOM 4197 O O . MET A 1 501 ? 15.298 21.305 56.093 1.00 56.88 501 MET A O 1
#

Radius of gyration: 40.59 Å; Cα contacts (8 Å, |Δi|>4): 579; chains: 1; bounding box: 91×50×144 Å

Solvent-accessible surface area (backbone atoms only — not comparable to full-atom values): 28025 Å² total; per-residue (Å²): 110,70,71,60,54,53,49,52,53,51,55,50,65,74,37,67,89,39,67,72,59,43,52,50,51,47,47,42,61,74,51,48,45,53,54,51,49,52,52,50,50,51,54,48,49,54,50,50,56,49,51,52,51,52,47,53,53,47,51,54,49,51,52,54,50,55,72,74,44,53,57,21,23,36,80,71,67,74,42,36,31,37,50,78,65,54,51,71,38,83,43,60,69,66,59,51,52,50,50,51,54,51,58,38,61,74,37,76,86,48,49,91,45,44,68,63,49,50,54,51,53,53,51,58,32,59,72,30,46,61,52,76,44,86,74,38,72,60,29,49,50,57,47,45,54,62,41,37,69,82,45,16,78,40,70,65,40,38,48,43,53,31,10,47,52,10,23,30,74,72,67,54,65,83,54,35,36,46,41,66,66,23,50,49,54,38,54,49,52,52,41,51,52,46,25,62,48,66,68,50,78,69,58,62,68,44,57,31,72,63,70,81,86,68,60,38,72,41,35,32,42,70,64,55,46,90,55,92,57,71,44,71,68,50,75,70,52,69,74,39,48,67,47,43,49,12,46,10,30,46,41,9,68,73,35,71,30,38,68,48,46,51,70,36,90,87,46,57,65,69,55,40,51,53,27,46,61,41,35,89,54,49,75,67,60,51,47,49,56,46,44,70,76,51,46,43,84,34,85,89,34,66,37,42,56,68,58,50,52,50,53,52,49,54,56,29,54,77,68,72,45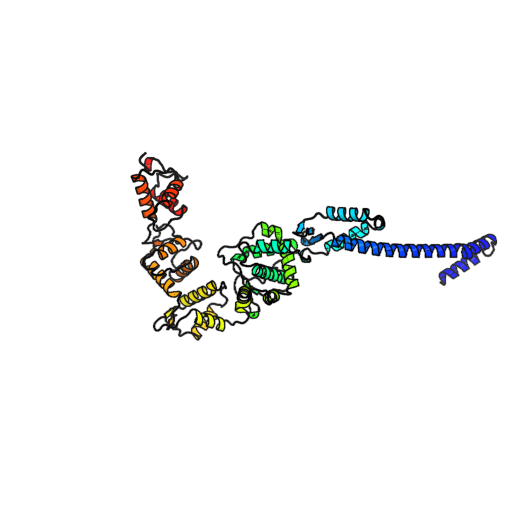,76,79,80,66,58,66,70,62,50,51,51,54,48,53,74,76,41,57,59,41,82,90,78,44,28,33,53,36,28,46,42,87,67,48,62,59,54,54,41,49,51,53,48,43,70,74,35,47,45,85,27,81,87,40,68,70,40,44,48,69,54,52,50,52,50,50,68,69,34,89,73,47,87,58,98,68,86,78,51,63,70,54,52,52,50,48,39,60,68,77,40,68,85,62,47,65,48,92,87,42,33,35,44,41,34,40,43,76,89,55,55,70,64,60,52,50,53,52,50,55,50,49,31,56,75,68,70,58,79,60,61,29,49,68,52,44,48,56,58,51,73,68,58,86,91,62,94,74,85,78,53,69,70,56,51,48,52,51,49,45,70,74,45,50,91,34,44,50,95,88,36,38,44,43,51,71,75,69,74,104

Organism: NCBI:txid1070528

Foldseek 3Di:
DVVVVVVLVVCCVVCVPPPPVNVVSCCCVPPVVVVVVVVVVVVVVVVVVLVVVLVVVLVVLLVVVCVVWPWAAQPQLRWIWTDPLQATDTDDPVVVLVVLLVSQVVPVSNVVCSVVSSVVSVVVRHVGHLLPDDHHPNLLVLLLVLCCVQKAVDSLLVLLVLQQLLCLVVVNLQAAEAEAPLCVQVVVLLQVLCCNRHVDHCSPVSYHPDADPDDLLRYWYRRIDDDPHRDHRDPSNSVRSSSSSNSSNNSCVVQVGSVSSLPPPPHDPLRNCRGSVRNPDDPLRVVVVLCVPWKDFAAPDKDALVNVVVSVCVVCVVSVHHDHDDSVRNSVSCVVVFPADPVRNIGHRMDGPCVLVLVLLVVQCVVWKDFAQPADWDWLVNSQLCSCPDPSPPDPDDDDLVRSLCSCCPVPVVFDDPPSTITHRMDTNVDRPLVVLVVLLVVCLVVVVDDFFLVVSLVVVVPDDPDSDRDDSVRSLVSVCVVQVVQADPRRTGHCVSSVD

Secondary structure (DSSP, 8-state):
-HHHHHHHHHHHHHTTT-HHHHHHHHHIIIIIHHHHHHHHHHHHHHHHHHHHHHHHHHHHHHHHHHHH--EEEETTTTEEEEE-SS-EEEE-HHHHHHHHHHHHHTSGGGGGGHHHHHHHHHHHHHT--GGGS---HHHHHHHHHHHHTTT-SSHHHHHHHHHHHHHHHTT---SEEE--GGGHHHHHHHHHHHHHHH--S-TTTTEESS--S--GGGEEE------SS--PPPHHHHHTHHHHHHHHHHHHHHHSSHHHHHTSTTS-HHHHHHHTTTTT--HHHHHHHHHHHHEEEEEEEEEEHHHHHHHHHHHHHHTT----S-HHHHHHHHHHHS-EETTTTEEEEEEETTHHHHHHHHHHHHHHEEE-TTSPPEEHHHHHHHHHHSTT--S-----HHHHHHHHHHH-TT-EEETTTEEESEEETTB-HHHHHHHHHHHHHHTT---SBHHHHHHHHHT-SS-S-PPPHHHHHHHHHHHHGGGB-TT-BBPHHHHT-

Nearest PDB structures (foldseek):
  8iqh-assembly1_C  TM=3.279E-01  e=4.363E-03  African swine fever virus BA71V
  8iqh-assembly1_M  TM=3.194E-01  e=7.068E-03  African swine fever virus BA71V
  8iqh-assembly1_J  TM=2.397E-01  e=1.509E-03  African swine fever virus BA71V
  8iqh-assembly1_D  TM=2.537E-01  e=8.996E-03  African swine fever virus BA71V
  3aei-assembly2_B  TM=3.438E-01  e=3.085E+00  Thermococcus sp. JCM 11816

Sequence (501 aa):
MEQMQKNIENLYNKYKDDEYVLQRLNVYITSYLPSALEKAAELFQERTERKERLSAYGEDFTTRFLSRNNYYYCPRIEQFFKYDKITFKAYSEDDIQHQILSSITCQKDLVPWKHKMKISIMKLIRERSPITAIPESDTIQNVLNELQDGIFPSKNSAKHFLTSIGDCINQNKELVYIIPRSLKEIIREIEHSYYIYFGSSSLLSNFKYKYYGHDYSKSRFLHNTPSKKALKAKNSLSKKMMDLFCVAKYYSDRYKTADGFLEDKKTEQQLYNHAFFIKDKSPEGLVDNFLEKTIHSCQGATIKSKNMIFVWKKFLDELNIPNIIFYDTLNNIFKEKLSYNKETDEYNNVTSTYLPVVASFISFWDENMQEDVTAPEIEIEEIIELFAKSPETKTNTYITDDIVIELLHYIYPDVLIEDNKYICNMSCKLWNKKEEVALFLLECKMSSNHFISLYEGYQEYIKQKNRLINMSKRCFEKISREELVQYVNEHGEIDNNYWGM